Protein 8RIO (pdb70)

Secondary structure (DSSP, 8-state):
-TTEEPEEEE-S-SSS-GGG-TTS--SHHHHHHHHHHHHHHT-SEEEE-EE-TTT--EE--GGGGHHHHHHHHHH--PEEEE-----TTS-HHHHTHHHHHH--SEEEEE-S-EE---GGGHHHHGGG--SHHHHHHHT-S--EE---HHHHHHHHHHHHTTT-EEEEEE-SHHHHHHHHHHHHTTSS-SSEEEEEEES-BTB----HHHHHHHHHHHHHHHTTSEEEEEEE-GGGHHHHHHHHHHTT-EEEE-TTT--B-SSSPBP--HHHHHHHHHHHHHHTT-EEPPHHHHHHHHT---TTSS--/-TTEEPEEEE-S-SSS-GGG-TTS--SHHHHHHHHHHHHHHT-SEEEE--B-TTT--B---GGGGHHHHHHHHHH--PEEEE-----TTS-HHHHTHHHHHH--SEEEEE-S-EE---GGGHHHHGGG--SHHHHHHHT-S--EE---HHHHHHHHHHHHTTT-EEEEEE-SHHHHHHHHHHHHTTSS-SSEEEEEEES-BTB----HHHHHHHHHHHHHHHTTSEEEEEEE-GGGHHHHHHHHHHTT-EEEE-TTT--B-STTPBPS-HHHHHHHHHHHHHHTT-EEPPHHHHHHHHT---TTSS--

Structure (mmCIF, N/CA/C/O backbone):
data_8RIO
#
_entry.id   8RIO
#
_cell.length_a   81.065
_cell.length_b   137.871
_cell.length_c   132.517
_cell.angle_alpha   90.00
_cell.angle_beta   90.00
_cell.angle_gamma   90.00
#
_symmetry.space_group_name_H-M   'C 2 2 21'
#
loop_
_entity.id
_entity.type
_entity.pdbx_description
1 polymer '3-keto-5-aminohexanoate cleavage protein'
2 non-polymer 'ZINC ION'
3 non-polymer PROLINE
4 water water
#
loop_
_atom_site.group_PDB
_atom_site.id
_atom_site.type_symbol
_atom_site.label_atom_id
_atom_site.label_alt_id
_atom_site.label_comp_id
_atom_site.label_asym_id
_atom_site.label_entity_id
_atom_site.label_seq_id
_atom_site.pdbx_PDB_ins_code
_atom_site.Cartn_x
_atom_site.Cartn_y
_atom_site.Cartn_z
_atom_site.occupancy
_atom_site.B_iso_or_equiv
_atom_site.auth_seq_id
_atom_site.auth_comp_id
_atom_site.auth_asym_id
_atom_site.auth_atom_id
_atom_site.pdbx_PDB_model_num
ATOM 1 N N . LEU A 1 3 ? -6.274 -29.539 3.860 1.00 34.27 3 LEU A N 1
ATOM 2 C CA . LEU A 1 3 ? -7.157 -28.769 2.996 1.00 30.19 3 LEU A CA 1
ATOM 3 C C . LEU A 1 3 ? -6.498 -27.516 2.445 1.00 33.26 3 LEU A C 1
ATOM 4 O O . LEU A 1 3 ? -7.133 -26.786 1.685 1.00 29.37 3 LEU A O 1
ATOM 9 N N . ASN A 1 4 ? -5.260 -27.223 2.826 1.00 36.33 4 ASN A N 1
ATOM 10 C CA . ASN A 1 4 ? -4.610 -26.052 2.266 1.00 37.24 4 ASN A CA 1
ATOM 11 C C . ASN A 1 4 ? -4.350 -26.270 0.779 1.00 31.35 4 ASN A C 1
ATOM 12 O O . ASN A 1 4 ? -4.078 -27.384 0.322 1.00 31.51 4 ASN A O 1
ATOM 17 N N . GLY A 1 5 ? -4.503 -25.210 0.016 1.00 29.08 5 GLY A N 1
ATOM 18 C CA . GLY A 1 5 ? -4.296 -25.318 -1.409 1.00 25.57 5 GLY A CA 1
ATOM 19 C C . GLY A 1 5 ? -5.448 -25.908 -2.184 1.00 21.31 5 GLY A C 1
ATOM 20 O O . GLY A 1 5 ? -5.236 -26.313 -3.334 1.00 21.57 5 GLY A O 1
ATOM 21 N N . LYS A 1 6 ? -6.624 -26.032 -1.572 1.00 20.66 6 LYS A N 1
ATOM 22 C CA . LYS A 1 6 ? -7.808 -26.519 -2.265 1.00 17.75 6 LYS A CA 1
ATOM 23 C C . LYS A 1 6 ? -8.729 -25.329 -2.465 1.00 17.77 6 LYS A C 1
ATOM 24 O O . LYS A 1 6 ? -8.993 -24.587 -1.521 1.00 20.93 6 LYS A O 1
ATOM 30 N N . VAL A 1 7 ? -9.177 -25.123 -3.689 1.00 13.66 7 VAL A N 1
ATOM 31 C CA . VAL A 1 7 ? -9.990 -23.968 -4.062 1.00 13.68 7 VAL A CA 1
ATOM 32 C C . VAL A 1 7 ? -11.403 -24.435 -4.364 1.00 11.44 7 VAL A C 1
ATOM 33 O O . VAL A 1 7 ? -11.595 -25.336 -5.187 1.00 12.96 7 VAL A O 1
ATOM 37 N N . ILE A 1 8 ? -12.370 -23.929 -3.602 1.00 11.03 8 ILE A N 1
ATOM 38 C CA . ILE A 1 8 ? -13.778 -24.274 -3.868 1.00 11.17 8 ILE A CA 1
ATOM 39 C C . ILE A 1 8 ? -14.259 -23.450 -5.042 1.00 10.80 8 ILE A C 1
ATOM 40 O O . ILE A 1 8 ? -14.164 -22.206 -5.008 1.00 12.03 8 ILE A O 1
ATOM 45 N N . ILE A 1 9 ? -14.797 -24.127 -6.068 1.00 10.34 9 ILE A N 1
ATOM 46 C CA . ILE A 1 9 ? -15.494 -23.433 -7.159 1.00 10.29 9 ILE A CA 1
ATOM 47 C C . ILE A 1 9 ? -16.997 -23.564 -6.939 1.00 11.24 9 ILE A C 1
ATOM 48 O O . ILE A 1 9 ? -17.539 -24.677 -6.840 1.00 11.48 9 ILE A O 1
ATOM 53 N N . THR A 1 10 ? -17.635 -22.413 -6.768 1.00 10.24 10 THR A N 1
ATOM 54 C CA . THR A 1 10 ? -19.089 -22.336 -6.765 1.00 10.31 10 THR A CA 1
ATOM 55 C C . THR A 1 10 ? -19.518 -22.016 -8.168 1.00 11.81 10 THR A C 1
ATOM 56 O O . THR A 1 10 ? -18.929 -21.141 -8.829 1.00 10.84 10 THR A O 1
ATOM 60 N N . CYS A 1 11 ? -20.580 -22.697 -8.620 1.00 10.51 11 CYS A N 1
ATOM 61 C CA . CYS A 1 11 ? -21.146 -22.363 -9.928 1.00 10.73 11 CYS A CA 1
ATOM 62 C C . CYS A 1 11 ? -22.593 -21.917 -9.735 1.00 10.62 11 CYS A C 1
ATOM 63 O O . CYS A 1 11 ? -23.417 -22.684 -9.238 1.00 10.76 11 CYS A O 1
ATOM 66 N N . ALA A 1 12 ? -22.889 -20.693 -10.148 1.00 10.52 12 ALA A N 1
ATOM 67 C CA . ALA A 1 12 ? -24.247 -20.121 -10.076 1.00 10.58 12 ALA A CA 1
ATOM 68 C C . ALA A 1 12 ? -24.856 -20.231 -11.478 1.00 10.74 12 ALA A C 1
ATOM 69 O O . ALA A 1 12 ? -24.470 -19.493 -12.388 1.00 10.70 12 ALA A O 1
ATOM 71 N N . VAL A 1 13 ? -25.817 -21.141 -11.659 1.00 10.95 13 VAL A N 1
ATOM 72 C CA . VAL A 1 13 ? -26.154 -21.626 -13.015 1.00 11.14 13 VAL A CA 1
ATOM 73 C C . VAL A 1 13 ? -27.115 -20.745 -13.799 1.00 11.22 13 VAL A C 1
ATOM 74 O O . VAL A 1 13 ? -27.100 -20.811 -15.023 1.00 11.75 13 VAL A O 1
ATOM 78 N N . THR A 1 14 ? -28.001 -19.971 -13.163 1.00 11.19 14 THR A N 1
ATOM 79 C CA . THR A 1 14 ? -28.941 -19.164 -13.952 1.00 11.30 14 THR A CA 1
ATOM 80 C C . THR A 1 14 ? -29.360 -17.862 -13.264 1.00 11.18 14 THR A C 1
ATOM 81 O O . THR A 1 14 ? -29.452 -16.812 -13.927 1.00 11.18 14 THR A O 1
ATOM 85 N N . GLY A 1 15 ? -29.631 -17.915 -11.953 1.00 11.10 15 GLY A N 1
ATOM 86 C CA . GLY A 1 15 ? -29.896 -16.609 -11.298 1.00 11.00 15 GLY A CA 1
ATOM 87 C C . GLY A 1 15 ? -31.249 -16.009 -11.666 1.00 11.17 15 GLY A C 1
ATOM 88 O O . GLY A 1 15 ? -32.176 -16.695 -12.131 1.00 11.37 15 GLY A O 1
ATOM 89 N N . ALA A 1 16 ? -31.320 -14.693 -11.451 1.00 11.10 16 ALA A N 1
ATOM 90 C CA . ALA A 1 16 ? -32.497 -13.887 -11.711 1.00 11.26 16 ALA A CA 1
ATOM 91 C C . ALA A 1 16 ? -32.133 -12.542 -12.313 1.00 12.52 16 ALA A C 1
ATOM 92 O O . ALA A 1 16 ? -33.040 -11.768 -12.623 1.00 16.62 16 ALA A O 1
ATOM 94 N N . ILE A 1 17 ? -30.851 -12.239 -12.491 1.00 11.55 17 ILE A N 1
ATOM 95 C CA . ILE A 1 17 ? -30.431 -10.937 -13.044 1.00 13.39 17 ILE A CA 1
ATOM 96 C C . ILE A 1 17 ? -30.404 -10.955 -14.567 1.00 12.04 17 ILE A C 1
ATOM 97 O O . ILE A 1 17 ? -30.903 -10.036 -15.214 1.00 13.58 17 ILE A O 1
ATOM 102 N N . HIS A 1 18 ? -29.822 -12.000 -15.170 1.00 11.19 18 HIS A N 1
ATOM 103 C CA . HIS A 1 18 ? -29.828 -12.094 -16.617 1.00 11.71 18 HIS A CA 1
ATOM 104 C C . HIS A 1 18 ? -31.190 -12.586 -17.074 1.00 12.50 18 HIS A C 1
ATOM 105 O O . HIS A 1 18 ? -31.935 -13.223 -16.322 1.00 12.93 18 HIS A O 1
ATOM 112 N N . THR A 1 19 ? -31.500 -12.307 -18.322 1.00 12.53 19 THR A N 1
ATOM 113 C CA . THR A 1 19 ? -32.798 -12.711 -18.860 1.00 12.11 19 THR A CA 1
ATOM 114 C C . THR A 1 19 ? -32.596 -13.528 -20.127 1.00 12.33 19 THR A C 1
ATOM 115 O O . THR A 1 19 ? -31.536 -13.427 -20.756 1.00 13.12 19 THR A O 1
ATOM 119 N N . PRO A 1 20 ? -33.560 -14.379 -20.524 1.00 12.53 20 PRO A N 1
ATOM 120 C CA . PRO A 1 20 ? -33.316 -15.300 -21.658 1.00 12.72 20 PRO A CA 1
ATOM 121 C C . PRO A 1 20 ? -33.002 -14.617 -22.977 1.00 13.92 20 PRO A C 1
ATOM 122 O O . PRO A 1 20 ? -32.187 -15.163 -23.749 1.00 14.04 20 PRO A O 1
ATOM 126 N N . SER A 1 21 ? -33.539 -13.428 -23.257 1.00 13.44 21 SER A N 1
ATOM 127 C CA . SER A 1 21 ? -33.215 -12.775 -24.523 1.00 14.80 21 SER A CA 1
ATOM 128 C C . SER A 1 21 ? -31.760 -12.365 -24.585 1.00 16.35 21 SER A C 1
ATOM 129 O O . SER A 1 21 ? -31.277 -12.014 -25.666 1.00 16.20 21 SER A O 1
ATOM 132 N N . MET A 1 22 ? -31.073 -12.366 -23.456 1.00 13.67 22 MET A N 1
ATOM 133 C CA . MET A 1 22 ? -29.671 -11.895 -23.438 1.00 13.71 22 MET A CA 1
ATOM 134 C C . MET A 1 22 ? -28.747 -13.011 -23.939 1.00 15.10 22 MET A C 1
ATOM 135 O O . MET A 1 22 ? -27.669 -12.694 -24.407 1.00 16.31 22 MET A O 1
ATOM 140 N N . SER A 1 23 ? -29.170 -14.267 -23.801 1.00 13.89 23 SER A N 1
ATOM 141 C CA . SER A 1 23 ? -28.319 -15.370 -24.245 1.00 13.30 23 SER A CA 1
ATOM 142 C C . SER A 1 23 ? -29.154 -16.638 -24.385 1.00 14.26 23 SER A C 1
ATOM 143 O O . SER A 1 23 ? -29.846 -17.033 -23.429 1.00 13.98 23 SER A O 1
ATOM 146 N N . PRO A 1 24 ? -29.086 -17.324 -25.528 1.00 14.91 24 PRO A N 1
ATOM 147 C CA . PRO A 1 24 ? -29.816 -18.584 -25.685 1.00 15.95 24 PRO A CA 1
ATOM 148 C C . PRO A 1 24 ? -29.251 -19.690 -24.852 1.00 14.83 24 PRO A C 1
ATOM 149 O O . PRO A 1 24 ? -29.907 -20.733 -24.740 1.00 17.95 24 PRO A O 1
ATOM 153 N N . TYR A 1 25 ? -28.116 -19.457 -24.176 1.00 13.85 25 TYR A N 1
ATOM 154 C CA . TYR A 1 25 ? -27.500 -20.453 -23.323 1.00 14.85 25 TYR A CA 1
ATOM 155 C C . TYR A 1 25 ? -27.887 -20.305 -21.866 1.00 13.58 25 TYR A C 1
ATOM 156 O O . TYR A 1 25 ? -27.493 -21.150 -21.061 1.00 14.17 25 TYR A O 1
ATOM 165 N N . LEU A 1 26 ? -28.641 -19.259 -21.504 1.00 13.58 26 LEU A N 1
ATOM 166 C CA . LEU A 1 26 ? -29.050 -19.101 -20.084 1.00 13.13 26 LEU A CA 1
ATOM 167 C C . LEU A 1 26 ? -30.047 -20.229 -19.766 1.00 13.01 26 LEU A C 1
ATOM 168 O O . LEU A 1 26 ? -31.050 -20.371 -20.467 1.00 14.14 26 LEU A O 1
ATOM 173 N N . PRO A 1 27 ? -29.814 -21.067 -18.749 1.00 12.17 27 PRO A N 1
ATOM 174 C CA . PRO A 1 27 ? -30.759 -22.173 -18.493 1.00 13.14 27 PRO A CA 1
ATOM 175 C C . PRO A 1 27 ? -32.107 -21.657 -18.002 1.00 12.44 27 PRO A C 1
ATOM 176 O O . PRO A 1 27 ? -32.180 -20.765 -17.152 1.00 12.24 27 PRO A O 1
ATOM 180 N N . VAL A 1 28 ? -33.191 -22.220 -18.546 1.00 13.01 28 VAL A N 1
ATOM 181 C CA . VAL A 1 28 ? -34.530 -21.764 -18.164 1.00 12.85 28 VAL A CA 1
ATOM 182 C C . VAL A 1 28 ? -35.383 -22.904 -17.595 1.00 14.28 28 VAL A C 1
ATOM 183 O O . VAL A 1 28 ? -35.925 -22.797 -16.483 1.00 15.52 28 VAL A O 1
ATOM 187 N N . SER A 1 29 ? -35.538 -23.987 -18.345 1.00 14.29 29 SER A N 1
ATOM 188 C CA . SER A 1 29 ? -36.400 -25.067 -17.837 1.00 15.02 29 SER A CA 1
ATOM 189 C C . SER A 1 29 ? -35.738 -25.795 -16.673 1.00 13.88 29 SER A C 1
ATOM 190 O O . SER A 1 29 ? -34.518 -25.701 -16.471 1.00 14.53 29 SER A O 1
ATOM 193 N N . ALA A 1 30 ? -36.542 -26.524 -15.885 1.00 15.25 30 ALA A N 1
ATOM 194 C CA . ALA A 1 30 ? -35.932 -27.286 -14.804 1.00 15.43 30 ALA A CA 1
ATOM 195 C C . ALA A 1 30 ? -34.882 -28.249 -15.331 1.00 17.11 30 ALA A C 1
ATOM 196 O O . ALA A 1 30 ? -33.821 -28.382 -14.720 1.00 15.40 30 ALA A O 1
ATOM 198 N N . SER A 1 31 ? -35.125 -28.895 -16.479 1.00 16.11 31 SER A N 1
ATOM 199 C CA . SER A 1 31 ? -34.127 -29.822 -17.018 1.00 15.39 31 SER A CA 1
ATOM 200 C C . SER A 1 31 ? -32.867 -29.091 -17.479 1.00 16.18 31 SER A C 1
ATOM 201 O O . SER A 1 31 ? -31.765 -29.620 -17.343 1.00 15.34 31 SER A O 1
ATOM 204 N N . GLU A 1 32 ? -33.008 -27.882 -18.043 1.00 14.77 32 GLU A N 1
ATOM 205 C CA . GLU A 1 32 ? -31.814 -27.140 -18.431 1.00 14.39 32 GLU A CA 1
ATOM 206 C C . GLU A 1 32 ? -31.004 -26.778 -17.197 1.00 13.77 32 GLU A C 1
ATOM 207 O O . GLU A 1 32 ? -29.765 -26.770 -17.225 1.00 14.30 32 GLU A O 1
ATOM 213 N N . ILE A 1 33 ? -31.689 -26.417 -16.121 1.00 12.78 33 ILE A N 1
ATOM 214 C CA . ILE A 1 33 ? -30.997 -26.034 -14.894 1.00 12.49 33 ILE A CA 1
ATOM 215 C C . ILE A 1 33 ? -30.330 -27.229 -14.253 1.00 12.80 33 ILE A C 1
ATOM 216 O O . ILE A 1 33 ? -29.183 -27.140 -13.812 1.00 12.34 33 ILE A O 1
ATOM 221 N N . THR A 1 34 ? -31.007 -28.383 -14.216 1.00 12.85 34 THR A N 1
ATOM 222 C CA . THR A 1 34 ? -30.339 -29.527 -13.622 1.00 12.89 34 THR A CA 1
ATOM 223 C C . THR A 1 34 ? -29.202 -30.004 -14.503 1.00 14.28 34 THR A C 1
ATOM 224 O O . THR A 1 34 ? -28.142 -30.373 -13.990 1.00 15.12 34 THR A O 1
ATOM 228 N N . ASP A 1 35 ? -29.376 -29.979 -15.829 1.00 13.58 35 ASP A N 1
ATOM 229 C CA . ASP A 1 35 ? -28.266 -30.360 -16.691 1.00 14.05 35 ASP A CA 1
ATOM 230 C C . ASP A 1 35 ? -27.093 -29.425 -16.503 1.00 14.03 35 ASP A C 1
ATOM 231 O O . ASP A 1 35 ? -25.936 -29.854 -16.474 1.00 14.41 35 ASP A O 1
ATOM 236 N N . ALA A 1 36 ? -27.378 -28.139 -16.347 1.00 12.58 36 ALA A N 1
ATOM 237 C CA . ALA A 1 36 ? -26.293 -27.194 -16.133 1.00 12.27 36 ALA A CA 1
ATOM 238 C C . ALA A 1 36 ? -25.562 -27.453 -14.822 1.00 12.31 36 ALA A C 1
ATOM 239 O O . ALA A 1 36 ? -24.325 -27.436 -14.766 1.00 13.02 36 ALA A O 1
ATOM 241 N N . ALA A 1 37 ? -26.320 -27.694 -13.748 1.00 12.62 37 ALA A N 1
ATOM 242 C CA . ALA A 1 37 ? -25.703 -27.971 -12.450 1.00 12.16 37 ALA A CA 1
ATOM 243 C C . ALA A 1 37 ? -24.868 -29.247 -12.491 1.00 12.27 37 ALA A C 1
ATOM 244 O O . ALA A 1 37 ? -23.772 -29.305 -11.904 1.00 12.22 37 ALA A O 1
ATOM 246 N N . ILE A 1 38 ? -25.412 -30.316 -13.088 1.00 12.62 38 ILE A N 1
ATOM 247 C CA . ILE A 1 38 ? -24.686 -31.590 -13.118 1.00 14.21 38 ILE A CA 1
ATOM 248 C C . ILE A 1 38 ? -23.418 -31.461 -13.936 1.00 15.18 38 ILE A C 1
ATOM 249 O O . ILE A 1 38 ? -22.357 -31.957 -13.544 1.00 15.67 38 ILE A O 1
ATOM 254 N N . GLY A 1 39 ? -23.496 -30.767 -15.069 1.00 12.76 39 GLY A N 1
ATOM 255 C CA . GLY A 1 39 ? -22.287 -30.560 -15.874 1.00 13.86 39 GLY A CA 1
ATOM 256 C C . GLY A 1 39 ? -21.266 -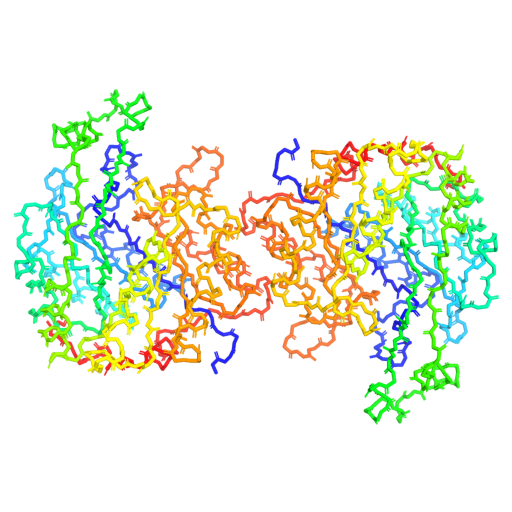29.706 -15.163 1.00 13.62 39 GLY A C 1
ATOM 257 O O . GLY A 1 39 ? -20.051 -29.952 -15.241 1.00 14.41 39 GLY A O 1
ATOM 258 N N . ALA A 1 40 ? -21.729 -28.693 -14.453 1.00 12.63 40 ALA A N 1
ATOM 259 C CA . ALA A 1 40 ? -20.798 -27.871 -13.691 1.00 11.66 40 ALA A CA 1
ATOM 260 C C . ALA A 1 40 ? -20.120 -28.666 -12.591 1.00 11.67 40 ALA A C 1
ATOM 261 O O . ALA A 1 40 ? -18.917 -28.500 -12.345 1.00 12.43 40 ALA A O 1
ATOM 263 N N . ALA A 1 41 ? -20.891 -29.472 -11.856 1.00 12.52 41 ALA A N 1
ATOM 264 C CA . ALA A 1 41 ? -20.299 -30.299 -10.819 1.00 12.96 41 ALA A CA 1
ATOM 265 C C . ALA A 1 41 ? -19.288 -31.295 -11.394 1.00 13.86 41 ALA A C 1
ATOM 266 O O . ALA A 1 41 ? -18.193 -31.496 -10.825 1.00 14.93 41 ALA A O 1
ATOM 268 N N . GLU A 1 42 ? -19.614 -31.907 -12.534 1.00 15.06 42 GLU A N 1
ATOM 269 C CA . GLU A 1 42 ? -18.679 -32.853 -13.144 1.00 15.93 42 GLU A CA 1
ATOM 270 C C . GLU A 1 42 ? -17.394 -32.159 -13.583 1.00 16.80 42 GLU A C 1
ATOM 271 O O . GLU A 1 42 ? -16.317 -32.774 -13.586 1.00 18.82 42 GLU A O 1
ATOM 277 N N . ALA A 1 43 ? -17.481 -30.867 -13.885 1.00 13.61 43 ALA A N 1
ATOM 278 C CA . ALA A 1 43 ? -16.299 -30.112 -14.297 1.00 14.25 43 ALA A CA 1
ATOM 279 C C . ALA A 1 43 ? -15.459 -29.670 -13.120 1.00 15.89 43 ALA A C 1
ATOM 280 O O . ALA A 1 43 ? -14.335 -29.210 -13.321 1.00 15.44 43 ALA A O 1
ATOM 282 N N . GLY A 1 44 ? -15.996 -29.756 -11.905 1.00 13.91 44 GLY A N 1
ATOM 283 C CA . GLY A 1 44 ? -15.249 -29.412 -10.717 1.00 13.71 44 GLY A CA 1
ATOM 284 C C . GLY A 1 44 ? -15.928 -28.468 -9.746 1.00 14.49 44 GLY A C 1
ATOM 285 O O . GLY A 1 44 ? -15.291 -28.118 -8.749 1.00 17.06 44 GLY A O 1
ATOM 286 N N . ALA A 1 45 ? -17.146 -27.981 -9.999 1.00 12.04 45 ALA A N 1
ATOM 287 C CA . ALA A 1 45 ? -17.783 -27.092 -9.036 1.00 11.55 45 ALA A CA 1
ATOM 288 C C . ALA A 1 45 ? -18.308 -27.917 -7.854 1.00 12.99 45 ALA A C 1
ATOM 289 O O . ALA A 1 45 ? -19.173 -28.777 -8.020 1.00 14.28 45 ALA A O 1
ATOM 291 N N . ALA A 1 46 ? -17.839 -27.604 -6.651 1.00 11.30 46 ALA A N 1
ATOM 292 C CA . ALA A 1 46 ? -18.302 -28.321 -5.452 1.00 11.76 46 ALA A CA 1
ATOM 293 C C . ALA A 1 46 ? -19.587 -27.757 -4.879 1.00 11.18 46 ALA A C 1
ATOM 294 O O . ALA A 1 46 ? -20.287 -28.487 -4.171 1.00 13.19 46 ALA A O 1
ATOM 296 N N . VAL A 1 47 ? -19.925 -26.514 -5.206 1.00 10.97 47 VAL A N 1
ATOM 297 C CA . VAL A 1 47 ? -21.134 -25.855 -4.703 1.00 10.94 47 VAL A CA 1
ATOM 298 C C . VAL A 1 47 ? -21.893 -25.356 -5.916 1.00 10.92 47 VAL A C 1
ATOM 299 O O . VAL A 1 47 ? -21.301 -24.717 -6.794 1.00 11.39 47 VAL A O 1
ATOM 303 N N . ILE A 1 48 ? -23.186 -25.660 -5.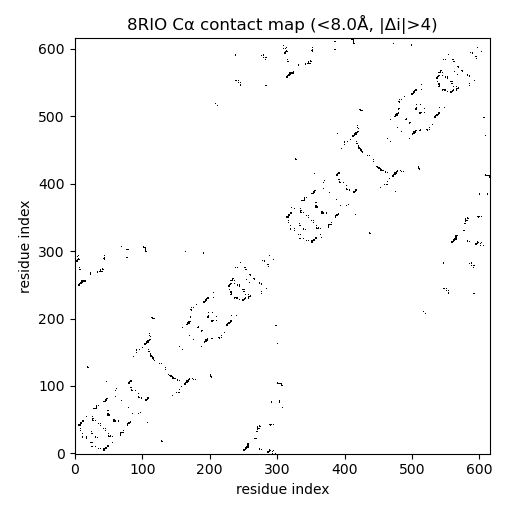980 1.00 11.10 48 ILE A N 1
ATOM 304 C CA . ILE A 1 48 ? -24.076 -25.156 -7.034 1.00 11.08 48 ILE A CA 1
ATOM 305 C C . ILE A 1 48 ? -25.070 -24.187 -6.403 1.00 11.01 48 ILE A C 1
ATOM 306 O O . ILE A 1 48 ? -25.842 -24.584 -5.526 1.00 11.33 48 ILE A O 1
ATOM 311 N N . HIS A 1 49 ? -25.032 -22.906 -6.838 1.00 11.07 49 HIS A N 1
ATOM 312 C CA . HIS A 1 49 ? -25.988 -21.871 -6.387 1.00 10.79 49 HIS A CA 1
ATOM 313 C C . HIS A 1 49 ? -27.167 -21.828 -7.354 1.00 10.93 49 HIS A C 1
ATOM 314 O O . HIS A 1 49 ? -26.986 -21.611 -8.557 1.00 10.93 49 HIS A O 1
ATOM 321 N N . LEU A 1 50 ? -28.388 -22.075 -6.829 1.00 11.07 50 LEU A N 1
ATOM 322 C CA . LEU A 1 50 ? -29.556 -22.391 -7.621 1.00 11.26 50 LEU A CA 1
ATOM 323 C C . LEU A 1 50 ? -30.660 -21.362 -7.459 1.00 11.27 50 LEU A C 1
ATOM 324 O O . LEU A 1 50 ? -30.982 -20.936 -6.345 1.00 11.22 50 LEU A O 1
ATOM 329 N N . HIS A 1 51 ? -31.272 -21.014 -8.596 1.00 11.36 51 HIS A N 1
ATOM 330 C CA . HIS A 1 51 ? -32.573 -20.352 -8.705 1.00 11.92 51 HIS A CA 1
ATOM 331 C C . HIS A 1 51 ? -33.416 -21.178 -9.645 1.00 11.72 51 HIS A C 1
ATOM 332 O O . HIS A 1 51 ? -32.906 -22.040 -10.374 1.00 12.74 51 HIS A O 1
ATOM 339 N N . ALA A 1 52 ? -34.725 -20.869 -9.664 1.00 11.87 52 ALA A N 1
ATOM 340 C CA . ALA A 1 52 ? -35.610 -21.455 -10.647 1.00 12.13 52 ALA A CA 1
ATOM 341 C C . ALA A 1 52 ? -36.291 -20.352 -11.463 1.00 12.19 52 ALA A C 1
ATOM 342 O O . ALA A 1 52 ? -36.247 -19.158 -11.114 1.00 12.15 52 ALA A O 1
ATOM 344 N N . ARG A 1 53 ? -36.880 -20.757 -12.587 1.00 12.42 53 ARG A N 1
ATOM 345 C CA . ARG A 1 53 ? -37.539 -19.823 -13.495 1.00 12.54 53 ARG A CA 1
ATOM 346 C C . ARG A 1 53 ? -38.866 -20.421 -13.966 1.00 12.86 53 ARG A C 1
ATOM 347 O O . ARG A 1 53 ? -39.041 -21.643 -14.015 1.00 14.27 53 ARG A O 1
ATOM 355 N N . HIS A 1 54 ? -39.796 -19.562 -14.367 1.00 13.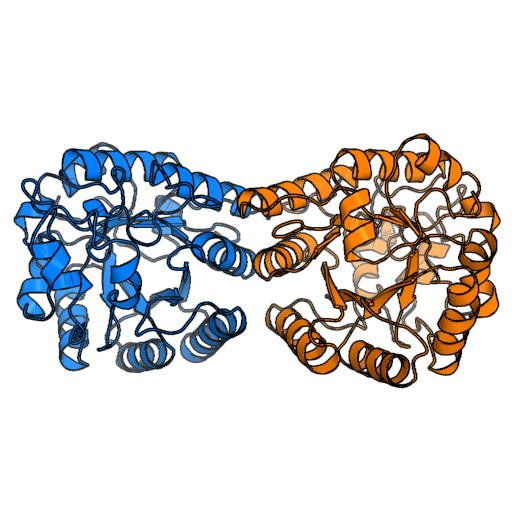82 54 HIS A N 1
ATOM 356 C CA . HIS A 1 54 ? -40.987 -20.092 -15.036 1.00 16.59 54 HIS A CA 1
ATOM 357 C C . HIS A 1 54 ? -40.611 -20.626 -16.421 1.00 16.57 54 HIS A C 1
ATOM 358 O O . HIS A 1 54 ? -39.929 -19.946 -17.198 1.00 16.15 54 HIS A O 1
ATOM 365 N N . GLU A 1 55 ? -41.100 -21.837 -16.774 1.00 19.52 55 GLU A N 1
ATOM 366 C CA . GLU A 1 55 ? -40.680 -22.437 -18.038 1.00 21.09 55 GLU A CA 1
ATOM 367 C C . GLU A 1 55 ? -41.266 -21.720 -19.242 1.00 19.38 55 GLU A C 1
ATOM 368 O O . GLU A 1 55 ? -40.597 -21.655 -20.276 1.00 25.22 55 GLU A O 1
ATOM 374 N N . GLY A 1 56 ? -42.404 -21.071 -19.067 1.00 20.93 56 GLY A N 1
ATOM 375 C CA . GLY A 1 56 ? -43.089 -20.458 -20.202 1.00 22.62 56 GLY A CA 1
ATOM 376 C C . GLY A 1 56 ? -42.369 -19.227 -20.724 1.00 27.97 56 GLY A C 1
ATOM 377 O O . GLY A 1 56 ? -42.153 -19.075 -21.936 1.00 29.33 56 GLY A O 1
ATOM 378 N N . ASP A 1 57 ? -42.031 -18.302 -19.829 1.00 21.52 57 ASP A N 1
ATOM 379 C CA . ASP A 1 57 ? -41.397 -17.065 -20.267 1.00 20.44 57 ASP A CA 1
ATOM 380 C C . ASP A 1 57 ? -40.031 -16.808 -19.671 1.00 18.03 57 ASP A C 1
ATOM 381 O O . ASP A 1 57 ? -39.444 -15.762 -19.965 1.00 16.12 57 ASP A O 1
ATOM 386 N N . GLY A 1 58 ? -39.482 -17.742 -18.878 1.00 15.67 58 GLY A N 1
ATOM 387 C CA . GLY A 1 58 ? -38.171 -17.588 -18.313 1.00 16.08 58 GLY A CA 1
ATOM 388 C C . GLY A 1 58 ? -38.054 -16.599 -17.165 1.00 13.84 58 GLY A C 1
ATOM 389 O O . GLY A 1 58 ? -36.950 -16.410 -16.650 1.00 14.47 58 GLY A O 1
ATOM 390 N N . SER A 1 59 ? -39.154 -16.017 -16.697 1.00 14.63 59 SER A N 1
ATOM 391 C CA . SER A 1 59 ? -39.082 -15.058 -15.616 1.00 13.40 59 SER A CA 1
ATOM 392 C C . SER A 1 59 ? -38.771 -15.769 -14.299 1.00 12.89 59 SER A C 1
ATOM 393 O O . SER A 1 59 ? -39.049 -16.954 -14.139 1.00 13.19 59 SER A O 1
ATOM 396 N N . PRO A 1 60 ? -38.208 -15.062 -13.339 1.00 12.35 60 PRO A N 1
ATOM 397 C CA . PRO A 1 60 ? -37.829 -15.732 -12.078 1.00 12.89 60 PRO A CA 1
ATOM 398 C C . PRO A 1 60 ? -39.029 -16.349 -11.375 1.00 14.16 60 PRO A C 1
ATOM 399 O O . PRO A 1 60 ? -40.147 -15.810 -11.393 1.00 14.34 60 PRO A O 1
ATOM 403 N N . ASP A 1 61 ? -38.792 -17.495 -10.760 1.00 12.32 61 ASP A N 1
ATOM 404 C CA . ASP A 1 61 ? -39.836 -18.186 -9.980 1.00 12.48 61 ASP A CA 1
ATOM 405 C C . ASP A 1 61 ? -39.206 -18.591 -8.643 1.00 13.79 61 ASP A C 1
ATOM 406 O O . ASP A 1 61 ? -38.399 -19.528 -8.591 1.00 13.65 61 ASP A O 1
ATOM 411 N N . GLN A 1 62 ? -39.569 -17.882 -7.582 1.00 14.26 62 GLN A N 1
ATOM 412 C CA . GLN A 1 62 ? -39.032 -18.160 -6.247 1.00 13.66 62 GLN A CA 1
ATOM 413 C C . GLN A 1 62 ? -39.957 -19.026 -5.348 1.00 16.28 62 GLN A C 1
ATOM 414 O O . GLN A 1 62 ? -39.738 -19.122 -4.111 1.00 20.24 62 GLN A O 1
ATOM 420 N N . SER A 1 63 ? -40.845 -19.772 -5.919 1.00 16.20 63 SER A N 1
ATOM 421 C CA . SER A 1 63 ? -41.728 -20.555 -5.078 1.00 13.93 63 SER A CA 1
ATOM 422 C C . SER A 1 63 ? -41.067 -21.866 -4.628 1.00 15.13 63 SER A C 1
ATOM 423 O O . SER A 1 63 ? -40.161 -22.402 -5.266 1.00 13.64 63 SER A O 1
ATOM 426 N N . VAL A 1 64 ? -41.627 -22.463 -3.565 1.00 13.16 64 VAL A N 1
ATOM 427 C CA . VAL A 1 64 ? -41.130 -23.753 -3.086 1.00 14.58 64 VAL A CA 1
ATOM 428 C C . VAL A 1 64 ? -41.152 -24.785 -4.197 1.00 15.47 64 VAL A C 1
ATOM 429 O O . VAL A 1 64 ? -40.142 -25.437 -4.487 1.00 15.40 64 VAL A O 1
ATOM 433 N N . GLU A 1 65 ? -42.285 -24.925 -4.852 1.00 14.87 65 GLU A N 1
ATOM 434 C CA . GLU A 1 65 ? -42.429 -26.057 -5.759 1.00 14.77 65 GLU A CA 1
ATOM 435 C C . GLU A 1 65 ? -41.602 -25.896 -7.011 1.00 14.99 65 GLU A C 1
ATOM 436 O O . GLU A 1 65 ? -41.332 -26.913 -7.660 1.00 16.36 65 GLU A O 1
ATOM 442 N N . ALA A 1 66 ? -41.174 -24.677 -7.339 1.00 13.36 66 ALA A N 1
ATOM 443 C CA . ALA A 1 66 ? -40.327 -24.512 -8.517 1.00 15.94 66 ALA A CA 1
ATOM 444 C C . ALA A 1 66 ? -39.028 -25.258 -8.377 1.00 14.70 66 ALA A C 1
ATOM 445 O O . ALA A 1 66 ? -38.418 -25.652 -9.382 1.00 14.93 66 ALA A O 1
ATOM 447 N N . PHE A 1 67 ? -38.594 -25.514 -7.141 1.00 14.62 67 PHE A N 1
ATOM 448 C CA . PHE A 1 67 ? -37.363 -26.258 -6.940 1.00 13.46 67 PHE A CA 1
ATOM 449 C C . PHE A 1 67 ? -37.576 -27.761 -6.873 1.00 15.25 67 PHE A C 1
ATOM 450 O O . PHE A 1 67 ? -36.589 -28.517 -6.872 1.00 15.45 67 PHE A O 1
ATOM 458 N N . ASN A 1 68 ? -38.835 -28.219 -6.841 1.00 15.54 68 ASN A N 1
ATOM 459 C CA . ASN A 1 68 ? -39.056 -29.650 -6.724 1.00 15.34 68 ASN A CA 1
ATOM 460 C C . ASN A 1 68 ? -38.456 -30.442 -7.858 1.00 16.87 68 ASN A C 1
ATOM 461 O O . ASN A 1 68 ? -37.802 -31.458 -7.578 1.00 20.50 68 ASN A O 1
ATOM 466 N N . PRO A 1 69 ? -38.585 -30.045 -9.125 1.00 16.56 69 PRO A N 1
ATOM 467 C CA . PRO A 1 69 ? -37.952 -30.820 -10.200 1.00 17.94 69 PRO A CA 1
ATOM 468 C C . PRO A 1 69 ? -36.480 -30.500 -10.405 1.00 16.43 69 PRO A C 1
ATOM 469 O O . PRO A 1 69 ? -35.894 -30.972 -11.380 1.00 18.05 69 PRO A O 1
ATOM 473 N N . ILE A 1 70 ? -35.868 -29.776 -9.473 1.00 14.52 70 ILE A N 1
ATOM 474 C CA . ILE A 1 70 ? -34.471 -29.365 -9.571 1.00 13.83 70 ILE A CA 1
ATOM 475 C C . ILE A 1 70 ? -33.590 -30.079 -8.533 1.00 13.68 70 ILE A C 1
ATOM 476 O O . ILE A 1 70 ? -32.621 -30.764 -8.895 1.00 15.70 70 ILE A O 1
ATOM 481 N N . LEU A 1 71 ? -33.938 -29.976 -7.251 1.00 15.02 71 LEU A N 1
ATOM 482 C CA . LEU A 1 71 ? -32.990 -30.340 -6.198 1.00 13.58 71 LEU A CA 1
ATOM 483 C C . LEU A 1 71 ? -32.750 -31.847 -6.146 1.00 16.32 71 LEU A C 1
ATOM 484 O O . LEU A 1 71 ? -31.610 -32.310 -6.174 1.00 14.96 71 LEU A O 1
ATOM 489 N N . GLY A 1 72 ? -33.816 -32.634 -6.051 1.00 15.10 72 GLY A N 1
ATOM 490 C CA . GLY A 1 72 ? -33.600 -34.083 -5.983 1.00 16.68 72 GLY A CA 1
ATOM 491 C C . GLY A 1 72 ? -32.952 -34.652 -7.223 1.00 16.34 72 GLY A C 1
ATOM 492 O O . GLY A 1 72 ? -32.187 -35.619 -7.132 1.00 16.93 72 GLY A O 1
ATOM 493 N N . VAL A 1 73 ? -33.256 -34.085 -8.405 1.00 15.25 73 VAL A N 1
ATOM 494 C CA . VAL A 1 73 ? -32.627 -34.558 -9.644 1.00 16.85 73 VAL A CA 1
ATOM 495 C C . VAL A 1 73 ? -31.118 -34.332 -9.586 1.00 15.53 73 VAL A C 1
ATOM 496 O O . VAL A 1 73 ? -30.310 -35.221 -9.894 1.00 16.35 73 VAL A O 1
ATOM 500 N N . ILE A 1 74 ? -30.697 -33.128 -9.158 1.00 14.48 74 ILE A N 1
ATOM 501 C CA . ILE A 1 74 ? -29.255 -32.921 -9.096 1.00 13.89 74 ILE A CA 1
ATOM 502 C C . ILE A 1 74 ? -28.630 -33.843 -8.053 1.00 15.34 74 ILE A C 1
ATOM 503 O O . ILE A 1 74 ? -27.571 -34.425 -8.291 1.00 15.90 74 ILE A O 1
ATOM 508 N N . LYS A 1 75 ? -29.273 -33.968 -6.881 1.00 14.63 75 LYS A N 1
ATOM 509 C CA . LYS A 1 75 ? -28.693 -34.760 -5.802 1.00 15.13 75 LYS A CA 1
ATOM 510 C C . LYS A 1 75 ? -28.588 -36.224 -6.209 1.00 18.13 75 LYS A C 1
ATOM 511 O O . LYS A 1 75 ? -27.616 -36.889 -5.856 1.00 18.42 75 LYS A O 1
ATOM 517 N N . GLN A 1 76 ? -29.540 -36.717 -7.010 1.00 16.78 76 GLN A N 1
ATOM 518 C CA . GLN A 1 76 ? -29.438 -38.098 -7.482 1.00 19.49 76 GLN A CA 1
ATOM 519 C C . GLN A 1 76 ? -28.193 -38.306 -8.331 1.00 19.58 76 GLN A C 1
ATOM 520 O O . GLN A 1 76 ? -27.597 -39.407 -8.330 1.00 20.82 76 GLN A O 1
ATOM 526 N N . ALA A 1 77 ? -27.802 -37.275 -9.080 1.00 18.60 77 ALA A N 1
ATOM 527 C CA . ALA A 1 77 ? -26.695 -37.379 -10.003 1.00 17.84 77 ALA A CA 1
ATOM 528 C C . ALA A 1 77 ? -25.352 -36.963 -9.422 1.00 18.11 77 ALA A C 1
ATOM 529 O O . ALA A 1 77 ? -24.312 -37.310 -10.004 1.00 19.95 77 ALA A O 1
ATOM 531 N N . SER A 1 78 ? -25.327 -36.183 -8.333 1.00 16.27 78 SER A N 1
ATOM 532 C CA . SER A 1 78 ? -24.098 -35.547 -7.898 1.00 15.54 78 SER A CA 1
ATOM 533 C C . SER A 1 78 ? -24.145 -35.312 -6.405 1.00 18.18 78 SER A C 1
ATOM 534 O O . SER A 1 78 ? -25.198 -34.951 -5.866 1.00 16.87 78 SER A O 1
ATOM 537 N N . ASP A 1 79 ? -22.984 -35.483 -5.768 1.00 16.65 79 ASP A N 1
ATOM 538 C CA A ASP A 1 79 ? -22.800 -35.183 -4.356 0.54 17.79 79 ASP A CA 1
ATOM 539 C CA B ASP A 1 79 ? -22.762 -35.195 -4.366 0.46 17.82 79 ASP A CA 1
ATOM 540 C C . ASP A 1 79 ? -22.456 -33.717 -4.090 1.00 15.26 79 ASP A C 1
ATOM 541 O O . ASP A 1 79 ? -22.102 -33.374 -2.974 1.00 15.72 79 ASP A O 1
ATOM 550 N N . ALA A 1 80 ? -22.539 -32.839 -5.085 1.00 13.68 80 ALA A N 1
ATOM 551 C CA . ALA A 1 80 ? -22.266 -31.425 -4.873 1.00 12.76 80 ALA A CA 1
ATOM 552 C C . ALA A 1 80 ? -23.173 -30.834 -3.810 1.00 12.63 80 ALA A C 1
ATOM 553 O O . ALA A 1 80 ? -24.290 -31.310 -3.542 1.00 13.70 80 ALA A O 1
ATOM 555 N N . VAL A 1 81 ? -22.675 -29.759 -3.206 1.00 11.76 81 VAL A N 1
ATOM 556 C CA . VAL A 1 81 ? -23.426 -28.999 -2.206 1.00 11.67 81 VAL A CA 1
ATOM 557 C C . VAL A 1 81 ? -24.401 -28.106 -2.929 1.00 11.57 81 VAL A C 1
ATOM 558 O O . VAL A 1 81 ? -23.994 -27.293 -3.766 1.00 11.72 81 VAL A O 1
ATOM 562 N N . LEU A 1 82 ? -25.681 -28.236 -2.603 1.00 12.65 82 LEU A N 1
ATOM 563 C CA . LEU A 1 82 ? -26.699 -27.415 -3.254 1.00 11.63 82 LEU A CA 1
ATOM 564 C C . LEU A 1 82 ? -27.051 -26.213 -2.383 1.00 11.49 82 LEU A C 1
ATOM 565 O O . LEU A 1 82 ? -27.241 -26.332 -1.171 1.00 13.23 82 LEU A O 1
ATOM 570 N N . ASN A 1 83 ? -27.091 -25.030 -2.986 1.00 11.28 83 ASN A N 1
ATOM 571 C CA . ASN A 1 83 ? -27.165 -23.755 -2.280 1.00 11.11 83 ASN A CA 1
ATOM 572 C C . ASN A 1 83 ? -28.353 -23.026 -2.890 1.00 11.26 83 ASN A C 1
ATOM 573 O O . ASN A 1 83 ? -28.359 -22.716 -4.089 1.00 12.38 83 ASN A O 1
ATOM 578 N N . ILE A 1 84 ? -29.371 -22.793 -2.089 1.00 11.20 84 ILE A N 1
ATOM 579 C CA . ILE A 1 84 ? -30.639 -22.243 -2.584 1.00 11.27 84 ILE A CA 1
ATOM 580 C C . ILE A 1 84 ? -30.653 -20.739 -2.330 1.00 11.11 84 ILE A C 1
ATOM 581 O O . ILE A 1 84 ? -30.373 -20.276 -1.229 1.00 11.04 84 ILE A O 1
ATOM 586 N N . THR A 1 85 ? -31.003 -19.946 -3.354 1.00 11.07 85 THR A N 1
ATOM 587 C CA . THR A 1 85 ? -31.151 -18.509 -3.184 1.00 10.96 85 THR A CA 1
ATOM 588 C C . THR A 1 85 ? -32.241 -18.151 -2.174 1.00 11.07 85 THR A C 1
ATOM 589 O O . THR A 1 85 ? -33.261 -18.850 -2.061 1.00 11.25 85 THR A O 1
ATOM 593 N N . THR A 1 86 ? -32.047 -16.999 -1.508 1.00 10.97 86 THR A N 1
ATOM 594 C CA . THR A 1 86 ? -33.093 -16.301 -0.755 1.00 11.59 86 THR A CA 1
ATOM 595 C C . THR A 1 86 ? -33.417 -14.951 -1.344 1.00 12.36 86 THR A C 1
ATOM 596 O O . THR A 1 86 ? -34.044 -14.128 -0.659 1.00 13.39 86 THR A O 1
ATOM 600 N N . GLY A 1 87 ? -33.046 -14.731 -2.609 1.00 14.74 87 GLY A N 1
ATOM 601 C CA . GLY A 1 87 ? -33.423 -13.478 -3.262 1.00 15.11 87 GLY A CA 1
ATOM 602 C C . GLY A 1 87 ? -34.846 -13.532 -3.720 1.00 18.93 87 GLY A C 1
ATOM 603 O O . GLY A 1 87 ? -35.482 -14.567 -3.720 1.00 21.95 87 GLY A O 1
ATOM 604 N N . GLY A 1 88 ? -35.321 -12.417 -4.220 1.00 18.80 88 GLY A N 1
ATOM 605 C CA . GLY A 1 88 ? -36.638 -12.456 -4.827 1.00 21.17 88 GLY A CA 1
ATOM 606 C C . GLY A 1 88 ? -36.981 -11.091 -5.335 1.00 29.39 88 GLY A C 1
ATOM 607 O O . GLY A 1 88 ? -36.214 -10.145 -5.187 1.00 26.96 88 GLY A O 1
ATOM 608 N N . ALA A 1 89 ? -38.185 -11.001 -5.898 1.00 28.47 89 ALA A N 1
ATOM 609 C CA . ALA A 1 89 ? -38.621 -9.739 -6.460 1.00 33.47 89 ALA A CA 1
ATOM 610 C C . ALA A 1 89 ? -38.590 -8.663 -5.368 1.00 34.67 89 ALA A C 1
ATOM 611 O O . ALA A 1 89 ? -38.792 -8.945 -4.188 1.00 30.93 89 ALA A O 1
ATOM 613 N N . PRO A 1 90 ? -38.311 -7.414 -5.725 1.00 43.67 90 PRO A N 1
ATOM 614 C CA . PRO A 1 90 ? -38.238 -6.367 -4.686 1.00 42.56 90 PRO A CA 1
ATOM 615 C C . PRO A 1 90 ? -39.481 -6.232 -3.835 1.00 43.05 90 PRO A C 1
ATOM 616 O O . PRO A 1 90 ? -39.363 -5.749 -2.700 1.00 44.30 90 PRO A O 1
ATOM 620 N N . THR A 1 91 ? -40.656 -6.657 -4.333 1.00 33.37 91 THR A N 1
ATOM 621 C CA . THR A 1 91 ? -41.939 -6.569 -3.636 1.00 36.36 91 THR A CA 1
ATOM 622 C C . THR A 1 91 ? -42.273 -7.792 -2.782 1.00 31.87 91 THR A C 1
ATOM 623 O O . THR A 1 91 ? -43.312 -7.798 -2.110 1.00 31.14 91 THR A O 1
ATOM 627 N N . MET A 1 92 ? -41.443 -8.835 -2.815 1.00 26.13 92 MET A N 1
ATOM 628 C CA . MET A 1 92 ? -41.697 -10.057 -2.074 1.00 23.11 92 MET A CA 1
ATOM 629 C C . MET A 1 92 ? -41.148 -9.929 -0.659 1.00 20.64 92 MET A C 1
ATOM 630 O O . MET A 1 92 ? -40.044 -9.425 -0.456 1.00 22.00 92 MET A O 1
ATOM 635 N N . SER A 1 93 ? -41.909 -10.390 0.312 1.00 19.92 93 SER A N 1
ATOM 636 C CA . SER A 1 93 ? -41.470 -10.265 1.697 1.00 17.35 93 SER A CA 1
ATOM 637 C C . SER A 1 93 ? -40.330 -11.238 1.990 1.00 17.76 93 SER A C 1
ATOM 638 O O . SER A 1 93 ? -40.140 -12.219 1.280 1.00 16.48 93 SER A O 1
ATOM 641 N N . ILE A 1 94 ? -39.545 -10.930 3.018 1.00 15.40 94 ILE A N 1
ATOM 642 C CA . ILE A 1 94 ? -38.472 -11.847 3.391 1.00 14.95 94 ILE A CA 1
ATOM 643 C C . ILE A 1 94 ? -39.034 -13.217 3.775 1.00 16.06 94 ILE A C 1
ATOM 644 O O . ILE A 1 94 ? -38.445 -14.254 3.459 1.00 13.52 94 ILE A O 1
ATOM 649 N N . ALA A 1 95 ? -40.170 -13.256 4.468 1.00 15.01 95 ALA A N 1
ATOM 650 C CA . ALA A 1 95 ? -40.752 -14.556 4.804 1.00 14.94 95 ALA A CA 1
ATOM 651 C C . ALA A 1 95 ? -41.065 -15.382 3.554 1.00 15.09 95 ALA A C 1
ATOM 652 O O . ALA A 1 95 ? -40.792 -16.584 3.517 1.00 15.79 95 ALA A O 1
ATOM 654 N N . GLU A 1 96 ? -41.612 -14.763 2.504 1.00 14.43 96 GLU A N 1
ATOM 655 C CA . GLU A 1 96 ? -41.885 -15.530 1.295 1.00 15.40 96 GLU A CA 1
ATOM 656 C C . GLU A 1 96 ? -40.587 -15.906 0.584 1.00 14.13 96 GLU A C 1
ATOM 657 O O . GLU A 1 96 ? -40.457 -17.035 0.078 1.00 13.84 96 GLU A O 1
ATOM 663 N N . ARG A 1 97 ? -39.609 -14.981 0.552 1.00 11.97 97 ARG A N 1
ATOM 664 C CA . ARG A 1 97 ? -38.351 -15.270 -0.131 1.00 12.71 97 ARG A CA 1
ATOM 665 C C . ARG A 1 97 ? -37.628 -16.476 0.462 1.00 11.96 97 ARG A C 1
ATOM 666 O O . ARG A 1 97 ? -36.934 -17.199 -0.277 1.00 11.81 97 ARG A O 1
ATOM 674 N N . ILE A 1 98 ? -37.733 -16.713 1.780 1.00 11.80 98 ILE A N 1
ATOM 675 C CA . ILE A 1 98 ? -36.992 -17.807 2.379 1.00 11.80 98 ILE A CA 1
ATOM 676 C C . ILE A 1 98 ? -37.780 -19.102 2.378 1.00 11.98 98 ILE A C 1
ATOM 677 O O . ILE A 1 98 ? -37.249 -20.126 2.820 1.00 12.09 98 ILE A O 1
ATOM 682 N N . GLN A 1 99 ? -39.022 -19.102 1.882 1.00 12.15 99 GLN A N 1
ATOM 683 C CA . GLN A 1 99 ? -39.802 -20.345 1.972 1.00 12.37 99 GLN A CA 1
ATOM 684 C C . GLN A 1 99 ? -39.117 -21.530 1.282 1.00 12.36 99 GLN A C 1
ATOM 685 O O . GLN A 1 99 ? -39.139 -22.640 1.839 1.00 13.12 99 GLN A O 1
ATOM 691 N N . PRO A 1 100 ? -38.492 -21.397 0.114 1.00 12.23 100 PRO A N 1
ATOM 692 C CA . PRO A 1 100 ? -37.834 -22.586 -0.462 1.00 12.25 100 PRO A CA 1
ATOM 693 C C . PRO A 1 100 ? -36.735 -23.130 0.445 1.00 12.18 100 PRO A C 1
ATOM 694 O O . PRO A 1 100 ? -36.723 -24.330 0.753 1.00 12.53 100 PRO A O 1
ATOM 698 N N . ALA A 1 101 ? -35.832 -22.267 0.917 1.00 11.97 101 ALA A N 1
ATOM 699 C CA . ALA A 1 101 ? -34.794 -22.797 1.811 1.00 12.29 101 ALA A CA 1
ATOM 700 C C . ALA A 1 101 ? -35.374 -23.282 3.128 1.00 12.29 101 ALA A C 1
ATOM 701 O O . ALA A 1 101 ? -34.838 -24.235 3.716 1.00 12.62 101 ALA A O 1
ATOM 703 N N . GLN A 1 102 ? -36.449 -22.653 3.625 1.00 12.20 102 GLN A N 1
ATOM 704 C CA . GLN A 1 102 ? -37.023 -23.099 4.875 1.00 12.48 102 GLN A CA 1
ATOM 705 C C . GLN A 1 102 ? -37.608 -24.500 4.731 1.00 13.23 102 GLN A C 1
ATOM 706 O O . GLN A 1 102 ? -37.473 -25.334 5.647 1.00 15.43 102 GLN A O 1
ATOM 712 N N . HIS A 1 103 ? -38.237 -24.788 3.583 1.00 13.04 103 HIS A N 1
ATOM 713 C CA . HIS A 1 103 ? -38.835 -26.109 3.380 1.00 13.04 103 HIS A CA 1
ATOM 714 C C . HIS A 1 103 ? -37.786 -27.182 3.051 1.00 13.64 103 HIS A C 1
ATOM 715 O O . HIS A 1 103 ? -37.802 -28.279 3.618 1.00 14.34 103 HIS A O 1
ATOM 722 N N . TYR A 1 104 ? -36.815 -26.856 2.186 1.00 12.77 104 TYR A N 1
ATOM 723 C CA . TYR A 1 104 ? -35.859 -27.849 1.707 1.00 12.79 104 TYR A CA 1
ATOM 724 C C . TYR A 1 104 ? -34.702 -28.065 2.643 1.00 12.73 104 TYR A C 1
ATOM 725 O O . TYR A 1 104 ? -34.004 -29.088 2.509 1.00 12.84 104 TYR A O 1
ATOM 734 N N . ARG A 1 105 ? -34.477 -27.147 3.578 1.00 12.59 105 ARG A N 1
ATOM 735 C CA . ARG A 1 105 ? -33.402 -27.272 4.566 1.00 13.34 105 ARG A CA 1
ATOM 736 C C . ARG A 1 105 ? -32.047 -27.616 3.928 1.00 12.42 105 ARG A C 1
ATOM 737 O O . ARG A 1 105 ? -31.395 -28.585 4.316 1.00 12.55 105 ARG A O 1
ATOM 745 N N . PRO A 1 106 ? -31.583 -26.820 2.951 1.00 12.18 106 PRO A N 1
ATOM 746 C CA . PRO A 1 106 ? -30.348 -27.140 2.240 1.00 12.07 106 PRO A CA 1
ATOM 747 C C . PRO A 1 106 ? -29.149 -26.927 3.156 1.00 11.97 106 PRO A C 1
ATOM 748 O O . PRO A 1 106 ? -29.219 -26.253 4.190 1.00 11.93 106 PRO A O 1
ATOM 752 N N . GLU A 1 107 ? -28.006 -27.446 2.719 1.00 11.93 107 GLU A N 1
ATOM 753 C CA . GLU A 1 107 ? -26.758 -27.178 3.435 1.00 11.82 107 GLU A CA 1
ATOM 754 C C . GLU A 1 107 ? -26.371 -25.707 3.391 1.00 11.61 107 GLU A C 1
ATOM 755 O O . GLU A 1 107 ? -25.773 -25.193 4.361 1.00 12.55 107 GLU A O 1
ATOM 761 N N . LEU A 1 108 ? -26.631 -25.029 2.255 1.00 11.39 108 LEU A N 1
ATOM 762 C CA . LEU A 1 108 ? -26.302 -23.601 2.069 1.00 11.15 108 LEU A CA 1
ATOM 763 C C . LEU A 1 108 ? -27.521 -22.889 1.523 1.00 11.45 108 LEU A C 1
ATOM 764 O O . LEU A 1 108 ? -28.301 -23.462 0.767 1.00 11.25 108 LEU A O 1
ATOM 769 N N . ALA A 1 109 ? -27.672 -21.639 1.948 1.00 11.02 109 ALA A N 1
ATOM 770 C CA . ALA A 1 109 ? -28.560 -20.721 1.265 1.00 10.97 109 ALA A CA 1
ATOM 771 C C . ALA A 1 109 ? -27.818 -19.409 1.127 1.00 11.46 109 ALA A C 1
ATOM 772 O O . ALA A 1 109 ? -26.969 -19.060 1.941 1.00 11.09 109 ALA A O 1
ATOM 774 N N . SER A 1 110 ? -28.156 -18.658 0.094 1.00 10.69 110 SER A N 1
ATOM 775 C CA . SER A 1 110 ? -27.498 -17.366 -0.096 1.00 11.56 110 SER A CA 1
ATOM 776 C C . SER A 1 110 ? -28.135 -16.328 0.804 1.00 14.49 110 SER A C 1
ATOM 777 O O . SER A 1 110 ? -29.284 -16.492 1.227 1.00 15.73 110 SER A O 1
ATOM 780 N N . LEU A 1 111 ? -27.380 -15.300 1.173 1.00 10.98 111 LEU A N 1
ATOM 781 C CA . LEU A 1 111 ? -27.903 -14.286 2.087 1.00 12.27 111 LEU A CA 1
ATOM 782 C C . LEU A 1 111 ? -27.298 -12.950 1.662 1.00 12.09 111 LEU A C 1
ATOM 783 O O . LEU A 1 111 ? -26.108 -12.740 1.915 1.00 10.71 111 LEU A O 1
ATOM 788 N N . ASN A 1 112 ? -28.078 -12.053 1.033 1.00 13.82 112 ASN A N 1
ATOM 789 C CA . ASN A 1 112 ? -27.576 -10.727 0.713 1.00 11.69 112 ASN A CA 1
ATOM 790 C C . ASN A 1 112 ? -27.558 -9.894 1.991 1.00 11.23 112 ASN A C 1
ATOM 791 O O . ASN A 1 112 ? -28.563 -9.791 2.705 1.00 12.23 112 ASN A O 1
ATOM 796 N N . MET A 1 113 ? -26.398 -9.296 2.289 1.00 10.63 113 MET A N 1
ATOM 797 C CA . MET A 1 113 ? -26.125 -8.608 3.546 1.00 10.81 113 MET A CA 1
ATOM 798 C C . MET A 1 113 ? -26.544 -7.152 3.635 1.00 11.55 113 MET A C 1
ATOM 799 O O . MET A 1 113 ? -26.298 -6.541 4.681 1.00 12.74 113 MET A O 1
ATOM 804 N N . GLY A 1 114 ? -27.180 -6.585 2.628 1.00 11.52 114 GLY A N 1
ATOM 805 C CA . GLY A 1 114 ? -27.664 -5.226 2.789 1.00 12.81 114 GLY A CA 1
ATOM 806 C C . GLY A 1 114 ? -28.663 -4.851 1.728 1.00 12.63 114 GLY A C 1
ATOM 807 O O . GLY A 1 114 ? -28.815 -5.538 0.710 1.00 14.05 114 GLY A O 1
ATOM 808 N N . THR A 1 115 ? -29.376 -3.772 2.004 1.00 11.73 115 THR A N 1
ATOM 809 C CA . THR A 1 115 ? -30.302 -3.185 1.025 1.00 12.54 115 THR A CA 1
ATOM 810 C C . THR A 1 115 ? -29.521 -2.322 0.035 1.00 13.61 115 THR A C 1
ATOM 811 O O . THR A 1 115 ? -28.590 -1.595 0.408 1.00 14.48 115 THR A O 1
ATOM 815 N N . MET A 1 116 ? -29.831 -2.445 -1.264 1.00 12.57 116 MET A N 1
ATOM 816 C CA . MET A 1 116 ? -29.000 -1.775 -2.258 1.00 12.53 116 MET A CA 1
ATOM 817 C C . MET A 1 116 ? -29.820 -1.511 -3.498 1.00 13.04 116 MET A C 1
ATOM 818 O O . MET A 1 116 ? -30.752 -2.272 -3.800 1.00 13.32 116 MET A O 1
ATOM 823 N N . ASN A 1 117 ? -29.446 -0.441 -4.208 1.00 12.22 117 ASN A N 1
ATOM 824 C CA . ASN A 1 117 ? -29.928 -0.267 -5.583 1.00 11.14 117 ASN A CA 1
ATOM 825 C C . ASN A 1 117 ? -29.346 -1.362 -6.490 1.00 11.93 117 ASN A C 1
ATOM 826 O O . ASN A 1 117 ? -28.246 -1.876 -6.267 1.00 12.05 117 ASN A O 1
ATOM 831 N N . PHE A 1 118 ? -30.068 -1.640 -7.588 1.00 12.34 118 PHE A N 1
ATOM 832 C CA . PHE A 1 118 ? -29.495 -2.421 -8.679 1.00 11.78 118 PHE A CA 1
ATOM 833 C C . PHE A 1 118 ? -30.049 -1.890 -9.985 1.00 11.18 118 PHE A C 1
ATOM 834 O O . PHE A 1 118 ? -31.176 -1.438 -10.021 1.00 12.97 118 PHE A O 1
ATOM 842 N N . GLY A 1 119 ? -29.251 -1.956 -11.040 1.00 13.75 119 GLY A N 1
ATOM 843 C CA . GLY A 1 119 ? -29.771 -1.572 -12.348 1.00 16.08 119 GLY A CA 1
ATOM 844 C C . GLY A 1 119 ? -29.122 -2.326 -13.482 1.00 17.19 119 GLY A C 1
ATOM 845 O O . GLY A 1 119 ? -27.963 -2.663 -13.416 1.00 17.34 119 GLY A O 1
ATOM 846 N N . LEU A 1 120 ? -29.882 -2.535 -14.563 1.00 18.47 120 LEU A N 1
ATOM 847 C CA . LEU A 1 120 ? -29.307 -2.960 -15.824 1.00 18.65 120 LEU A CA 1
ATOM 848 C C . LEU A 1 120 ? -29.691 -2.012 -16.940 1.00 19.61 120 LEU A C 1
ATOM 849 O O . LEU A 1 120 ? -29.297 -2.248 -18.071 1.00 19.26 120 LEU A O 1
ATOM 854 N N . PHE A 1 121 ? -30.443 -0.979 -16.657 1.00 18.98 121 PHE A N 1
ATOM 855 C CA . PHE A 1 121 ? -30.927 -0.056 -17.685 1.00 19.66 121 PHE A CA 1
ATOM 856 C C . PHE A 1 121 ? -29.863 0.548 -18.596 1.00 22.69 121 PHE A C 1
ATOM 857 O O . PHE A 1 121 ? -30.187 0.840 -19.765 1.00 22.57 121 PHE A O 1
ATOM 865 N N . PRO A 1 122 ? -28.608 0.745 -18.166 1.00 21.25 122 PRO A N 1
ATOM 866 C CA . PRO A 1 122 ? -27.608 1.220 -19.147 1.00 24.60 122 PRO A CA 1
ATOM 867 C C . PRO A 1 122 ? -27.431 0.250 -20.297 1.00 28.77 122 PRO A C 1
ATOM 868 O O . PRO A 1 122 ? -26.994 0.658 -21.381 1.00 33.36 122 PRO A O 1
ATOM 872 N N . MET A 1 123 ? -27.762 -1.024 -20.109 1.00 24.58 123 MET A N 1
ATOM 873 C CA . MET A 1 123 ? -27.620 -2.004 -21.186 1.00 30.15 123 MET A CA 1
ATOM 874 C C . MET A 1 123 ? -28.786 -1.984 -22.162 1.00 33.11 123 MET A C 1
ATOM 875 O O . MET A 1 123 ? -28.794 -2.778 -23.108 1.00 35.20 123 MET A O 1
ATOM 880 N N . LEU A 1 124 ? -29.762 -1.103 -21.970 1.00 27.77 124 LEU A N 1
ATOM 881 C CA . LEU A 1 124 ? -30.965 -1.165 -22.786 1.00 34.37 124 LEU A CA 1
ATOM 882 C C . LEU A 1 124 ? -30.662 -0.890 -24.250 1.00 41.80 124 LEU A C 1
ATOM 883 O O . LEU A 1 124 ? -31.304 -1.474 -25.130 1.00 41.70 124 LEU A O 1
ATOM 888 N N . ASN A 1 125 ? -29.683 -0.029 -24.536 1.00 43.80 125 ASN A N 1
ATOM 889 C CA . ASN A 1 125 ? -29.368 0.293 -25.926 1.00 49.49 125 ASN A CA 1
ATOM 890 C C . ASN A 1 125 ? -28.843 -0.924 -26.682 1.00 49.49 125 ASN A C 1
ATOM 891 O O . ASN A 1 125 ? -29.142 -1.102 -27.872 1.00 51.41 125 ASN A O 1
ATOM 896 N N . ARG A 1 126 ? -28.077 -1.787 -26.010 1.00 45.43 126 ARG A N 1
ATOM 897 C CA . ARG A 1 126 ? -27.547 -2.965 -26.686 1.00 46.47 126 ARG A CA 1
ATOM 898 C C . ARG A 1 126 ? -28.552 -4.118 -26.762 1.00 42.19 126 ARG A C 1
ATOM 899 O O . ARG A 1 126 ? -28.440 -4.962 -27.657 1.00 38.91 126 ARG A O 1
ATOM 907 N N . TYR A 1 127 ? -29.527 -4.194 -25.842 1.00 37.10 127 TYR A N 1
ATOM 908 C CA . TYR A 1 127 ? -30.394 -5.360 -25.781 1.00 31.60 127 TYR A CA 1
ATOM 909 C C . TYR A 1 127 ? -31.848 -5.097 -26.143 1.00 28.96 127 TYR A C 1
ATOM 910 O O . TYR A 1 127 ? -32.557 -6.068 -26.410 1.00 23.30 127 TYR A O 1
ATOM 919 N N . GLU A 1 128 ? -32.311 -3.831 -26.188 1.00 29.61 128 GLU A N 1
ATOM 920 C CA A GLU A 1 128 ? -33.748 -3.581 -26.309 0.43 30.01 128 GLU A CA 1
ATOM 921 C CA B GLU A 1 128 ? -33.750 -3.579 -26.313 0.57 30.01 128 GLU A CA 1
ATOM 922 C C . GLU A 1 128 ? -34.335 -4.236 -27.550 1.00 27.37 128 GLU A C 1
ATOM 923 O O . GLU A 1 128 ? -35.433 -4.801 -27.497 1.00 26.63 128 GLU A O 1
ATOM 934 N N . SER A 1 129 ? -33.615 -4.177 -28.684 1.00 26.32 129 SER A N 1
ATOM 935 C CA . SER A 1 129 ? -34.181 -4.686 -29.921 1.00 27.15 129 SER A CA 1
ATOM 936 C C . SER A 1 129 ? -34.327 -6.201 -29.922 1.00 24.98 129 SER A C 1
ATOM 937 O O . SER A 1 129 ? -35.086 -6.728 -30.738 1.00 27.44 129 SER A O 1
ATOM 940 N N . GLN A 1 130 ? -33.653 -6.907 -29.010 1.00 21.79 130 GLN A N 1
ATOM 941 C CA . GLN A 1 130 ? -33.734 -8.349 -28.992 1.00 23.38 130 GLN A CA 1
ATOM 942 C C . GLN A 1 130 ? -34.564 -8.884 -27.844 1.00 22.40 130 GLN A C 1
ATOM 943 O O . GLN A 1 130 ? -34.662 -10.091 -27.698 1.00 20.16 130 GLN A O 1
ATOM 949 N N . LEU A 1 131 ? -35.178 -8.023 -27.045 1.00 20.97 131 LEU A N 1
ATOM 950 C CA . LEU A 1 131 ? -35.965 -8.516 -25.908 1.00 19.83 131 LEU A CA 1
ATOM 951 C C . LEU A 1 131 ? -37.279 -9.068 -26.422 1.00 20.09 131 LEU A C 1
ATOM 952 O O . LEU A 1 131 ? -38.059 -8.352 -27.067 1.00 23.61 131 LEU A O 1
ATOM 957 N N . LYS A 1 132 ? -37.541 -10.339 -26.129 1.00 15.90 132 LYS A N 1
ATOM 958 C CA . LYS A 1 132 ? -38.730 -11.006 -26.625 1.00 18.50 132 LYS A CA 1
ATOM 959 C C . LYS A 1 132 ? -39.923 -10.907 -25.695 1.00 18.60 132 LYS A C 1
ATOM 960 O O . LYS A 1 132 ? -41.053 -11.103 -26.165 1.00 20.58 132 LYS A O 1
ATOM 966 N N . HIS A 1 133 ? -39.739 -10.656 -24.393 1.00 16.84 133 HIS A N 1
ATOM 967 C CA . HIS A 1 133 ? -40.860 -10.701 -23.464 1.00 15.79 133 HIS A CA 1
ATOM 968 C C . HIS A 1 133 ? -41.030 -9.356 -22.791 1.00 14.82 133 HIS A C 1
ATOM 969 O O . HIS A 1 133 ? -40.035 -8.700 -22.445 1.00 14.08 133 HIS A O 1
ATOM 976 N N . GLN A 1 134 ? -42.277 -8.958 -22.580 1.00 14.70 134 GLN A N 1
ATOM 977 C CA . GLN A 1 134 ? -42.549 -7.686 -21.930 1.00 14.59 134 GLN A CA 1
ATOM 978 C C . GLN A 1 134 ? -41.931 -7.618 -20.532 1.00 14.55 134 GLN A C 1
ATOM 979 O O . GLN A 1 134 ? -41.498 -6.540 -20.105 1.00 14.00 134 GLN A O 1
ATOM 985 N N . TRP A 1 135 ? -41.887 -8.741 -19.805 1.00 13.92 135 TRP A N 1
ATOM 986 C CA . TRP A 1 135 ? -41.303 -8.691 -18.470 1.00 13.80 135 TRP A CA 1
ATOM 987 C C . TRP A 1 135 ? -39.854 -8.282 -18.532 1.00 13.55 135 TRP A C 1
ATOM 988 O O . TRP A 1 135 ? -39.377 -7.603 -17.619 1.00 13.83 135 TRP A O 1
ATOM 999 N N . GLU A 1 136 ? -39.155 -8.633 -19.606 1.00 13.36 136 GLU A N 1
ATOM 1000 C CA . GLU A 1 136 ? -37.754 -8.239 -19.732 1.00 13.13 136 GLU A CA 1
ATOM 1001 C C . GLU A 1 136 ? -37.648 -6.762 -20.024 1.00 14.69 136 GLU A C 1
ATOM 1002 O O . GLU A 1 136 ? -36.732 -6.104 -19.500 1.00 13.66 136 GLU A O 1
ATOM 1008 N N . ARG A 1 137 ? -38.548 -6.223 -20.859 1.00 13.89 137 ARG A N 1
ATOM 1009 C CA . ARG A 1 137 ? -38.570 -4.786 -21.101 1.00 14.19 137 ARG A CA 1
ATOM 1010 C C . ARG A 1 137 ? -38.868 -4.018 -19.816 1.00 16.59 137 ARG A C 1
ATOM 1011 O O . ARG A 1 137 ? -38.237 -2.991 -19.531 1.00 18.33 137 ARG A O 1
ATOM 1019 N N . ASN A 1 138 ? -39.835 -4.482 -19.047 1.00 14.17 138 ASN A N 1
ATOM 1020 C CA . ASN A 1 138 ? -40.191 -3.791 -17.804 1.00 14.25 138 ASN A CA 1
ATOM 1021 C C . ASN A 1 138 ? -39.023 -3.775 -16.841 1.00 17.63 138 ASN A C 1
ATOM 1022 O O . ASN A 1 138 ? -38.781 -2.757 -16.175 1.00 17.01 138 ASN A O 1
ATOM 1027 N N . TYR A 1 139 ? -38.308 -4.897 -16.749 1.00 15.14 139 TYR A N 1
ATOM 1028 C CA . TYR A 1 139 ? -37.213 -5.052 -15.805 1.00 16.06 139 TYR A CA 1
ATOM 1029 C C . TYR A 1 139 ? -35.994 -4.263 -16.247 1.00 17.87 139 TYR A C 1
ATOM 1030 O O . TYR A 1 139 ? -35.445 -3.473 -15.460 1.00 17.11 139 TYR A O 1
ATOM 1039 N N . LEU A 1 140 ? -35.554 -4.460 -17.495 1.00 16.45 140 LEU A N 1
ATOM 1040 C CA . LEU A 1 140 ? -34.312 -3.801 -17.916 1.00 16.46 140 LEU A CA 1
ATOM 1041 C C . LEU A 1 140 ? -34.441 -2.298 -17.843 1.00 19.03 140 LEU A C 1
ATOM 1042 O O . LEU A 1 140 ? -33.452 -1.632 -17.523 1.00 24.09 140 LEU A O 1
ATOM 1047 N N . GLY A 1 141 ? -35.629 -1.752 -18.101 1.00 19.16 141 GLY A N 1
ATOM 1048 C CA . GLY A 1 141 ? -35.869 -0.316 -18.059 1.00 20.27 141 GLY A CA 1
ATOM 1049 C C . GLY A 1 141 ? -36.131 0.279 -16.676 1.00 21.32 141 GLY A C 1
ATOM 1050 O O . GLY A 1 141 ? -36.294 1.495 -16.554 1.00 26.19 141 GLY A O 1
ATOM 1051 N N . ASN A 1 142 ? -36.209 -0.541 -15.628 1.00 18.24 142 ASN A N 1
ATOM 1052 C CA . ASN A 1 142 ? -36.612 -0.061 -14.312 1.00 17.42 142 ASN A CA 1
ATOM 1053 C C . ASN A 1 142 ? -35.415 0.602 -13.608 1.00 15.86 142 ASN A C 1
ATOM 1054 O O . ASN A 1 142 ? -34.397 -0.043 -13.342 1.00 16.52 142 ASN A O 1
ATOM 1059 N N . LYS A 1 143 ? -35.541 1.895 -13.323 1.00 15.35 143 LYS A N 1
ATOM 1060 C CA . LYS A 1 143 ? -34.502 2.634 -12.616 1.00 15.00 143 LYS A CA 1
ATOM 1061 C C . LYS A 1 143 ? -34.750 2.682 -11.131 1.00 15.32 143 LYS A C 1
ATOM 1062 O O . LYS A 1 143 ? -33.986 3.336 -10.414 1.00 15.14 143 LYS A O 1
ATOM 1068 N N . ASP A 1 144 ? -35.762 1.967 -10.635 1.00 14.91 144 ASP A N 1
ATOM 1069 C CA . ASP A 1 144 ? -36.148 2.005 -9.227 1.00 14.78 144 ASP A CA 1
ATOM 1070 C C . ASP A 1 144 ? -36.009 0.661 -8.521 1.00 14.53 144 ASP A C 1
ATOM 1071 O O . ASP A 1 144 ? -36.655 0.456 -7.492 1.00 16.91 144 ASP A O 1
ATOM 1076 N N . ILE A 1 145 ? -35.156 -0.231 -9.030 1.00 13.08 145 ILE A N 1
ATOM 1077 C CA . ILE A 1 145 ? -34.965 -1.530 -8.382 1.00 12.60 145 ILE A CA 1
ATOM 1078 C C . ILE A 1 145 ? -34.144 -1.381 -7.108 1.00 14.30 145 ILE A C 1
ATOM 1079 O O . ILE A 1 145 ? -33.038 -0.807 -7.127 1.00 14.84 145 ILE A O 1
ATOM 1084 N N . ILE A 1 146 ? -34.626 -2.010 -6.042 1.00 14.90 146 ILE A N 1
ATOM 1085 C CA . ILE A 1 146 ? -33.920 -2.176 -4.766 1.00 14.36 146 ILE A CA 1
ATOM 1086 C C . ILE A 1 146 ? -33.940 -3.676 -4.438 1.00 20.67 146 ILE A C 1
ATOM 1087 O O . ILE A 1 146 ? -34.989 -4.323 -4.557 1.00 21.96 146 ILE A O 1
ATOM 1092 N N . PHE A 1 147 ? -32.809 -4.202 -3.961 1.00 15.78 147 PHE A N 1
ATOM 1093 C CA . PHE A 1 147 ? -32.773 -5.492 -3.263 1.00 17.10 147 PHE A CA 1
ATOM 1094 C C . PHE A 1 147 ? -32.898 -5.127 -1.787 1.00 15.22 147 PHE A C 1
ATOM 1095 O O . PHE A 1 147 ? -32.006 -4.468 -1.236 1.00 14.61 147 PHE A O 1
ATOM 1103 N N . ARG A 1 148 ? -33.984 -5.508 -1.150 1.00 17.05 148 ARG A N 1
ATOM 1104 C CA . ARG A 1 148 ? -34.261 -5.101 0.222 1.00 15.86 148 ARG A CA 1
ATOM 1105 C C . ARG A 1 148 ? -33.801 -6.182 1.200 1.00 16.13 148 ARG A C 1
ATOM 1106 O O . ARG A 1 148 ? -34.309 -7.318 1.172 1.00 16.97 148 ARG A O 1
ATOM 1114 N N . ASN A 1 149 ? -32.853 -5.832 2.100 1.00 13.50 149 ASN A N 1
ATOM 1115 C CA . ASN A 1 149 ? -32.358 -6.781 3.092 1.00 11.73 149 ASN A CA 1
ATOM 1116 C C . ASN A 1 149 ? -32.016 -5.967 4.330 1.00 12.40 149 ASN A C 1
ATOM 1117 O O . ASN A 1 149 ? -30.853 -5.688 4.632 1.00 11.71 149 ASN A O 1
ATOM 1122 N N . THR A 1 150 ? -33.061 -5.586 5.057 1.00 12.15 150 THR A N 1
ATOM 1123 C CA . THR A 1 150 ? -32.867 -4.740 6.244 1.00 12.07 150 THR A CA 1
ATOM 1124 C C . THR A 1 150 ? -32.164 -5.507 7.348 1.00 12.47 150 THR A C 1
ATOM 1125 O O . THR A 1 150 ? -32.024 -6.716 7.308 1.00 13.00 150 THR A O 1
ATOM 1129 N N . PHE A 1 151 ? -31.758 -4.780 8.388 1.00 11.99 151 PHE A N 1
ATOM 1130 C CA . PHE A 1 151 ? -31.181 -5.487 9.536 1.00 12.13 151 PHE A CA 1
ATOM 1131 C C . PHE A 1 151 ? -32.166 -6.484 10.112 1.00 12.69 151 PHE A C 1
ATOM 1132 O O . PHE A 1 151 ? -31.785 -7.598 10.471 1.00 12.89 151 PHE A O 1
ATOM 1140 N N . GLY A 1 152 ? -33.456 -6.112 10.163 1.00 12.79 152 GLY A N 1
ATOM 1141 C CA . GLY A 1 152 ? -34.452 -7.043 10.687 1.00 14.77 152 GLY A CA 1
ATOM 1142 C C . GLY A 1 152 ? -34.687 -8.215 9.750 1.00 12.72 152 GLY A C 1
ATOM 1143 O O . GLY A 1 152 ? -34.850 -9.348 10.211 1.00 15.96 152 GLY A O 1
ATOM 1144 N N . ASP A 1 153 ? -34.653 -7.970 8.438 1.00 13.94 153 ASP A N 1
ATOM 1145 C CA . ASP A 1 153 ? -34.825 -9.057 7.473 1.00 13.07 153 ASP A CA 1
ATOM 1146 C C . ASP A 1 153 ? -33.699 -10.082 7.641 1.00 14.66 153 ASP A C 1
ATOM 1147 O O . ASP A 1 153 ? -33.931 -11.299 7.662 1.00 13.80 153 ASP A O 1
ATOM 1152 N N . VAL A 1 154 ? -32.443 -9.599 7.719 1.00 12.59 154 VAL A N 1
ATOM 1153 C CA . VAL A 1 154 ? -31.286 -10.498 7.766 1.00 12.77 154 VAL A CA 1
ATOM 1154 C C . VAL A 1 154 ? -31.316 -11.294 9.055 1.00 14.26 154 VAL A C 1
ATOM 1155 O O . VAL A 1 154 ? -31.095 -12.511 9.051 1.00 13.47 154 VAL A O 1
ATOM 1159 N N . GLU A 1 155 ? -31.671 -10.636 10.166 1.00 13.74 155 GLU A N 1
ATOM 1160 C CA . GLU A 1 155 ? -31.799 -11.395 11.408 1.00 14.27 155 GLU A CA 1
ATOM 1161 C C . GLU A 1 155 ? -32.845 -12.511 11.292 1.00 15.22 155 GLU A C 1
ATOM 1162 O O . GLU A 1 155 ? -32.643 -13.632 11.802 1.00 15.37 155 GLU A O 1
ATOM 1168 N N . HIS A 1 156 ? -33.971 -12.199 10.681 1.00 15.13 156 HIS A N 1
ATOM 1169 C CA . HIS A 1 156 ? -35.013 -13.212 10.472 1.00 14.14 156 HIS A CA 1
ATOM 1170 C C . HIS A 1 156 ? -34.493 -14.389 9.650 1.00 15.34 156 HIS A C 1
ATOM 1171 O O . HIS A 1 156 ? -34.764 -15.568 9.987 1.00 15.29 156 HIS A O 1
ATOM 1178 N N . VAL A 1 157 ? -33.746 -14.117 8.582 1.00 13.71 157 VAL A N 1
ATOM 1179 C CA . VAL A 1 157 ? -33.212 -15.215 7.780 1.00 13.83 157 VAL A CA 1
ATOM 1180 C C . VAL A 1 157 ? -32.261 -16.065 8.620 1.00 14.11 157 VAL A C 1
ATOM 1181 O O . VAL A 1 157 ? -32.307 -17.306 8.583 1.00 13.44 157 VAL A O 1
ATOM 1185 N N . MET A 1 158 ? -31.353 -15.399 9.370 1.00 13.03 158 MET A N 1
ATOM 1186 C CA . MET A 1 158 ? -30.348 -16.113 10.150 1.00 12.69 158 MET A CA 1
ATOM 1187 C C . MET A 1 158 ? -30.999 -17.015 11.188 1.00 13.55 158 MET A C 1
ATOM 1188 O O . MET A 1 158 ? -30.610 -18.189 11.347 1.00 15.41 158 MET A O 1
ATOM 1193 N N . THR A 1 159 ? -32.008 -16.509 11.880 1.00 13.46 159 THR A N 1
ATOM 1194 C CA . THR A 1 159 ? -32.621 -17.309 12.942 1.00 14.50 159 THR A CA 1
ATOM 1195 C C . THR A 1 159 ? -33.458 -18.445 12.347 1.00 16.32 159 THR A C 1
ATOM 1196 O O . THR A 1 159 ? -33.379 -19.626 12.778 1.00 18.13 159 THR A O 1
ATOM 1200 N N . THR A 1 160 ? -34.233 -18.134 11.320 1.00 13.91 160 THR A N 1
ATOM 1201 C CA . THR A 1 160 ? -35.218 -19.087 10.796 1.00 14.47 160 THR A CA 1
ATOM 1202 C C . THR A 1 160 ? -34.539 -20.193 10.009 1.00 14.73 160 THR A C 1
ATOM 1203 O O . THR A 1 160 ? -34.812 -21.381 10.228 1.00 17.27 160 THR A O 1
ATOM 1207 N N . LEU A 1 161 ? -33.621 -19.817 9.097 1.00 13.78 161 LEU A N 1
ATOM 1208 C CA . LEU A 1 161 ? -32.953 -20.866 8.324 1.00 13.00 161 LEU A CA 1
ATOM 1209 C C . LEU A 1 161 ? -31.855 -21.556 9.125 1.00 13.74 161 LEU A C 1
ATOM 1210 O O . LEU A 1 161 ? -31.599 -22.771 8.937 1.00 14.94 161 LEU A O 1
ATOM 1215 N N . GLY A 1 162 ? -31.226 -20.826 10.047 1.00 13.82 162 GLY A N 1
ATOM 1216 C CA . GLY A 1 162 ? -30.190 -21.450 10.850 1.00 15.45 162 GLY A CA 1
ATOM 1217 C C . GLY A 1 162 ? -30.736 -22.570 11.709 1.00 17.36 162 GLY A C 1
ATOM 1218 O O . GLY A 1 162 ? -30.036 -23.563 11.961 1.00 17.40 162 GLY A O 1
ATOM 1219 N N . ALA A 1 163 ? -32.000 -22.459 12.123 1.00 15.72 163 ALA A N 1
ATOM 1220 C CA . ALA A 1 163 ? -32.599 -23.504 12.955 1.00 17.31 163 ALA A CA 1
ATOM 1221 C C . ALA A 1 163 ? -32.760 -24.827 12.216 1.00 19.60 163 ALA A C 1
ATOM 1222 O O . ALA A 1 163 ? -32.887 -25.881 12.870 1.00 23.28 163 ALA A O 1
ATOM 1224 N N . GLY A 1 164 ? -32.717 -24.823 10.885 1.00 16.64 164 GLY A N 1
ATOM 1225 C CA . GLY A 1 164 ? -32.755 -26.035 10.093 1.00 18.16 164 GLY A CA 1
ATOM 1226 C C . GLY A 1 164 ? -31.389 -26.573 9.718 1.00 16.41 164 GLY A C 1
ATOM 1227 O O . GLY A 1 164 ? -31.298 -27.458 8.852 1.00 16.66 164 GLY A O 1
ATOM 1228 N N . GLY A 1 165 ? -30.320 -26.010 10.277 1.00 15.33 165 GLY A N 1
ATOM 1229 C CA . GLY A 1 165 ? -28.968 -26.465 9.982 1.00 15.37 165 GLY A CA 1
ATOM 1230 C C . GLY A 1 165 ? -28.357 -25.864 8.728 1.00 14.90 165 GLY A C 1
ATOM 1231 O O . GLY A 1 165 ? -27.239 -26.220 8.386 1.00 15.07 165 GLY A O 1
ATOM 1232 N N . THR A 1 166 ? -29.085 -25.024 8.029 1.00 14.44 166 THR A N 1
ATOM 1233 C CA . THR A 1 166 ? -28.561 -24.350 6.845 1.00 13.85 166 THR A CA 1
ATOM 1234 C C . THR A 1 166 ? -27.535 -23.312 7.282 1.00 13.69 166 THR A C 1
ATOM 1235 O O . THR A 1 166 ? -27.761 -22.547 8.246 1.00 14.86 166 THR A O 1
ATOM 1239 N N . ARG A 1 167 ? -26.427 -23.258 6.566 1.00 12.22 167 ARG A N 1
ATOM 1240 C CA . ARG A 1 167 ? -25.427 -22.186 6.712 1.00 11.51 167 ARG A CA 1
ATOM 1241 C C . ARG A 1 167 ? -25.472 -21.288 5.489 1.00 11.14 167 ARG A C 1
ATOM 1242 O O . ARG A 1 167 ? -26.153 -21.614 4.501 1.00 11.04 167 ARG A O 1
ATOM 1250 N N . PHE A 1 168 ? -24.802 -20.118 5.538 1.00 10.85 168 PHE A N 1
ATOM 1251 C CA . PHE A 1 168 ? -25.028 -19.139 4.495 1.00 10.69 168 PHE A CA 1
ATOM 1252 C C . PHE A 1 168 ? -23.820 -18.900 3.613 1.00 10.74 168 PHE A C 1
ATOM 1253 O O . PHE A 1 168 ? -22.667 -18.917 4.071 1.00 11.50 168 PHE A O 1
ATOM 1261 N N . GLU A 1 169 ? -24.111 -18.614 2.343 1.00 10.55 169 GLU A N 1
ATOM 1262 C CA . GLU A 1 169 ? -23.227 -17.876 1.461 1.00 10.54 169 GLU A CA 1
ATOM 1263 C C . GLU A 1 169 ? -23.591 -16.407 1.675 1.00 11.39 169 GLU A C 1
ATOM 1264 O O . GLU A 1 169 ? -24.598 -15.927 1.153 1.00 10.99 169 GLU A O 1
ATOM 1270 N N . PHE A 1 170 ? -22.767 -15.689 2.433 1.00 11.09 170 PHE A N 1
ATOM 1271 C CA . PHE A 1 170 ? -23.040 -14.289 2.763 1.00 10.10 170 PHE A CA 1
ATOM 1272 C C . PHE A 1 170 ? -22.577 -13.444 1.610 1.00 10.21 170 PHE A C 1
ATOM 1273 O O . PHE A 1 170 ? -21.362 -13.285 1.406 1.00 10.61 170 PHE A O 1
ATOM 1281 N N . GLU A 1 171 ? -23.516 -12.943 0.821 1.00 9.98 171 GLU A N 1
ATOM 1282 C CA . GLU A 1 171 ? -23.157 -12.139 -0.342 1.00 9.89 171 GLU A CA 1
ATOM 1283 C C . GLU A 1 171 ? -22.990 -10.684 0.068 1.00 9.87 171 GLU A C 1
ATOM 1284 O O . GLU A 1 171 ? -23.931 -10.056 0.542 1.00 10.23 171 GLU A O 1
ATOM 1290 N N . CYS A 1 172 ? -21.779 -10.175 -0.118 1.00 9.77 172 CYS A N 1
ATOM 1291 C CA . CYS A 1 172 ? -21.420 -8.849 0.371 1.00 9.77 172 CYS A CA 1
ATOM 1292 C C . CYS A 1 172 ? -20.997 -8.051 -0.856 1.00 9.91 172 CYS A C 1
ATOM 1293 O O . CYS A 1 172 ? -19.978 -8.375 -1.513 1.00 10.21 172 CYS A O 1
ATOM 1296 N N . TYR A 1 173 ? -21.790 -7.031 -1.187 1.00 9.78 173 TYR A N 1
ATOM 1297 C CA . TYR A 1 173 ? -21.662 -6.282 -2.446 1.00 9.77 173 TYR A CA 1
ATOM 1298 C C . TYR A 1 173 ? -20.910 -4.990 -2.261 1.00 10.98 173 TYR A C 1
ATOM 1299 O O . TYR A 1 173 ? -20.697 -4.270 -3.240 1.00 10.65 173 TYR A O 1
ATOM 1308 N N . ASP A 1 174 ? -20.502 -4.678 -1.026 1.00 10.40 174 ASP A N 1
ATOM 1309 C CA . ASP A 1 174 ? -19.700 -3.482 -0.751 1.00 10.55 174 ASP A CA 1
ATOM 1310 C C . ASP A 1 174 ? -19.221 -3.614 0.687 1.00 10.01 174 ASP A C 1
ATOM 1311 O O . ASP A 1 174 ? -19.628 -4.544 1.411 1.00 9.84 174 ASP A O 1
ATOM 1316 N N . THR A 1 175 ? -18.384 -2.664 1.117 1.00 9.86 175 THR A N 1
ATOM 1317 C CA . THR A 1 175 ? -17.773 -2.743 2.455 1.00 9.90 175 THR A CA 1
ATOM 1318 C C . THR A 1 175 ? -18.823 -2.801 3.545 1.00 10.32 175 THR A C 1
ATOM 1319 O O . THR A 1 175 ? -18.672 -3.537 4.543 1.00 10.40 175 THR A O 1
ATOM 1323 N N . SER A 1 176 ? -19.892 -2.026 3.388 1.00 10.15 176 SER A N 1
ATOM 1324 C CA . SER A 1 176 ? -20.880 -1.939 4.460 1.00 10.36 176 SER A CA 1
ATOM 1325 C C . SER A 1 176 ? -21.530 -3.281 4.714 1.00 10.73 176 SER A C 1
ATOM 1326 O O . SER A 1 176 ? -21.936 -3.542 5.850 1.00 10.76 176 SER A O 1
ATOM 1329 N N . HIS A 1 177 ? -21.541 -4.173 3.728 1.00 10.14 177 HIS A N 1
ATOM 1330 C CA . HIS A 1 177 ? -22.113 -5.513 3.929 1.00 10.13 177 HIS A CA 1
ATOM 1331 C C . HIS A 1 177 ? -21.231 -6.335 4.831 1.00 10.10 177 HIS A C 1
ATOM 1332 O O . HIS A 1 177 ? -21.737 -7.129 5.618 1.00 10.18 177 HIS A O 1
ATOM 1339 N N . LEU A 1 178 ? -19.914 -6.168 4.719 1.00 10.02 178 LEU A N 1
ATOM 1340 C CA . LEU A 1 178 ? -19.018 -6.843 5.673 1.00 10.01 178 LEU A CA 1
ATOM 1341 C C . LEU A 1 178 ? -19.225 -6.300 7.079 1.00 10.18 178 LEU A C 1
ATOM 1342 O O . LEU A 1 178 ? -19.256 -7.073 8.061 1.00 10.27 178 LEU A O 1
ATOM 1347 N N . TYR A 1 179 ? -19.354 -4.990 7.214 1.00 10.26 179 TYR A N 1
ATOM 1348 C CA . TYR A 1 179 ? -19.655 -4.424 8.515 1.00 10.79 179 TYR A CA 1
ATOM 1349 C C . TYR A 1 179 ? -20.996 -4.907 9.034 1.00 10.60 179 TYR A C 1
ATOM 1350 O O . TYR A 1 179 ? -21.139 -5.174 10.234 1.00 11.85 179 TYR A O 1
ATOM 1359 N N . ASN A 1 180 ? -22.019 -5.022 8.175 1.00 10.54 180 ASN A N 1
ATOM 1360 C CA . ASN A 1 180 ? -23.302 -5.528 8.643 1.00 10.67 180 ASN A CA 1
ATOM 1361 C C . ASN A 1 180 ? -23.137 -6.947 9.148 1.00 10.92 180 ASN A C 1
ATOM 1362 O O . ASN A 1 180 ? -23.690 -7.317 10.195 1.00 11.27 180 ASN A O 1
ATOM 1367 N N . LEU A 1 181 ? -22.377 -7.761 8.407 1.00 10.52 181 LEU A N 1
ATOM 1368 C CA . LEU A 1 181 ? -22.138 -9.138 8.856 1.00 10.50 181 LEU A CA 1
ATOM 1369 C C . LEU A 1 181 ? -21.398 -9.179 10.184 1.00 11.15 181 LEU A C 1
ATOM 1370 O O . LEU A 1 181 ? -21.727 -10.005 11.045 1.00 12.10 181 LEU A O 1
ATOM 1375 N N . LYS A 1 182 ? -20.447 -8.254 10.398 1.00 10.74 182 LYS A N 1
ATOM 1376 C CA . LYS A 1 182 ? -19.744 -8.212 11.683 1.00 11.16 182 LYS A CA 1
ATOM 1377 C C . LYS A 1 182 ? -20.688 -7.928 12.833 1.00 11.83 182 LYS A C 1
ATOM 1378 O O . LYS A 1 182 ? -20.537 -8.498 13.918 1.00 13.03 182 LYS A O 1
ATOM 1384 N N . HIS A 1 183 ? -21.700 -7.092 12.609 1.00 12.31 183 HIS A N 1
ATOM 1385 C CA . HIS A 1 183 ? -22.689 -6.820 13.650 1.00 12.07 183 HIS A CA 1
ATOM 1386 C C . HIS A 1 183 ? -23.379 -8.104 14.089 1.00 12.52 183 HIS A C 1
ATOM 1387 O O . HIS A 1 183 ? -23.505 -8.379 15.291 1.00 13.67 183 HIS A O 1
ATOM 1394 N N . PHE A 1 184 ? -23.765 -8.948 13.120 1.00 11.72 184 PHE A N 1
ATOM 1395 C CA . PHE A 1 184 ? -24.473 -10.172 13.489 1.00 12.67 184 PHE A CA 1
ATOM 1396 C C . PHE A 1 184 ? -23.534 -11.243 14.017 1.00 13.09 184 PHE A C 1
ATOM 1397 O O . PHE A 1 184 ? -23.912 -12.008 14.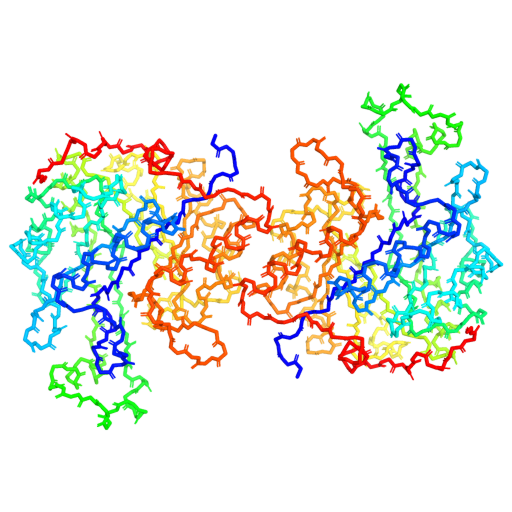924 1.00 15.36 184 PHE A O 1
ATOM 1405 N N . TYR A 1 185 ? -22.315 -11.297 13.509 1.00 14.05 185 TYR A N 1
ATOM 1406 C CA . TYR A 1 185 ? -21.320 -12.243 14.020 1.00 13.85 185 TYR A CA 1
ATOM 1407 C C . TYR A 1 185 ? -20.991 -11.938 15.471 1.00 15.29 185 TYR A C 1
ATOM 1408 O O . TYR A 1 185 ? -20.929 -12.854 16.309 1.00 17.67 185 TYR A O 1
ATOM 1417 N N . ASP A 1 186 ? -20.817 -10.663 15.806 1.00 15.50 186 ASP A N 1
ATOM 1418 C CA . ASP A 1 186 ? -20.506 -10.320 17.200 1.00 17.05 186 ASP A CA 1
ATOM 1419 C C . ASP A 1 186 ? -21.665 -10.634 18.128 1.00 18.03 186 ASP A C 1
ATOM 1420 O O . ASP A 1 186 ? -21.440 -10.848 19.332 1.00 21.90 186 ASP A O 1
ATOM 1425 N N . ARG A 1 187 ? -22.900 -10.604 17.633 1.00 16.29 187 ARG A N 1
ATOM 1426 C CA . ARG A 1 187 ? -24.073 -10.943 18.419 1.00 17.70 187 ARG A CA 1
ATOM 1427 C C . ARG A 1 187 ? -24.249 -12.440 18.523 1.00 18.42 187 ARG A C 1
ATOM 1428 O O . ARG A 1 187 ? -25.123 -12.893 19.262 1.00 19.87 187 ARG A O 1
ATOM 1436 N N . GLY A 1 188 ? -23.467 -13.220 17.789 1.00 19.25 188 GLY A N 1
ATOM 1437 C CA . GLY A 1 188 ? -23.628 -14.656 17.866 1.00 17.54 188 GLY A CA 1
ATOM 1438 C C . GLY A 1 188 ? -24.727 -15.254 17.032 1.00 21.80 188 GLY A C 1
ATOM 1439 O O . GLY A 1 188 ? -25.008 -16.459 17.164 1.00 20.69 188 GLY A O 1
ATOM 1440 N N . LEU A 1 189 ? -25.345 -14.466 16.143 1.00 19.32 189 LEU A N 1
ATOM 1441 C CA . LEU A 1 189 ? -26.446 -14.972 15.350 1.00 17.53 189 LEU A CA 1
ATOM 1442 C C . LEU A 1 189 ? -25.990 -15.885 14.227 1.00 18.11 189 LEU A C 1
ATOM 1443 O O . LEU A 1 189 ? -26.787 -16.704 13.743 1.00 19.16 189 LEU A O 1
ATOM 1448 N N . VAL A 1 190 ? -24.732 -15.762 13.816 1.00 17.36 190 VAL A N 1
ATOM 1449 C CA . VAL A 1 190 ? -24.101 -16.709 12.923 1.00 17.10 190 VAL A CA 1
ATOM 1450 C C . VAL A 1 190 ? -22.761 -17.033 13.552 1.00 18.59 190 VAL A C 1
ATOM 1451 O O . VAL A 1 190 ? -22.101 -16.152 14.110 1.00 20.80 190 VAL A O 1
ATOM 1455 N N . LYS A 1 191 ? -22.358 -18.287 13.428 1.00 20.79 191 LYS A N 1
ATOM 1456 C CA . LYS A 1 191 ? -21.060 -18.754 13.895 1.00 20.98 191 LYS A CA 1
ATOM 1457 C C . LYS A 1 191 ? -20.178 -19.125 12.714 1.00 18.62 191 LYS A C 1
ATOM 1458 O O . LYS A 1 191 ? -20.645 -19.544 11.651 1.00 20.94 191 LYS A O 1
ATOM 1464 N N . GLY A 1 192 ? -18.887 -18.968 12.902 1.00 16.64 192 GLY A N 1
ATOM 1465 C CA . GLY A 1 192 ? -17.906 -19.275 11.882 1.00 14.96 192 GLY A CA 1
ATOM 1466 C C . GLY A 1 192 ? -17.796 -20.763 11.628 1.00 17.05 192 GLY A C 1
ATOM 1467 O O . GLY A 1 192 ? -18.328 -21.574 12.387 1.00 20.60 192 GLY A O 1
ATOM 1468 N N . PRO A 1 193 ? -17.083 -21.145 10.592 1.00 16.70 193 PRO A N 1
ATOM 1469 C CA . PRO A 1 193 ? -16.435 -20.264 9.620 1.00 15.89 193 PRO A CA 1
ATOM 1470 C C . PRO A 1 193 ? -17.482 -19.671 8.686 1.00 15.19 193 PRO A C 1
ATOM 1471 O O . PRO A 1 193 ? -18.366 -20.348 8.153 1.00 16.71 193 PRO A O 1
ATOM 1475 N N . LEU A 1 194 ? -17.373 -18.371 8.459 1.00 12.57 194 LEU A N 1
ATOM 1476 C CA . LEU A 1 194 ? -18.347 -17.700 7.598 1.00 11.92 194 LEU A CA 1
ATOM 1477 C C . LEU A 1 194 ? -17.927 -17.799 6.136 1.00 11.44 194 LEU A C 1
ATOM 1478 O O . LEU A 1 194 ? -16.781 -17.526 5.793 1.00 13.18 194 LEU A O 1
ATOM 1483 N N . PHE A 1 195 ? -18.854 -18.187 5.261 1.00 10.28 195 PHE A N 1
ATOM 1484 C CA . PHE A 1 195 ? -18.574 -18.277 3.827 1.00 10.36 195 PHE A CA 1
ATOM 1485 C C . PHE A 1 195 ? -18.937 -16.935 3.215 1.00 10.91 195 PHE A C 1
ATOM 1486 O O . PHE A 1 195 ? -20.130 -16.643 2.997 1.00 10.98 195 PHE A O 1
ATOM 1494 N N . ILE A 1 196 ? -17.910 -16.088 2.957 1.00 9.89 196 ILE A N 1
ATOM 1495 C CA . ILE A 1 196 ? -18.177 -14.695 2.574 1.00 9.86 196 ILE A CA 1
ATOM 1496 C C . ILE A 1 196 ? -17.910 -14.537 1.094 1.00 10.12 196 ILE A C 1
ATOM 1497 O O . ILE A 1 196 ? -16.778 -14.727 0.647 1.00 11.33 196 ILE A O 1
ATOM 1502 N N . GLN A 1 197 ? -18.962 -14.269 0.313 1.00 9.69 197 GLN A N 1
ATOM 1503 C CA . GLN A 1 197 ? -18.877 -14.109 -1.134 1.00 9.62 197 GLN A CA 1
ATOM 1504 C C . GLN A 1 197 ? -18.869 -12.627 -1.439 1.00 9.56 197 GLN A C 1
ATOM 1505 O O . GLN A 1 197 ? -19.918 -11.964 -1.381 1.00 9.61 197 GLN A O 1
ATOM 1511 N N . THR A 1 198 ? -17.685 -12.097 -1.729 1.00 9.58 198 THR A N 1
ATOM 1512 C CA . THR A 1 198 ? -17.599 -10.668 -2.043 1.00 9.59 198 THR A CA 1
ATOM 1513 C C . THR A 1 198 ? -17.865 -10.455 -3.524 1.00 10.47 198 THR A C 1
ATOM 1514 O O . THR A 1 198 ? -17.227 -11.104 -4.373 1.00 10.09 198 THR A O 1
ATOM 1518 N N . VAL A 1 199 ? -18.870 -9.640 -3.844 1.00 9.48 199 VAL A N 1
ATOM 1519 C CA . VAL A 1 199 ? -19.421 -9.515 -5.201 1.00 9.51 199 VAL A CA 1
ATOM 1520 C C . VAL A 1 199 ? -19.016 -8.186 -5.826 1.00 9.95 199 VAL A C 1
ATOM 1521 O O . VAL A 1 199 ? -19.315 -7.135 -5.264 1.00 10.04 199 VAL A O 1
ATOM 1525 N N . PHE A 1 200 ? -18.344 -8.249 -6.975 1.00 10.59 200 PHE A N 1
ATOM 1526 C CA . PHE A 1 200 ? -17.749 -7.106 -7.639 1.00 10.56 200 PHE A CA 1
ATOM 1527 C C . PHE A 1 200 ? -18.365 -6.811 -8.992 1.00 9.99 200 PHE A C 1
ATOM 1528 O O . PHE A 1 200 ? -18.602 -7.740 -9.769 1.00 13.17 200 PHE A O 1
ATOM 1536 N N . GLY A 1 201 ? -18.531 -5.527 -9.314 1.00 11.07 201 GLY A N 1
ATOM 1537 C CA . GLY A 1 201 ? -18.875 -5.147 -10.670 1.00 10.84 201 GLY A CA 1
ATOM 1538 C C . GLY A 1 201 ? -20.339 -4.929 -10.983 1.00 12.50 201 GLY A C 1
ATOM 1539 O O . GLY A 1 201 ? -20.641 -4.586 -12.139 1.00 14.36 201 GLY A O 1
ATOM 1540 N N . LEU A 1 202 ? -21.266 -5.089 -10.030 1.00 11.04 202 LEU A N 1
ATOM 1541 C CA . LEU A 1 202 ? -22.662 -4.867 -10.357 1.00 12.41 202 LEU A CA 1
ATOM 1542 C C . LEU A 1 202 ? -23.002 -3.403 -10.180 1.00 12.58 202 LEU A C 1
ATOM 1543 O O . LEU A 1 202 ? -22.467 -2.718 -9.302 1.00 13.45 202 LEU A O 1
ATOM 1548 N N . MET A 1 203 ? -23.947 -2.919 -10.992 1.00 12.25 203 MET A N 1
ATOM 1549 C CA . MET A 1 203 ? -24.413 -1.541 -10.867 1.00 14.38 203 MET A CA 1
ATOM 1550 C C . MET A 1 203 ? -25.270 -1.417 -9.632 1.00 13.27 203 MET A C 1
ATOM 1551 O O . MET A 1 203 ? -26.299 -2.090 -9.493 1.00 14.91 203 MET A O 1
ATOM 1556 N N . GLY A 1 204 ? -24.807 -0.599 -8.674 1.00 10.85 204 GLY A N 1
ATOM 1557 C CA . GLY A 1 204 ? -25.394 -0.602 -7.350 1.00 11.80 204 GLY A CA 1
ATOM 1558 C C . GLY A 1 204 ? -24.484 -1.180 -6.279 1.00 10.76 204 GLY A C 1
ATOM 1559 O O . GLY A 1 204 ? -24.757 -0.974 -5.083 1.00 12.09 204 GLY A O 1
ATOM 1560 N N . GLY A 1 205 ? -23.459 -1.914 -6.673 1.00 10.24 205 GLY A N 1
ATOM 1561 C CA . GLY A 1 205 ? -22.487 -2.498 -5.761 1.00 10.08 205 GLY A CA 1
ATOM 1562 C C . GLY A 1 205 ? -21.108 -1.884 -5.975 1.00 10.18 205 GLY A C 1
ATOM 1563 O O . GLY A 1 205 ? -20.950 -0.903 -6.706 1.00 10.52 205 GLY A O 1
ATOM 1564 N N . ILE A 1 206 ? -20.124 -2.385 -5.213 1.00 10.25 206 ILE A N 1
ATOM 1565 C CA . ILE A 1 206 ? -18.737 -1.996 -5.470 1.00 10.01 206 ILE A CA 1
ATOM 1566 C C . ILE A 1 206 ? -18.335 -2.420 -6.876 1.00 10.72 206 ILE A C 1
ATOM 1567 O O . ILE A 1 206 ? -18.862 -3.386 -7.443 1.00 10.45 206 ILE A O 1
ATOM 1572 N N . GLY A 1 207 ? -17.378 -1.708 -7.447 1.00 9.74 207 GLY A N 1
ATOM 1573 C CA . GLY A 1 207 ? -16.861 -2.069 -8.755 1.00 11.39 207 GLY A CA 1
ATOM 1574 C C . GLY A 1 207 ? -15.896 -3.222 -8.661 1.00 10.20 207 GLY A C 1
ATOM 1575 O O . GLY A 1 207 ? -15.790 -3.924 -7.643 1.00 11.21 207 GLY A O 1
ATOM 1576 N N . ALA A 1 208 ? -15.164 -3.432 -9.771 1.00 12.01 208 ALA A N 1
ATOM 1577 C CA . ALA A 1 208 ? -14.314 -4.605 -9.931 1.00 12.45 208 ALA A CA 1
ATOM 1578 C C . ALA A 1 208 ? -12.869 -4.218 -10.166 1.00 13.07 208 ALA A C 1
ATOM 1579 O O . ALA A 1 208 ? -12.095 -5.004 -10.757 1.00 13.81 208 ALA A O 1
ATOM 1581 N N . HIS A 1 209 ? -12.491 -3.020 -9.714 1.00 10.53 209 HIS A N 1
ATOM 1582 C CA . HIS A 1 209 ? -11.107 -2.615 -9.825 1.00 11.66 209 HIS A CA 1
ATOM 1583 C C . HIS A 1 209 ? -10.260 -3.472 -8.891 1.00 11.82 209 HIS A C 1
ATOM 1584 O O . HIS A 1 209 ? -10.707 -3.859 -7.815 1.00 9.34 209 HIS A O 1
ATOM 1591 N N . PRO A 1 210 ? -8.993 -3.725 -9.207 1.00 10.90 210 PRO A N 1
ATOM 1592 C CA . PRO A 1 210 ? -8.177 -4.468 -8.235 1.00 10.19 210 PRO A CA 1
ATOM 1593 C C . PRO A 1 210 ? -8.150 -3.854 -6.831 1.00 10.87 210 PRO A C 1
ATOM 1594 O O . PRO A 1 210 ? -8.086 -4.623 -5.852 1.00 11.65 210 PRO A O 1
ATOM 1598 N N . ASP A 1 211 ? -8.174 -2.518 -6.694 1.00 11.70 211 ASP A N 1
ATOM 1599 C CA . ASP A 1 211 ? -8.193 -1.929 -5.361 1.00 12.36 211 ASP A CA 1
ATOM 1600 C C . ASP A 1 211 ? -9.506 -2.286 -4.650 1.00 11.85 211 ASP A C 1
ATOM 1601 O O . ASP A 1 211 ? -9.510 -2.386 -3.425 1.00 11.91 211 ASP A O 1
ATOM 1606 N N . ASP A 1 212 ? -10.617 -2.464 -5.379 1.00 10.24 212 ASP A N 1
ATOM 1607 C CA . ASP A 1 212 ? -11.873 -2.882 -4.734 1.00 10.67 212 ASP A CA 1
ATOM 1608 C C . ASP A 1 212 ? -11.726 -4.278 -4.174 1.00 10.17 212 ASP A C 1
ATOM 1609 O O . ASP A 1 212 ? -12.213 -4.585 -3.070 1.00 11.00 212 ASP A O 1
ATOM 1614 N N . VAL A 1 213 ? -11.124 -5.176 -4.955 1.00 9.69 213 VAL A N 1
ATOM 1615 C CA . VAL A 1 213 ? -10.904 -6.539 -4.485 1.00 10.96 213 VAL A CA 1
ATOM 1616 C C . VAL A 1 213 ? -10.071 -6.542 -3.214 1.00 11.37 213 VAL A C 1
ATOM 1617 O O . VAL A 1 213 ? -10.410 -7.233 -2.236 1.00 11.46 213 VAL A O 1
ATOM 1621 N N . LEU A 1 214 ? -8.928 -5.819 -3.223 1.00 11.21 214 LEU A N 1
ATOM 1622 C CA . LEU A 1 214 ? -8.078 -5.852 -2.036 1.00 11.46 214 LEU A CA 1
ATOM 1623 C C . LEU A 1 214 ? -8.727 -5.163 -0.862 1.00 12.38 214 LEU A C 1
ATOM 1624 O O . LEU A 1 214 ? -8.500 -5.556 0.292 1.00 12.73 214 LEU A O 1
ATOM 1629 N N . HIS A 1 215 ? -9.543 -4.160 -1.108 1.00 11.29 215 HIS A N 1
ATOM 1630 C CA . HIS A 1 215 ? -10.250 -3.521 0.026 1.00 11.38 215 HIS A CA 1
ATOM 1631 C C . HIS A 1 215 ? -11.216 -4.504 0.699 1.00 11.61 215 HIS A C 1
ATOM 1632 O O . HIS A 1 215 ? -11.283 -4.558 1.916 1.00 12.14 215 HIS A O 1
ATOM 1639 N N . MET A 1 216 ? -11.953 -5.241 -0.117 1.00 11.06 216 MET A N 1
ATOM 1640 C CA . MET A 1 216 ? -12.887 -6.187 0.475 1.00 10.48 216 MET A CA 1
ATOM 1641 C C . MET A 1 216 ? -12.147 -7.249 1.235 1.00 11.18 216 MET A C 1
ATOM 1642 O O . MET A 1 216 ? -12.555 -7.623 2.332 1.00 11.49 216 MET A O 1
ATOM 1647 N N . LYS A 1 217 ? -11.020 -7.728 0.676 1.00 10.63 217 LYS A N 1
ATOM 1648 C CA . LYS A 1 217 ? -10.254 -8.781 1.356 1.00 12.51 217 LYS A CA 1
ATOM 1649 C C . LYS A 1 217 ? -9.679 -8.255 2.664 1.00 11.14 217 LYS A C 1
ATOM 1650 O O . LYS A 1 217 ? -9.772 -8.916 3.698 1.00 12.14 217 LYS A O 1
ATOM 1656 N N . ARG A 1 218 ? -9.027 -7.095 2.632 1.00 11.43 218 ARG A N 1
ATOM 1657 C CA . ARG A 1 218 ? -8.450 -6.530 3.856 1.00 12.73 218 ARG A CA 1
ATOM 1658 C C . ARG A 1 218 ? -9.501 -6.299 4.918 1.00 12.28 218 ARG A C 1
ATOM 1659 O O . ARG A 1 218 ? -9.248 -6.502 6.110 1.00 12.24 218 ARG A O 1
ATOM 1667 N N . THR A 1 219 ? -10.661 -5.784 4.517 1.00 10.96 219 THR A N 1
ATOM 1668 C CA . THR A 1 219 ? -11.726 -5.545 5.484 1.00 11.35 219 THR A CA 1
ATOM 1669 C C . THR A 1 219 ? -12.177 -6.843 6.115 1.00 12.22 219 THR A C 1
ATOM 1670 O O . THR A 1 219 ? -12.333 -6.931 7.345 1.00 12.05 219 THR A O 1
ATOM 1674 N N . ALA A 1 220 ? -12.419 -7.865 5.285 1.00 9.84 220 ALA A N 1
ATOM 1675 C CA . ALA A 1 220 ? -12.882 -9.130 5.850 1.00 10.92 220 ALA A CA 1
ATOM 1676 C C . ALA A 1 220 ? -11.832 -9.736 6.767 1.00 10.70 220 ALA A C 1
ATOM 1677 O O . ALA A 1 220 ? -12.166 -10.298 7.830 1.00 10.72 220 ALA A O 1
ATOM 1679 N N . ASP A 1 221 ? -10.569 -9.692 6.351 1.00 11.57 221 ASP A N 1
ATOM 1680 C CA . ASP A 1 221 ? -9.489 -10.183 7.231 1.00 11.90 221 ASP A CA 1
ATOM 1681 C C . ASP A 1 221 ? -9.496 -9.464 8.567 1.00 12.41 221 ASP A C 1
ATOM 1682 O O . ASP A 1 221 ? -9.306 -10.079 9.621 1.00 12.39 221 ASP A O 1
ATOM 1687 N N . ARG A 1 222 ? -9.671 -8.143 8.564 1.00 11.84 222 ARG A N 1
ATOM 1688 C CA . ARG A 1 222 ? -9.629 -7.405 9.822 1.00 12.14 222 ARG A CA 1
ATOM 1689 C C . ARG A 1 222 ? -10.841 -7.702 10.703 1.00 13.52 222 ARG A C 1
ATOM 1690 O O . ARG A 1 222 ? -10.708 -7.872 11.927 1.00 14.65 222 ARG A O 1
ATOM 1698 N N . LEU A 1 223 ? -12.036 -7.835 10.077 1.00 11.85 223 LEU A N 1
ATOM 1699 C CA . LEU A 1 223 ? -13.227 -8.002 10.890 1.00 11.35 223 LEU A CA 1
ATOM 1700 C C . LEU A 1 223 ? -13.419 -9.449 11.339 1.00 12.97 223 LEU A C 1
ATOM 1701 O O . LEU A 1 223 ? -13.997 -9.693 12.413 1.00 13.31 223 LEU A O 1
ATOM 1706 N N . PHE A 1 224 ? -12.942 -10.428 10.557 1.00 11.88 224 PHE A N 1
ATOM 1707 C CA . PHE A 1 224 ? -13.226 -11.839 10.848 1.00 13.40 224 PHE A CA 1
ATOM 1708 C C . PHE A 1 224 ? -11.988 -12.694 11.087 1.00 13.64 224 PHE A C 1
ATOM 1709 O O . PHE A 1 224 ? -12.130 -13.821 11.583 1.00 14.10 224 PHE A O 1
ATOM 1717 N N . GLY A 1 225 ? -10.794 -12.176 10.837 1.00 14.56 225 GLY A N 1
ATOM 1718 C CA . GLY A 1 225 ? -9.610 -12.990 11.124 1.00 14.43 225 GLY A CA 1
ATOM 1719 C C . GLY A 1 225 ? -9.579 -14.256 10.325 1.00 14.81 225 GLY A C 1
ATOM 1720 O O . GLY A 1 225 ? -9.803 -14.269 9.103 1.00 17.99 225 GLY A O 1
ATOM 1721 N N . GLN A 1 226 ? -9.304 -15.360 11.020 1.00 15.84 226 GLN A N 1
ATOM 1722 C CA . GLN A 1 226 ? -9.243 -16.660 10.374 1.00 18.00 226 GLN A CA 1
ATOM 1723 C C . GLN A 1 226 ? -10.588 -17.360 10.341 1.00 18.71 226 GLN A C 1
ATOM 1724 O O . GLN A 1 226 ? -10.677 -18.453 9.782 1.00 19.66 226 GLN A O 1
ATOM 1730 N N . ASP A 1 227 ? -11.649 -16.752 10.873 1.00 14.60 227 ASP A N 1
ATOM 1731 C CA . ASP A 1 227 ? -12.940 -17.434 11.007 1.00 15.73 227 ASP A CA 1
ATOM 1732 C C . ASP A 1 227 ? -13.841 -17.214 9.808 1.00 12.68 227 ASP A C 1
ATOM 1733 O O . ASP A 1 227 ? -15.048 -17.115 9.959 1.00 13.80 227 ASP A O 1
ATOM 1738 N N . TYR A 1 228 ? -13.281 -17.154 8.621 1.00 13.48 228 TYR A N 1
ATOM 1739 C CA . TYR A 1 228 ? -14.103 -17.047 7.418 1.00 12.61 228 TYR A CA 1
ATOM 1740 C C . TYR A 1 228 ? -13.367 -17.703 6.273 1.00 12.57 228 TYR A C 1
ATOM 1741 O O . TYR A 1 228 ? -12.156 -17.933 6.330 1.00 14.76 228 TYR A O 1
ATOM 1750 N N . ARG A 1 229 ? -14.114 -17.982 5.218 1.00 11.00 229 ARG A N 1
ATOM 1751 C CA . ARG A 1 229 ? -13.563 -18.524 3.984 1.00 12.38 229 ARG A CA 1
ATOM 1752 C C . ARG A 1 229 ? -13.997 -17.547 2.899 1.00 12.39 229 ARG A C 1
ATOM 1753 O O . ARG A 1 229 ? -15.182 -17.290 2.722 1.00 11.18 229 ARG A O 1
ATOM 1761 N N . TRP A 1 230 ? -13.033 -16.983 2.181 1.00 11.61 230 TRP A N 1
ATOM 1762 C CA . TRP A 1 230 ? -13.277 -15.932 1.217 1.00 9.59 230 TRP A CA 1
ATOM 1763 C C . TRP A 1 230 ? -13.600 -16.532 -0.125 1.00 11.46 230 TRP A C 1
ATOM 1764 O O . TRP A 1 230 ? -12.814 -17.318 -0.636 1.00 11.94 230 TRP A O 1
ATOM 1775 N N . SER A 1 231 ? -14.684 -16.068 -0.756 1.00 9.54 231 SER A N 1
ATOM 1776 C CA . SER A 1 231 ? -14.924 -16.364 -2.158 1.00 9.52 231 SER A CA 1
ATOM 1777 C C . SER A 1 231 ? -15.216 -15.069 -2.885 1.00 9.86 231 SER A C 1
ATOM 1778 O O . SER A 1 231 ? -15.700 -14.098 -2.290 1.00 10.47 231 SER A O 1
ATOM 1781 N N . VAL A 1 232 ? -14.903 -15.069 -4.181 1.00 9.53 232 VAL A N 1
ATOM 1782 C CA . VAL A 1 232 ? -15.150 -13.890 -5.017 1.00 10.03 232 VAL A CA 1
ATOM 1783 C C . VAL A 1 232 ? -16.121 -14.217 -6.128 1.00 9.56 232 VAL A C 1
ATOM 1784 O O . VAL A 1 232 ? -16.134 -15.310 -6.701 1.00 10.33 232 VAL A O 1
ATOM 1788 N N . LEU A 1 233 ? -16.901 -13.202 -6.471 1.00 9.42 233 LEU A N 1
ATOM 1789 C CA . LEU A 1 233 ? -17.787 -13.241 -7.633 1.00 9.50 233 LEU A CA 1
ATOM 1790 C C . LEU A 1 233 ? -17.468 -11.980 -8.432 1.00 10.75 233 LEU A C 1
ATOM 1791 O O . LEU A 1 233 ? -17.845 -10.857 -8.043 1.00 10.29 233 LEU A O 1
ATOM 1796 N N . GLY A 1 234 ? -16.794 -12.161 -9.576 1.00 9.47 234 GLY A N 1
ATOM 1797 C CA . GLY A 1 234 ? -16.609 -11.016 -10.464 1.00 10.34 234 GLY A CA 1
ATOM 1798 C C . GLY A 1 234 ? -17.663 -10.974 -11.530 1.00 10.63 234 GLY A C 1
ATOM 1799 O O . GLY A 1 234 ? -17.709 -11.876 -12.370 1.00 10.73 234 GLY A O 1
ATOM 1800 N N . ALA A 1 235 ? -18.549 -9.975 -11.515 1.00 10.96 235 ALA A N 1
ATOM 1801 C CA . ALA A 1 235 ? -19.644 -10.005 -12.456 1.00 11.31 235 ALA A CA 1
ATOM 1802 C C . ALA A 1 235 ? -19.180 -9.753 -13.882 1.00 11.24 235 ALA A C 1
ATOM 1803 O O . ALA A 1 235 ? -18.191 -9.046 -14.143 1.00 11.59 235 ALA A O 1
ATOM 1805 N N . GLY A 1 236 ? -19.904 -10.334 -14.844 1.00 11.16 236 GLY A N 1
ATOM 1806 C CA . GLY A 1 236 ? -19.593 -10.066 -16.235 1.00 11.09 236 GLY A CA 1
ATOM 1807 C C . GLY A 1 236 ? -18.173 -10.450 -16.606 1.00 11.97 236 GLY A C 1
ATOM 1808 O O . GLY A 1 236 ? -17.622 -11.456 -16.131 1.00 12.27 236 GLY A O 1
ATOM 1809 N N . ARG A 1 237 ? -17.592 -9.626 -17.475 1.00 12.92 237 ARG A N 1
ATOM 1810 C CA . ARG A 1 237 ? -16.284 -9.947 -18.015 1.00 13.97 237 ARG A CA 1
ATOM 1811 C C . ARG A 1 237 ? -15.176 -9.805 -16.988 1.00 14.39 237 ARG A C 1
ATOM 1812 O O . ARG A 1 237 ? -14.014 -10.063 -17.334 1.00 14.48 237 ARG A O 1
ATOM 1820 N N . ASN A 1 238 ? -15.497 -9.443 -15.735 1.00 11.89 238 ASN A N 1
ATOM 1821 C CA . ASN A 1 238 ? -14.523 -9.462 -14.647 1.00 11.19 238 ASN A CA 1
ATOM 1822 C C . ASN A 1 238 ? -14.329 -10.849 -14.056 1.00 9.57 238 ASN A C 1
ATOM 1823 O O . ASN A 1 238 ? -13.449 -11.036 -13.225 1.00 10.73 238 ASN A O 1
ATOM 1828 N N . GLN A 1 239 ? -15.169 -11.813 -14.442 1.00 10.21 239 GLN A N 1
ATOM 1829 C CA . GLN A 1 239 ? -15.267 -13.070 -13.738 1.00 10.37 239 GLN A CA 1
ATOM 1830 C C . GLN A 1 239 ? -13.928 -13.762 -13.541 1.00 10.31 239 GLN A C 1
ATOM 1831 O O . GLN A 1 239 ? -13.594 -14.175 -12.436 1.00 11.25 239 GLN A O 1
ATOM 1837 N N . LEU A 1 240 ? -13.151 -13.943 -14.607 1.00 10.37 240 LEU A N 1
ATOM 1838 C CA . LEU A 1 240 ? -11.931 -14.725 -14.466 1.00 9.61 240 LEU A CA 1
ATOM 1839 C C . LEU A 1 240 ? -10.759 -13.918 -13.908 1.00 9.61 240 LEU A C 1
ATOM 1840 O O . LEU A 1 240 ? -9.965 -14.474 -13.149 1.00 9.75 240 LEU A O 1
ATOM 1845 N N . ASN A 1 241 ? -10.713 -12.626 -14.187 1.00 9.51 241 ASN A N 1
ATOM 1846 C CA . ASN A 1 241 ? -9.658 -11.801 -13.574 1.00 9.86 241 ASN A CA 1
ATOM 1847 C C . ASN A 1 241 ? -9.801 -11.811 -12.053 1.00 10.28 241 ASN A C 1
ATOM 1848 O O . ASN A 1 241 ? -8.820 -12.031 -11.314 1.00 10.30 241 ASN A O 1
ATOM 1853 N N . ILE A 1 242 ? -11.033 -11.627 -11.561 1.00 9.88 242 ILE A N 1
ATOM 1854 C CA . ILE A 1 242 ? -11.226 -11.609 -10.122 1.00 11.07 242 ILE A CA 1
ATOM 1855 C C . ILE A 1 242 ? -11.044 -13.017 -9.522 1.00 10.29 242 ILE A C 1
ATOM 1856 O O . ILE A 1 242 ? -10.425 -13.179 -8.453 1.00 10.33 242 ILE A O 1
ATOM 1861 N N . ALA A 1 243 ? -11.504 -14.077 -10.220 1.00 9.68 243 ALA A N 1
ATOM 1862 C CA . ALA A 1 243 ? -11.252 -15.437 -9.732 1.00 10.03 243 ALA A CA 1
ATOM 1863 C C . ALA A 1 243 ? -9.753 -15.680 -9.590 1.00 9.90 243 ALA A C 1
ATOM 1864 O O . ALA A 1 243 ? -9.316 -16.302 -8.627 1.00 11.31 243 ALA A O 1
ATOM 1866 N N . ALA A 1 244 ? -8.970 -15.260 -10.579 1.00 9.95 244 ALA A N 1
ATOM 1867 C CA . ALA A 1 244 ? -7.518 -15.511 -10.491 1.00 10.56 244 ALA A CA 1
ATOM 1868 C C . ALA A 1 244 ? -6.882 -14.747 -9.334 1.00 9.79 244 ALA A C 1
ATOM 1869 O O . ALA A 1 244 ? -6.033 -15.296 -8.636 1.00 10.40 244 ALA A O 1
ATOM 1871 N N . MET A 1 245 ? -7.307 -13.501 -9.081 1.00 9.30 245 MET A N 1
ATOM 1872 C CA . MET A 1 245 ? -6.800 -12.812 -7.884 1.00 10.07 245 MET A CA 1
ATOM 1873 C C . MET A 1 245 ? -7.098 -13.581 -6.621 1.00 11.01 245 MET A C 1
ATOM 1874 O O . MET A 1 245 ? -6.211 -13.805 -5.799 1.00 11.39 245 MET A O 1
ATOM 1879 N N . SER A 1 246 ? -8.347 -14.050 -6.452 1.00 9.14 246 SER A N 1
ATOM 1880 C CA . SER A 1 246 ? -8.676 -14.745 -5.255 1.00 9.22 246 SER A CA 1
ATOM 1881 C C . SER A 1 246 ? -7.864 -16.023 -5.138 1.00 10.10 246 SER A C 1
ATOM 1882 O O . SER A 1 246 ? -7.292 -16.316 -4.081 1.00 10.24 246 SER A O 1
ATOM 1885 N N . ALA A 1 247 ? -7.828 -16.838 -6.196 1.00 9.95 247 ALA A N 1
ATOM 1886 C CA . ALA A 1 247 ? -7.076 -18.096 -6.092 1.00 9.91 247 ALA A CA 1
ATOM 1887 C C . ALA A 1 247 ? -5.616 -17.851 -5.735 1.00 11.98 247 ALA A C 1
ATOM 1888 O O . ALA A 1 247 ? -5.030 -18.610 -4.964 1.00 12.31 247 ALA A O 1
ATOM 1890 N N . ALA A 1 248 ? -5.040 -16.773 -6.277 1.00 10.57 248 ALA A N 1
ATOM 1891 C CA . ALA A 1 248 ? -3.627 -16.463 -6.000 1.00 9.79 248 ALA A CA 1
ATOM 1892 C C . ALA A 1 248 ? -3.431 -15.905 -4.616 1.00 12.67 248 ALA A C 1
ATOM 1893 O O . ALA A 1 248 ? -2.276 -15.784 -4.190 1.00 12.88 248 ALA A O 1
ATOM 1895 N N . MET A 1 249 ? -4.510 -15.530 -3.902 1.00 11.78 249 MET A N 1
ATOM 1896 C CA . MET A 1 249 ? -4.447 -14.920 -2.574 1.00 12.49 249 MET A CA 1
ATOM 1897 C C . MET A 1 249 ? -4.985 -15.836 -1.501 1.00 12.36 249 MET A C 1
ATOM 1898 O O . MET A 1 249 ? -5.170 -15.383 -0.368 1.00 17.52 249 MET A O 1
ATOM 1903 N N . GLY A 1 250 ? -5.243 -17.095 -1.819 1.00 11.75 250 GLY A N 1
ATOM 1904 C CA . GLY A 1 250 ? -5.754 -17.998 -0.806 1.00 13.18 250 GLY A CA 1
ATOM 1905 C C . GLY A 1 250 ? -7.270 -18.076 -0.688 1.00 13.25 250 GLY A C 1
ATOM 1906 O O . GLY A 1 250 ? -7.755 -18.672 0.271 1.00 16.54 250 GLY A O 1
ATOM 1907 N N . GLY A 1 251 ? -8.014 -17.481 -1.626 1.00 12.20 251 GLY A N 1
ATOM 1908 C CA . GLY A 1 251 ? -9.469 -17.521 -1.616 1.00 11.56 251 GLY A CA 1
ATOM 1909 C C . GLY A 1 251 ? -10.031 -18.537 -2.591 1.00 10.90 251 GLY A C 1
ATOM 1910 O O . GLY A 1 251 ? -9.318 -19.305 -3.246 1.00 12.24 251 GLY A O 1
ATOM 1911 N N . HIS A 1 252 ? -11.352 -18.513 -2.677 1.00 9.96 252 HIS A N 1
ATOM 1912 C CA . HIS A 1 252 ? -12.182 -19.414 -3.471 1.00 9.67 252 HIS A CA 1
ATOM 1913 C C . HIS A 1 252 ? -12.887 -18.608 -4.557 1.00 9.59 252 HIS A C 1
ATOM 1914 O O . HIS A 1 252 ? -12.804 -17.365 -4.592 1.00 9.77 252 HIS A O 1
ATOM 1921 N N . VAL A 1 253 ? -13.578 -19.312 -5.461 1.00 9.71 253 VAL A N 1
ATOM 1922 C CA . VAL A 1 253 ? -14.011 -18.686 -6.711 1.00 10.30 253 VAL A CA 1
ATOM 1923 C C . VAL A 1 253 ? -15.433 -19.067 -7.049 1.00 10.15 253 VAL A C 1
ATOM 1924 O O . VAL A 1 253 ? -15.819 -20.246 -6.928 1.00 11.32 253 VAL A O 1
ATOM 1928 N N . ARG A 1 254 ? -16.190 -18.071 -7.497 1.00 9.70 254 ARG A N 1
ATOM 1929 C CA . ARG A 1 254 ? -17.531 -18.300 -8.019 1.00 9.81 254 ARG A CA 1
ATOM 1930 C C . ARG A 1 254 ? -17.550 -17.945 -9.496 1.00 9.83 254 ARG A C 1
ATOM 1931 O O . ARG A 1 254 ? -17.120 -16.836 -9.883 1.00 10.13 254 ARG A O 1
ATOM 1939 N N . VAL A 1 255 ? -18.126 -18.850 -10.299 1.00 10.46 255 VAL A N 1
ATOM 1940 C CA . VAL A 1 255 ? -18.408 -18.624 -11.724 1.00 10.52 255 VAL A CA 1
ATOM 1941 C C . VAL A 1 255 ? -19.866 -18.989 -11.986 1.00 10.22 255 VAL A C 1
ATOM 1942 O O . VAL A 1 255 ? -20.632 -19.253 -11.044 1.00 10.51 255 VAL A O 1
ATOM 1946 N N . GLY A 1 256 ? -20.288 -18.904 -13.241 1.00 10.34 256 GLY A N 1
ATOM 1947 C CA . GLY A 1 256 ? -21.638 -19.285 -13.625 1.00 10.52 256 GLY A CA 1
ATOM 1948 C C . GLY A 1 256 ? -22.308 -18.271 -14.518 1.00 10.57 256 GLY A C 1
ATOM 1949 O O . GLY A 1 256 ? -22.083 -17.062 -14.420 1.00 10.50 256 GLY A O 1
ATOM 1950 N N . LEU A 1 257 ? -23.277 -18.761 -15.293 1.00 10.78 257 LEU A N 1
ATOM 1951 C CA . LEU A 1 257 ? -24.041 -17.895 -16.224 1.00 10.88 257 LEU A CA 1
ATOM 1952 C C . LEU A 1 257 ? -24.985 -16.962 -15.456 1.00 10.83 257 LEU A C 1
ATOM 1953 O O . LEU A 1 257 ? -25.448 -16.016 -16.053 1.00 10.89 257 LEU A O 1
ATOM 1958 N N . GLU A 1 258 ? -25.292 -17.280 -14.196 1.00 10.76 258 GLU A N 1
ATOM 1959 C CA . GLU A 1 258 ? -26.035 -16.300 -13.387 1.00 10.70 258 GLU A CA 1
ATOM 1960 C C . GLU A 1 258 ? -25.277 -14.985 -13.336 1.00 10.59 258 GLU A C 1
ATOM 1961 O O . GLU A 1 258 ? -25.879 -13.908 -13.304 1.00 10.58 258 GLU A O 1
ATOM 1967 N N . ASP A 1 259 ? -23.937 -15.077 -13.340 1.00 10.43 259 ASP A N 1
ATOM 1968 C CA . ASP A 1 259 ? -23.059 -13.955 -13.018 1.00 10.24 259 ASP A CA 1
ATOM 1969 C C . ASP A 1 259 ? -22.392 -13.335 -14.249 1.00 10.26 259 ASP A C 1
ATOM 1970 O O . ASP A 1 259 ? -22.086 -12.142 -14.243 1.00 12.43 259 ASP A O 1
ATOM 1975 N N . ASN A 1 260 ? -22.168 -14.139 -15.307 1.00 10.40 260 ASN A N 1
ATOM 1976 C CA . ASN A 1 260 ? -21.457 -13.683 -16.504 1.00 11.14 260 ASN A CA 1
ATOM 1977 C C . ASN A 1 260 ? -21.941 -14.505 -17.673 1.00 11.17 260 ASN A C 1
ATOM 1978 O O . ASN A 1 260 ? -21.847 -15.743 -17.662 1.00 11.74 260 ASN A O 1
ATOM 1983 N N . LEU A 1 261 ? -22.425 -13.817 -18.702 1.00 11.49 261 LEU A N 1
ATOM 1984 C CA . LEU A 1 261 ? -22.877 -14.516 -19.897 1.00 11.87 261 LEU A CA 1
ATOM 1985 C C . LEU A 1 261 ? -21.769 -14.759 -20.901 1.00 15.55 261 LEU A C 1
ATOM 1986 O O . LEU A 1 261 ? -22.013 -15.470 -21.872 1.00 15.25 261 LEU A O 1
ATOM 1991 N N . TRP A 1 262 ? -20.629 -14.150 -20.676 1.00 15.79 262 TRP A N 1
ATOM 1992 C CA . TRP A 1 262 ? -19.594 -14.129 -21.721 1.00 19.11 262 TRP A CA 1
ATOM 1993 C C . TRP A 1 262 ? -18.463 -15.124 -21.532 1.00 22.93 262 TRP A C 1
ATOM 1994 O O . TRP A 1 262 ? -18.263 -15.667 -20.446 1.00 23.81 262 TRP A O 1
ATOM 2005 N N . ALA A 1 263 ? -17.823 -15.412 -22.660 1.00 26.05 263 ALA A N 1
ATOM 2006 C CA . ALA A 1 263 ? -16.616 -16.240 -22.572 1.00 31.47 263 ALA A CA 1
ATOM 2007 C C . ALA A 1 263 ? -15.461 -15.297 -22.897 1.00 38.99 263 ALA A C 1
ATOM 2008 O O . ALA A 1 263 ? -14.877 -14.805 -21.943 1.00 39.64 263 ALA A O 1
ATOM 2010 N N . GLY A 1 264 ? -15.278 -14.939 -24.172 1.00 39.83 264 GLY A N 1
ATOM 2011 C CA . GLY A 1 264 ? -14.184 -14.054 -24.609 1.00 45.08 264 GLY A CA 1
ATOM 2012 C C . GLY A 1 264 ? -14.637 -12.771 -25.279 1.00 52.37 264 GLY A C 1
ATOM 2013 O O . GLY A 1 264 ? -15.618 -12.173 -24.806 1.00 50.40 264 GLY A O 1
ATOM 2014 N N . LYS A 1 265 ? -13.968 -12.380 -26.370 1.00 57.69 265 LYS A N 1
ATOM 2015 C CA . LYS A 1 265 ? -14.269 -11.065 -27.001 1.00 63.75 265 LYS A CA 1
ATOM 2016 C C . LYS A 1 265 ? -15.558 -11.154 -27.808 1.00 61.41 265 LYS A C 1
ATOM 2017 O O . LYS A 1 265 ? -15.510 -11.393 -29.027 1.00 55.35 265 LYS A O 1
ATOM 2023 N N . GLY A 1 266 ? -16.664 -10.951 -27.129 1.00 57.17 266 GLY A N 1
ATOM 2024 C CA . GLY A 1 266 ? -17.945 -10.960 -27.801 1.00 56.28 266 GLY A CA 1
ATOM 2025 C C . GLY A 1 266 ? -18.590 -12.320 -27.982 1.00 54.53 266 GLY A C 1
ATOM 2026 O O . GLY A 1 266 ? -19.686 -12.384 -28.554 1.00 55.21 266 GLY A O 1
ATOM 2027 N N . ARG A 1 267 ? -17.957 -13.404 -27.522 1.00 44.09 267 ARG A N 1
ATOM 2028 C CA . ARG A 1 267 ? -18.551 -14.736 -27.585 1.00 34.90 267 ARG A CA 1
ATOM 2029 C C . ARG A 1 267 ? -19.280 -15.056 -26.282 1.00 24.85 267 ARG A C 1
ATOM 2030 O O . ARG A 1 267 ? -18.700 -14.987 -25.205 1.00 27.66 267 ARG A O 1
ATOM 2038 N N . LEU A 1 268 ? -20.517 -15.502 -26.414 1.00 22.69 268 LEU A N 1
ATOM 2039 C CA . LEU A 1 268 ? -21.267 -15.976 -25.254 1.00 20.13 268 LEU A CA 1
ATOM 2040 C C . LEU A 1 268 ? -20.703 -17.310 -24.764 1.00 18.71 268 LEU A C 1
ATOM 2041 O O . LEU A 1 268 ? -20.306 -18.179 -25.568 1.00 17.43 268 LEU A O 1
ATOM 2046 N N . ALA A 1 269 ? -20.762 -17.532 -23.432 1.00 16.11 269 ALA A N 1
ATOM 2047 C CA . ALA A 1 269 ? -20.449 -18.844 -22.883 1.00 13.87 269 ALA A CA 1
ATOM 2048 C C . ALA A 1 269 ? -21.614 -19.778 -23.175 1.00 13.49 269 ALA A C 1
ATOM 2049 O O . ALA A 1 269 ? -22.784 -19.425 -22.961 1.00 14.11 269 ALA A O 1
ATOM 2051 N N . GLU A 1 270 ? -21.293 -20.975 -23.640 1.00 14.34 270 GLU A N 1
ATOM 2052 C CA . GLU A 1 270 ? -22.335 -21.929 -23.995 1.00 14.59 270 GLU A CA 1
ATOM 2053 C C . GLU A 1 270 ? -22.798 -22.770 -22.823 1.00 12.26 270 GLU A C 1
ATOM 2054 O O . GLU A 1 270 ? -23.967 -23.203 -22.833 1.00 15.31 270 GLU A O 1
ATOM 2060 N N . THR A 1 271 ? -21.930 -23.010 -21.833 1.00 12.97 271 THR A N 1
ATOM 2061 C CA . THR A 1 271 ? -22.312 -23.782 -20.642 1.00 12.83 271 THR A CA 1
ATOM 2062 C C . THR A 1 271 ? -21.671 -23.186 -19.403 1.00 12.11 271 THR A C 1
ATOM 2063 O O . THR A 1 271 ? -20.647 -22.516 -19.440 1.00 13.13 271 THR A O 1
ATOM 2067 N N . ASN A 1 272 ? -22.329 -23.460 -18.277 1.00 11.71 272 ASN A N 1
ATOM 2068 C CA . ASN A 1 272 ? -21.705 -23.238 -16.991 1.00 11.84 272 ASN A CA 1
ATOM 2069 C C . ASN A 1 272 ? -20.424 -24.047 -16.857 1.00 12.31 272 ASN A C 1
ATOM 2070 O O . ASN A 1 272 ? -19.436 -23.531 -16.315 1.00 11.89 272 ASN A O 1
ATOM 2075 N N . ALA A 1 273 ? -20.436 -25.323 -17.311 1.00 12.79 273 ALA A N 1
ATOM 2076 C CA . ALA A 1 273 ? -19.212 -26.130 -17.190 1.00 13.47 273 ALA A CA 1
ATOM 2077 C C . ALA A 1 273 ? -18.013 -25.479 -17.862 1.00 12.74 273 ALA A C 1
ATOM 2078 O O . ALA A 1 273 ? -16.879 -25.626 -17.381 1.00 11.84 273 ALA A O 1
ATOM 2080 N N . GLN A 1 274 ? -18.216 -24.770 -18.967 1.00 12.70 274 GLN A N 1
ATOM 2081 C CA . GLN A 1 274 ? -17.090 -24.125 -19.630 1.00 12.78 274 GLN A CA 1
ATOM 2082 C C . GLN A 1 274 ? -16.441 -23.055 -18.753 1.00 13.17 274 GLN A C 1
ATOM 2083 O O . GLN A 1 274 ? -15.217 -22.941 -18.734 1.00 13.03 274 GLN A O 1
ATOM 2089 N N . GLN A 1 275 ? -17.202 -22.333 -17.916 1.00 11.58 275 GLN A N 1
ATOM 2090 C CA . GLN A 1 275 ? -16.562 -21.385 -17.014 1.00 10.92 275 GLN A CA 1
ATOM 2091 C C . GLN A 1 275 ? -15.902 -22.101 -15.863 1.00 11.14 275 GLN A C 1
ATOM 2092 O O . GLN A 1 275 ? -14.863 -21.631 -15.385 1.00 11.07 275 GLN A O 1
ATOM 2098 N N . VAL A 1 276 ? -16.467 -23.235 -15.413 1.00 11.11 276 VAL A N 1
ATOM 2099 C CA . VAL A 1 276 ? -15.797 -24.006 -14.376 1.00 12.03 276 VAL A CA 1
ATOM 2100 C C . VAL A 1 276 ? -14.468 -24.497 -14.885 1.00 12.73 276 VAL A C 1
ATOM 2101 O O . VAL A 1 276 ? -13.472 -24.466 -14.139 1.00 12.22 276 VAL A O 1
ATOM 2105 N N . ARG A 1 277 ? -14.428 -24.957 -16.145 1.00 12.14 277 ARG A N 1
ATOM 2106 C CA . ARG A 1 277 ? -13.179 -25.453 -16.721 1.00 12.44 277 ARG A CA 1
ATOM 2107 C C . ARG A 1 277 ? -12.142 -24.344 -16.790 1.00 12.80 277 ARG A C 1
ATOM 2108 O O . ARG A 1 277 ? -10.946 -24.587 -16.535 1.00 12.39 277 ARG A O 1
ATOM 2116 N N . ALA A 1 278 ? -12.563 -23.112 -17.101 1.00 11.94 278 ALA A N 1
ATOM 2117 C CA . ALA A 1 278 ? -11.595 -22.008 -17.168 1.00 12.47 278 ALA A CA 1
ATOM 2118 C C . ALA A 1 278 ? -11.037 -21.692 -15.791 1.00 12.77 278 ALA A C 1
ATOM 2119 O O . ALA A 1 278 ? -9.829 -21.490 -15.612 1.00 12.65 278 ALA A O 1
ATOM 2121 N N . ALA A 1 279 ? -11.911 -21.607 -14.795 1.00 12.37 279 ALA A N 1
ATOM 2122 C CA . ALA A 1 279 ? -11.434 -21.359 -13.448 1.00 12.09 279 ALA A CA 1
ATOM 2123 C C . ALA A 1 279 ? -10.523 -22.494 -12.991 1.00 12.20 279 ALA A C 1
ATOM 2124 O O . ALA A 1 279 ? -9.482 -22.247 -12.376 1.00 13.25 279 ALA A O 1
ATOM 2126 N N . ARG A 1 280 ? -10.835 -23.727 -13.374 1.00 12.60 280 ARG A N 1
ATOM 2127 C CA . ARG A 1 280 ? -9.993 -24.869 -13.006 1.00 13.00 280 ARG A CA 1
ATOM 2128 C C . ARG A 1 280 ? -8.610 -24.780 -13.684 1.00 12.04 280 ARG A C 1
ATOM 2129 O O . ARG A 1 280 ? -7.605 -25.124 -13.062 1.00 12.30 280 ARG A O 1
ATOM 2137 N N . GLN A 1 281 ? -8.560 -24.236 -14.901 1.00 12.42 281 GLN A N 1
ATOM 2138 C CA . GLN A 1 281 ? -7.273 -24.093 -15.577 1.00 12.96 281 GLN A CA 1
ATOM 2139 C C . GLN A 1 281 ? -6.400 -23.106 -14.821 1.00 13.46 281 GLN A C 1
ATOM 2140 O O . GLN A 1 281 ? -5.181 -23.299 -14.692 1.00 12.18 281 GLN A O 1
ATOM 2146 N N . ILE A 1 282 ? -6.992 -22.033 -14.338 1.00 11.50 282 ILE A N 1
ATOM 2147 C CA . ILE A 1 282 ? -6.245 -21.056 -13.537 1.00 11.24 282 ILE A CA 1
ATOM 2148 C C . ILE A 1 282 ? -5.786 -21.665 -12.214 1.00 11.73 282 ILE A C 1
ATOM 2149 O O . ILE A 1 282 ? -4.624 -21.522 -11.799 1.00 12.20 282 ILE A O 1
ATOM 2154 N N . VAL A 1 283 ? -6.696 -22.333 -11.495 1.00 11.54 283 VAL A N 1
ATOM 2155 C CA . VAL A 1 283 ? -6.352 -22.972 -10.224 1.00 11.28 283 VAL A CA 1
ATOM 2156 C C . VAL A 1 283 ? -5.197 -23.952 -10.412 1.00 11.64 283 VAL A C 1
ATOM 2157 O O . VAL A 1 283 ? -4.241 -23.969 -9.620 1.00 11.37 283 VAL A O 1
ATOM 2161 N N . GLU A 1 284 ? -5.307 -24.815 -11.433 1.00 12.36 284 GLU A N 1
ATOM 2162 C CA . GLU A 1 284 ? -4.259 -25.820 -11.608 1.00 12.61 284 GLU A CA 1
ATOM 2163 C C . GLU A 1 284 ? -2.983 -25.171 -12.134 1.00 12.08 284 GLU A C 1
ATOM 2164 O O . GLU A 1 284 ? -1.881 -25.619 -11.804 1.00 14.19 284 GLU A O 1
ATOM 2170 N N . GLY A 1 285 ? -3.114 -24.135 -12.910 1.00 12.40 285 GLY A N 1
ATOM 2171 C CA . GLY A 1 285 ? -1.914 -23.434 -13.366 1.00 14.15 285 GLY A CA 1
ATOM 2172 C C . GLY A 1 285 ? -1.122 -22.832 -12.220 1.00 12.27 285 GLY A C 1
ATOM 2173 O O . GLY A 1 285 ? 0.120 -22.735 -12.274 1.00 13.69 285 GLY A O 1
ATOM 2174 N N . LEU A 1 286 ? -1.803 -22.416 -11.155 1.00 11.70 286 LEU A N 1
ATOM 2175 C CA . LEU A 1 286 ? -1.177 -21.954 -9.929 1.00 11.11 286 LEU A CA 1
ATOM 2176 C C . LEU A 1 286 ? -0.543 -23.067 -9.138 1.00 12.70 286 LEU A C 1
ATOM 2177 O O . LEU A 1 286 ? 0.146 -22.781 -8.161 1.00 14.95 286 LEU A O 1
ATOM 2182 N N . GLY A 1 287 ? -0.716 -24.323 -9.559 1.00 13.01 287 GLY A N 1
ATOM 2183 C CA . GLY A 1 287 ? -0.247 -25.383 -8.715 1.00 14.11 287 GLY A CA 1
ATOM 2184 C C . GLY A 1 287 ? -1.183 -25.793 -7.604 1.00 16.05 287 GLY A C 1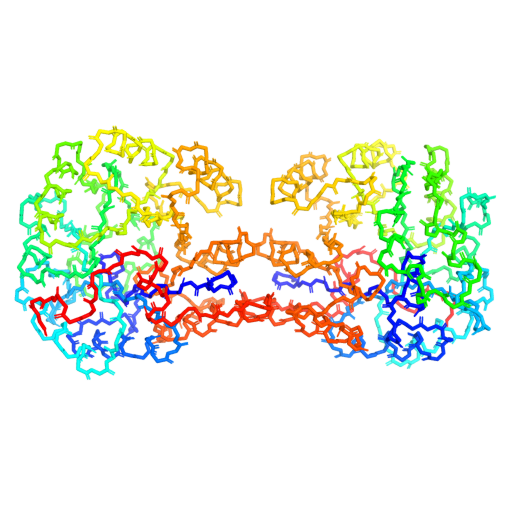
ATOM 2185 O O . GLY A 1 287 ? -0.762 -26.510 -6.686 1.00 15.91 287 GLY A O 1
ATOM 2186 N N . LEU A 1 288 ? -2.447 -25.343 -7.637 1.00 14.85 288 LEU A N 1
ATOM 2187 C CA . LEU A 1 288 ? -3.424 -25.672 -6.604 1.00 13.97 288 LEU A CA 1
ATOM 2188 C C . LEU A 1 288 ? -4.388 -26.720 -7.149 1.00 14.59 288 LEU A C 1
ATOM 2189 O O . LEU A 1 288 ? -4.277 -27.178 -8.293 1.00 15.05 288 LEU A O 1
ATOM 2194 N N . GLU A 1 289 ? -5.336 -27.126 -6.304 1.00 14.32 289 GLU A N 1
ATOM 2195 C CA . GLU A 1 289 ? -6.292 -28.143 -6.724 1.00 15.69 289 GLU A CA 1
ATOM 2196 C C . GLU A 1 289 ? -7.706 -27.687 -6.417 1.00 14.18 289 GLU A C 1
ATOM 2197 O O . GLU A 1 289 ? -7.922 -26.948 -5.468 1.00 15.31 289 GLU A O 1
ATOM 2203 N N . VAL A 1 290 ? -8.642 -28.117 -7.237 1.00 14.26 290 VAL A N 1
ATOM 2204 C CA . VAL A 1 290 ? -10.051 -27.804 -7.023 1.00 14.21 290 VAL A CA 1
ATOM 2205 C C . VAL A 1 290 ? -10.587 -28.684 -5.888 1.00 14.36 290 VAL A C 1
ATOM 2206 O O . VAL A 1 290 ? -10.295 -29.877 -5.811 1.00 15.14 290 VAL A O 1
ATOM 2210 N N . ALA A 1 291 ? -11.333 -28.065 -4.957 1.00 12.42 291 ALA A N 1
ATOM 2211 C CA . ALA A 1 291 ? -11.902 -28.816 -3.840 1.00 13.33 291 ALA A CA 1
ATOM 2212 C C . ALA A 1 291 ? -13.030 -29.745 -4.319 1.00 13.06 291 ALA A C 1
ATOM 2213 O O . ALA A 1 291 ? -13.870 -29.354 -5.133 1.00 13.10 291 ALA A O 1
ATOM 2215 N N . THR A 1 292 ? -13.078 -30.964 -3.766 1.00 13.27 292 THR A N 1
ATOM 2216 C CA . THR A 1 292 ? -14.238 -31.842 -3.972 1.00 13.63 292 THR A CA 1
ATOM 2217 C C . THR A 1 292 ? -15.386 -31.388 -3.075 1.00 13.04 292 THR A C 1
ATOM 2218 O O . THR A 1 292 ? -15.210 -30.589 -2.141 1.00 13.26 292 THR A O 1
ATOM 2222 N N . PRO A 1 293 ? -16.607 -31.887 -3.312 1.00 12.54 293 PRO A N 1
ATOM 2223 C CA . PRO A 1 293 ? -17.694 -31.565 -2.374 1.00 14.33 293 PRO A CA 1
ATOM 2224 C C . PRO A 1 293 ? -17.389 -31.957 -0.937 1.00 13.36 293 PRO A C 1
ATOM 2225 O O . PRO A 1 293 ? -17.703 -31.187 -0.018 1.00 12.76 293 PRO A O 1
ATOM 2229 N N . ALA A 1 294 ? -16.721 -33.088 -0.695 1.00 15.44 294 ALA A N 1
ATOM 2230 C CA . ALA A 1 294 ? -16.434 -33.444 0.685 1.00 14.42 294 ALA A CA 1
ATOM 2231 C C . ALA A 1 294 ? -15.449 -32.457 1.321 1.00 14.64 294 ALA A C 1
ATOM 2232 O O . ALA A 1 294 ? -15.586 -32.099 2.506 1.00 15.63 294 ALA A O 1
ATOM 2234 N N . GLU A 1 295 ? -14.461 -31.995 0.555 1.00 14.81 295 GLU A N 1
ATOM 2235 C CA . GLU A 1 295 ? -13.538 -30.981 1.051 1.00 13.58 295 GLU A CA 1
ATOM 2236 C C . GLU A 1 295 ? -14.238 -29.653 1.307 1.00 13.79 295 GLU A C 1
ATOM 2237 O O . GLU A 1 295 ? -13.944 -28.947 2.292 1.00 14.15 295 GLU A O 1
ATOM 2243 N N . ALA A 1 296 ? -15.129 -29.248 0.402 1.00 12.62 296 ALA A N 1
ATOM 2244 C CA . ALA A 1 296 ? -15.876 -28.008 0.637 1.00 12.74 296 ALA A CA 1
ATOM 2245 C C . ALA A 1 296 ? -16.728 -28.103 1.889 1.00 13.38 296 ALA A C 1
ATOM 2246 O O . ALA A 1 296 ? -16.842 -27.128 2.645 1.00 12.70 296 ALA A O 1
ATOM 2248 N N . ARG A 1 297 ? -17.348 -29.271 2.126 1.00 12.47 297 ARG A N 1
ATOM 2249 C CA . ARG A 1 297 ? -18.148 -29.427 3.337 1.00 13.94 297 ARG A CA 1
ATOM 2250 C C . ARG A 1 297 ? -17.291 -29.287 4.591 1.00 13.28 297 ARG A C 1
ATOM 2251 O O . ARG A 1 297 ? -17.762 -28.722 5.588 1.00 13.20 297 ARG A O 1
ATOM 2259 N N . GLU A 1 298 ? -16.027 -29.758 4.550 1.00 13.23 298 GLU A N 1
ATOM 2260 C CA A GLU A 1 298 ? -15.161 -29.571 5.707 0.55 15.25 298 GLU A CA 1
ATOM 2261 C CA B GLU A 1 298 ? -15.136 -29.577 5.695 0.45 15.25 298 GLU A CA 1
ATOM 2262 C C . GLU A 1 298 ? -14.745 -28.114 5.845 1.00 14.16 298 GLU A C 1
ATOM 2263 O O . GLU A 1 298 ? -14.784 -27.554 6.956 1.00 15.23 298 GLU A O 1
ATOM 2274 N N . LEU A 1 299 ? -14.346 -27.488 4.731 1.00 12.60 299 LEU A N 1
ATOM 2275 C CA . LEU A 1 299 ? -13.906 -26.082 4.783 1.00 12.12 299 LEU A CA 1
ATOM 2276 C C . LEU A 1 299 ? -15.030 -25.153 5.243 1.00 12.95 299 LEU A C 1
ATOM 2277 O O . LEU A 1 299 ? -14.777 -24.169 5.937 1.00 14.38 299 LEU A O 1
ATOM 2282 N N . LEU A 1 300 ? -16.278 -25.452 4.882 1.00 12.37 300 LEU A N 1
ATOM 2283 C CA . LEU A 1 300 ? -17.415 -24.593 5.197 1.00 13.13 300 LEU A CA 1
ATOM 2284 C C . LEU A 1 300 ? -18.236 -25.097 6.379 1.00 13.70 300 LEU A C 1
ATOM 2285 O O . LEU A 1 300 ? -19.212 -24.439 6.751 1.00 14.13 300 LEU A O 1
ATOM 2290 N N . ALA A 1 301 ? -17.823 -26.196 7.012 1.00 12.07 301 ALA A N 1
ATOM 2291 C CA . ALA A 1 301 ? -18.509 -26.765 8.177 1.00 11.97 301 ALA A CA 1
ATOM 2292 C C . ALA A 1 301 ? -19.994 -27.055 7.938 1.00 12.03 301 ALA A C 1
ATOM 2293 O O . ALA A 1 301 ? -20.862 -26.744 8.754 1.00 14.18 301 ALA A O 1
ATOM 2295 N N . LEU A 1 302 ? -20.266 -27.739 6.839 1.00 12.56 302 LEU A N 1
ATOM 2296 C CA . LEU A 1 302 ? -21.635 -27.958 6.396 1.00 13.16 302 LEU A CA 1
ATOM 2297 C C . LEU A 1 302 ? -22.186 -29.250 6.955 1.00 14.70 302 LEU A C 1
ATOM 2298 O O . LEU A 1 302 ? -21.440 -30.152 7.342 1.00 15.59 302 LEU A O 1
ATOM 2303 N N . LYS A 1 303 ? -23.527 -29.361 6.941 1.00 12.29 303 LYS A N 1
ATOM 2304 C CA . LYS A 1 303 ? -24.157 -30.469 7.659 1.00 14.46 303 LYS A CA 1
ATOM 2305 C C . LYS A 1 303 ? -24.153 -31.809 6.911 1.00 15.35 303 LYS A C 1
ATOM 2306 O O . LYS A 1 303 ? -24.396 -32.843 7.544 1.00 16.91 303 LYS A O 1
ATOM 2312 N N . GLY A 1 304 ? -23.872 -31.837 5.624 1.00 14.07 304 GLY A N 1
ATOM 2313 C CA . GLY A 1 304 ? -23.901 -33.062 4.846 1.00 14.29 304 GLY A CA 1
ATOM 2314 C C . GLY A 1 304 ? -25.012 -33.083 3.819 1.00 12.93 304 GLY A C 1
ATOM 2315 O O . GLY A 1 304 ? -26.139 -32.670 4.087 1.00 13.87 304 GLY A O 1
ATOM 2316 N N . GLY A 1 305 ? -24.700 -33.650 2.642 1.00 14.85 305 GLY A N 1
ATOM 2317 C CA . GLY A 1 305 ? -25.654 -33.690 1.549 1.00 14.16 305 GLY A CA 1
ATOM 2318 C C . GLY A 1 305 ? -26.836 -34.609 1.783 1.00 15.32 305 GLY A C 1
ATOM 2319 O O . GLY A 1 305 ? -27.821 -34.516 1.042 1.00 16.68 305 GLY A O 1
ATOM 2320 N N . ASP A 1 306 ? -26.765 -35.476 2.799 1.00 15.78 306 ASP A N 1
ATOM 2321 C CA . ASP A 1 306 ? -27.912 -36.301 3.127 1.00 16.14 306 ASP A CA 1
ATOM 2322 C C . ASP A 1 306 ? -28.863 -35.609 4.101 1.00 15.28 306 ASP A C 1
ATOM 2323 O O . ASP A 1 306 ? -30.043 -36.033 4.228 1.00 17.46 306 ASP A O 1
ATOM 2328 N N . GLN A 1 307 ? -28.394 -34.581 4.818 1.00 16.01 307 GLN A N 1
ATOM 2329 C CA . GLN A 1 307 ? -29.169 -34.007 5.920 1.00 14.71 307 GLN A CA 1
ATOM 2330 C C . GLN A 1 307 ? -30.043 -32.859 5.442 1.00 15.89 307 GLN A C 1
ATOM 2331 O O . GLN A 1 307 ? -30.072 -31.747 5.972 1.00 17.91 307 GLN A O 1
ATOM 2337 N N . VAL A 1 308 ? -30.790 -33.147 4.395 1.00 16.49 308 VAL A N 1
ATOM 2338 C CA . VAL A 1 308 ? -31.572 -32.132 3.695 1.00 14.76 308 VAL A CA 1
ATOM 2339 C C . VAL A 1 308 ? -32.918 -32.744 3.365 1.00 16.16 308 VAL A C 1
ATOM 2340 O O . VAL A 1 308 ? -33.086 -33.963 3.371 1.00 16.06 308 VAL A O 1
ATOM 2344 N N . ASN A 1 309 ? -33.906 -31.892 3.080 1.00 15.20 309 ASN A N 1
ATOM 2345 C CA . ASN A 1 309 ? -35.263 -32.360 2.784 1.00 15.25 309 ASN A CA 1
ATOM 2346 C C . ASN A 1 309 ? -35.526 -32.453 1.280 1.00 15.77 309 ASN A C 1
ATOM 2347 O O . ASN A 1 309 ? -36.428 -31.830 0.746 1.00 16.44 309 ASN A O 1
ATOM 2352 N N . PHE A 1 310 ? -34.706 -33.251 0.614 1.00 14.84 310 PHE A N 1
ATOM 2353 C CA . PHE A 1 310 ? -34.849 -33.598 -0.810 1.00 18.39 310 PHE A CA 1
ATOM 2354 C C . PHE A 1 310 ? -33.892 -34.724 -1.169 1.00 21.92 310 PHE A C 1
ATOM 2355 O O . PHE A 1 310 ? -33.881 -35.193 -2.326 1.00 19.38 310 PHE A O 1
ATOM 2364 N N . LEU B 1 3 ? -2.863 -5.153 -29.454 1.00 19.93 3 LEU B N 1
ATOM 2365 C CA . LEU B 1 3 ? -2.042 -5.689 -28.403 1.00 18.32 3 LEU B CA 1
ATOM 2366 C C . LEU B 1 3 ? -2.862 -5.889 -27.157 1.00 20.69 3 LEU B C 1
ATOM 2367 O O . LEU B 1 3 ? -2.349 -6.388 -26.167 1.00 18.38 3 LEU B O 1
ATOM 2372 N N . ASN B 1 4 ? -4.160 -5.593 -27.206 1.00 24.05 4 ASN B N 1
ATOM 2373 C CA . ASN B 1 4 ? -5.000 -5.841 -26.046 1.00 24.20 4 ASN B CA 1
ATOM 2374 C C . ASN B 1 4 ? -4.933 -7.309 -25.657 1.00 20.25 4 ASN B C 1
ATOM 2375 O O . ASN B 1 4 ? -5.037 -8.209 -26.497 1.00 20.57 4 ASN B O 1
ATOM 2380 N N . GLY B 1 5 ? -4.766 -7.540 -24.368 1.00 18.66 5 GLY B N 1
ATOM 2381 C CA . GLY B 1 5 ? -4.827 -8.904 -23.907 1.00 16.84 5 GLY B CA 1
ATOM 2382 C C . GLY B 1 5 ? -3.578 -9.718 -24.128 1.00 16.35 5 GLY B C 1
ATOM 2383 O O . GLY B 1 5 ? -3.626 -10.929 -23.944 1.00 16.56 5 GLY B O 1
ATOM 2384 N N . LYS B 1 6 ? -2.504 -9.106 -24.563 1.00 13.24 6 LYS B N 1
ATOM 2385 C CA . LYS B 1 6 ? -1.241 -9.812 -24.806 1.00 13.33 6 LYS B CA 1
ATOM 2386 C C . LYS B 1 6 ? -0.315 -9.667 -23.604 1.00 15.52 6 LYS B C 1
ATOM 2387 O O . LYS B 1 6 ? -0.089 -8.550 -23.118 1.00 18.57 6 LYS B O 1
ATOM 2393 N N . VAL B 1 7 ? 0.136 -10.791 -23.068 1.00 11.37 7 VAL B N 1
ATOM 2394 C CA . VAL B 1 7 ? 0.944 -10.818 -21.852 1.00 10.37 7 VAL B CA 1
ATOM 2395 C C . VAL B 1 7 ? 2.372 -11.230 -22.204 1.00 10.30 7 VAL B C 1
ATOM 2396 O O . VAL B 1 7 ? 2.594 -12.329 -22.730 1.00 11.49 7 VAL B O 1
ATOM 2400 N N . ILE B 1 8 ? 3.327 -10.371 -21.889 1.00 10.32 8 ILE B N 1
ATOM 2401 C CA . ILE B 1 8 ? 4.746 -10.678 -22.102 1.00 10.06 8 ILE B CA 1
ATOM 2402 C C . ILE B 1 8 ? 5.215 -11.580 -20.966 1.00 9.97 8 ILE B C 1
ATOM 2403 O O . ILE B 1 8 ? 5.159 -11.196 -19.793 1.00 10.91 8 ILE B O 1
ATOM 2408 N N . ILE B 1 9 ? 5.735 -12.735 -21.325 1.00 10.08 9 ILE B N 1
ATOM 2409 C CA . ILE B 1 9 ? 6.425 -13.592 -20.358 1.00 10.04 9 ILE B CA 1
ATOM 2410 C C . ILE B 1 9 ? 7.929 -13.413 -20.548 1.00 10.11 9 ILE B C 1
ATOM 2411 O O . ILE B 1 9 ? 8.485 -13.650 -21.626 1.00 10.32 9 ILE B O 1
ATOM 2416 N N . THR B 1 10 ? 8.591 -12.899 -19.496 1.00 10.00 10 THR B N 1
ATOM 2417 C CA . THR B 1 10 ? 10.051 -12.918 -19.400 1.00 10.07 10 THR B CA 1
ATOM 2418 C C . THR B 1 10 ? 10.463 -14.200 -18.714 1.00 10.50 10 THR B C 1
ATOM 2419 O O . THR B 1 10 ? 9.867 -14.609 -17.718 1.00 10.03 10 THR B O 1
ATOM 2423 N N . CYS B 1 11 ? 11.519 -14.805 -19.218 1.00 10.27 11 CYS B N 1
ATOM 2424 C CA . CYS B 1 11 ? 12.118 -15.953 -18.522 1.00 10.35 11 CYS B CA 1
ATOM 2425 C C . CYS B 1 11 ? 13.571 -15.671 -18.201 1.00 10.42 11 CYS B C 1
ATOM 2426 O O . CYS B 1 11 ? 14.371 -15.364 -19.097 1.00 10.52 11 CYS B O 1
ATOM 2429 N N . ALA B 1 12 ? 13.893 -15.675 -16.889 1.00 10.34 12 ALA B N 1
ATOM 2430 C CA . ALA B 1 12 ? 15.247 -15.430 -16.390 1.00 10.40 12 ALA B CA 1
ATOM 2431 C C . ALA B 1 12 ? 15.840 -16.794 -16.090 1.00 10.56 12 ALA B C 1
ATOM 2432 O O . ALA B 1 12 ? 15.434 -17.456 -15.148 1.00 10.55 12 ALA B O 1
ATOM 2434 N N . VAL B 1 13 ? 16.792 -17.232 -16.903 1.00 10.75 13 VAL B N 1
ATOM 2435 C CA . VAL B 1 13 ? 17.124 -18.659 -16.963 1.00 11.09 13 VAL B CA 1
ATOM 2436 C C . VAL B 1 13 ? 18.079 -19.176 -15.890 1.00 11.05 13 VAL B C 1
ATOM 2437 O O . VAL B 1 13 ? 18.066 -20.372 -15.591 1.00 11.20 13 VAL B O 1
ATOM 2441 N N . THR B 1 14 ? 18.975 -18.325 -15.341 1.00 11.02 14 THR B N 1
ATOM 2442 C CA . THR B 1 14 ? 19.935 -18.854 -14.362 1.00 11.15 14 THR B CA 1
ATOM 2443 C C . THR B 1 14 ? 20.325 -17.848 -13.292 1.00 11.04 14 THR B C 1
ATOM 2444 O O . THR B 1 14 ? 20.430 -18.211 -12.110 1.00 11.07 14 THR B O 1
ATOM 2448 N N . GLY B 1 15 ? 20.607 -16.637 -13.710 1.00 10.95 15 GLY B N 1
ATOM 2449 C CA . GLY B 1 15 ? 20.927 -15.584 -12.746 1.00 10.86 15 GLY B CA 1
ATOM 2450 C C . GLY B 1 15 ? 22.233 -15.799 -12.013 1.00 11.03 15 GLY B C 1
ATOM 2451 O O . GLY B 1 15 ? 23.177 -16.400 -12.518 1.00 11.22 15 GLY B O 1
ATOM 2452 N N . ALA B 1 16 ? 22.274 -15.207 -10.822 1.00 10.97 16 ALA B N 1
ATOM 2453 C CA . ALA B 1 16 ? 23.447 -15.216 -9.944 1.00 11.13 16 ALA B CA 1
ATOM 2454 C C . ALA B 1 16 ? 23.080 -15.391 -8.496 1.00 11.90 16 ALA B C 1
ATOM 2455 O O . ALA B 1 16 ? 23.991 -15.422 -7.669 1.00 14.22 16 ALA B O 1
ATOM 2457 N N . ILE B 1 17 ? 21.805 -15.534 -8.163 1.00 10.97 17 ILE B N 1
ATOM 2458 C CA . ILE B 1 17 ? 21.387 -15.637 -6.765 1.00 11.29 17 ILE B CA 1
ATOM 2459 C C . ILE B 1 17 ? 21.326 -17.085 -6.310 1.00 12.80 17 ILE B C 1
ATOM 2460 O O . ILE B 1 17 ? 21.857 -17.425 -5.253 1.00 13.76 17 ILE B O 1
ATOM 2465 N N . HIS B 1 18 ? 20.731 -17.982 -7.095 1.00 11.13 18 HIS B N 1
ATOM 2466 C CA . HIS B 1 18 ? 20.788 -19.415 -6.784 1.00 11.33 18 HIS B CA 1
ATOM 2467 C C . HIS B 1 18 ? 22.146 -19.994 -7.160 1.00 11.71 18 HIS B C 1
ATOM 2468 O O . HIS B 1 18 ? 22.919 -19.406 -7.905 1.00 12.47 18 HIS B O 1
ATOM 2475 N N . THR B 1 19 ? 22.473 -21.120 -6.566 1.00 11.82 19 THR B N 1
ATOM 2476 C CA . THR B 1 19 ? 23.771 -21.742 -6.772 1.00 12.10 19 THR B CA 1
ATOM 2477 C C . THR B 1 19 ? 23.564 -23.208 -7.112 1.00 13.39 19 THR B C 1
ATOM 2478 O O . THR B 1 19 ? 22.493 -23.767 -6.839 1.00 13.03 19 THR B O 1
ATOM 2482 N N . PRO B 1 20 ? 24.527 -23.827 -7.789 1.00 12.54 20 PRO B N 1
ATOM 2483 C CA . PRO B 1 20 ? 24.310 -25.174 -8.341 1.00 13.02 20 PRO B CA 1
ATOM 2484 C C . PRO B 1 20 ? 23.959 -26.209 -7.322 1.00 13.97 20 PRO B C 1
ATOM 2485 O O . PRO B 1 20 ? 23.223 -27.147 -7.626 1.00 14.62 20 PRO B O 1
ATOM 2489 N N . SER B 1 21 ? 24.502 -26.110 -6.099 1.00 13.68 21 SER B N 1
ATOM 2490 C CA . SER B 1 21 ? 24.206 -27.148 -5.122 1.00 14.60 21 SER B CA 1
ATOM 2491 C C . SER B 1 21 ? 22.781 -27.078 -4.636 1.00 15.14 21 SER B C 1
ATOM 2492 O O . SER B 1 21 ? 22.324 -28.035 -4.035 1.00 15.35 21 SER B O 1
ATOM 2495 N N . MET B 1 22 ? 22.049 -25.983 -4.913 1.00 12.72 22 MET B N 1
ATOM 2496 C CA . MET B 1 22 ? 20.627 -25.917 -4.549 1.00 13.56 22 MET B CA 1
ATOM 2497 C C . MET B 1 22 ? 19.735 -26.713 -5.486 1.00 14.66 22 MET B C 1
ATOM 2498 O O . MET B 1 22 ? 18.637 -27.082 -5.085 1.00 15.82 22 MET B O 1
ATOM 2503 N N . SER B 1 23 ? 20.145 -26.931 -6.754 1.00 13.10 23 SER B N 1
ATOM 2504 C CA . SER B 1 23 ? 19.275 -27.667 -7.641 1.00 13.66 23 SER B CA 1
ATOM 2505 C C . SER B 1 23 ? 20.126 -28.135 -8.816 1.00 13.88 23 SER B C 1
ATOM 2506 O O . SER B 1 23 ? 20.804 -27.304 -9.462 1.00 13.65 23 SER B O 1
ATOM 2509 N N . PRO B 1 24 ? 20.013 -29.395 -9.213 1.00 13.18 24 PRO B N 1
ATOM 2510 C CA . PRO B 1 24 ? 20.794 -29.874 -10.365 1.00 15.22 24 PRO B CA 1
ATOM 2511 C C . PRO B 1 24 ? 20.232 -29.380 -11.666 1.00 14.53 24 PRO B C 1
ATOM 2512 O O . PRO B 1 24 ? 20.855 -29.615 -12.709 1.00 16.20 24 PRO B O 1
ATOM 2516 N N . TYR B 1 25 ? 19.106 -28.710 -11.634 1.00 13.54 25 TYR B N 1
ATOM 2517 C CA . TYR B 1 25 ? 18.475 -28.212 -12.833 1.00 12.96 25 TYR B CA 1
ATOM 2518 C C . TYR B 1 25 ? 18.858 -26.762 -13.100 1.00 13.03 25 TYR B C 1
ATOM 2519 O O . TYR B 1 25 ? 18.482 -26.196 -14.129 1.00 13.32 25 TYR B O 1
ATOM 2528 N N . LEU B 1 26 ? 19.627 -26.100 -12.223 1.00 12.58 26 LEU B N 1
ATOM 2529 C CA . LEU B 1 26 ? 20.027 -24.734 -12.518 1.00 12.78 26 LEU B CA 1
ATOM 2530 C C . LEU B 1 26 ? 21.057 -24.733 -13.654 1.00 13.60 26 LEU B C 1
ATOM 2531 O O . LEU B 1 26 ? 22.083 -25.455 -13.581 1.00 13.49 26 LEU B O 1
ATOM 2536 N N . PRO B 1 27 ? 20.820 -23.997 -14.750 1.00 12.08 27 PRO B N 1
ATOM 2537 C CA . PRO B 1 27 ? 21.750 -24.100 -15.890 1.00 12.46 27 PRO B CA 1
ATOM 2538 C C . PRO B 1 27 ? 23.087 -23.476 -15.565 1.00 12.97 27 PRO B C 1
ATOM 2539 O O . PRO B 1 27 ? 23.122 -22.394 -14.998 1.00 12.10 27 PRO B O 1
ATOM 2543 N N . VAL B 1 28 ? 24.175 -24.148 -15.935 1.00 12.83 28 VAL B N 1
ATOM 2544 C CA . VAL B 1 28 ? 25.516 -23.647 -15.642 1.00 13.74 28 VAL B CA 1
ATOM 2545 C C . VAL B 1 28 ? 26.346 -23.400 -16.898 1.00 13.99 28 VAL B C 1
ATOM 2546 O O . VAL B 1 28 ? 26.856 -22.292 -17.116 1.00 15.28 28 VAL B O 1
ATOM 2550 N N . SER B 1 29 ? 26.495 -24.418 -17.736 1.00 14.04 29 SER B N 1
ATOM 2551 C CA . SER B 1 29 ? 27.365 -24.246 -18.894 1.00 14.69 29 SER B CA 1
ATOM 2552 C C . SER B 1 29 ? 26.678 -23.354 -19.917 1.00 14.79 29 SER B C 1
ATOM 2553 O O . SER B 1 29 ? 25.451 -23.183 -19.903 1.00 14.88 29 SER B O 1
ATOM 2556 N N . ALA B 1 30 ? 27.479 -22.816 -20.852 1.00 14.48 30 ALA B N 1
ATOM 2557 C CA . ALA B 1 30 ? 26.875 -21.994 -21.898 1.00 14.90 30 ALA B CA 1
ATOM 2558 C C . ALA B 1 30 ? 25.804 -22.764 -22.650 1.00 15.21 30 ALA B C 1
ATOM 2559 O O . ALA B 1 30 ? 24.747 -22.198 -22.971 1.00 14.27 30 ALA B O 1
ATOM 2561 N N . SER B 1 31 ? 26.049 -24.044 -22.974 1.00 14.84 31 SER B N 1
ATOM 2562 C CA . SER B 1 31 ? 25.025 -24.803 -23.702 1.00 15.66 31 SER B CA 1
ATOM 2563 C C . SER B 1 31 ? 23.813 -25.123 -22.840 1.00 14.30 31 SER B C 1
ATOM 2564 O O . SER B 1 31 ? 22.693 -25.176 -23.358 1.00 15.47 31 SER B O 1
ATOM 2567 N N . GLU B 1 32 ? 23.979 -25.296 -21.521 1.00 14.05 32 GLU B N 1
ATOM 2568 C CA . GLU B 1 32 ? 22.775 -25.457 -20.712 1.00 13.40 32 GLU B CA 1
ATOM 2569 C C . GLU B 1 32 ? 21.967 -24.161 -20.684 1.00 12.63 32 GLU B C 1
ATOM 2570 O O . GLU B 1 32 ? 20.727 -24.189 -20.694 1.00 12.49 32 GLU B O 1
ATOM 2576 N N . ILE B 1 33 ? 22.641 -23.011 -20.669 1.00 12.50 33 ILE B N 1
ATOM 2577 C CA . ILE B 1 33 ? 21.948 -21.711 -20.667 1.00 12.20 33 ILE B CA 1
ATOM 2578 C C . ILE B 1 33 ? 21.267 -21.437 -22.003 1.00 13.25 33 ILE B C 1
ATOM 2579 O O . ILE B 1 33 ? 20.115 -20.992 -22.036 1.00 12.72 33 ILE B O 1
ATOM 2584 N N . THR B 1 34 ? 21.918 -21.772 -23.118 1.00 13.06 34 THR B N 1
ATOM 2585 C CA . THR B 1 34 ? 21.249 -21.546 -24.398 1.00 13.13 34 THR B CA 1
ATOM 2586 C C . THR B 1 34 ? 20.087 -22.520 -24.586 1.00 13.72 34 THR B C 1
ATOM 2587 O O . THR B 1 34 ? 19.035 -22.129 -25.127 1.00 13.01 34 THR B O 1
ATOM 2591 N N . A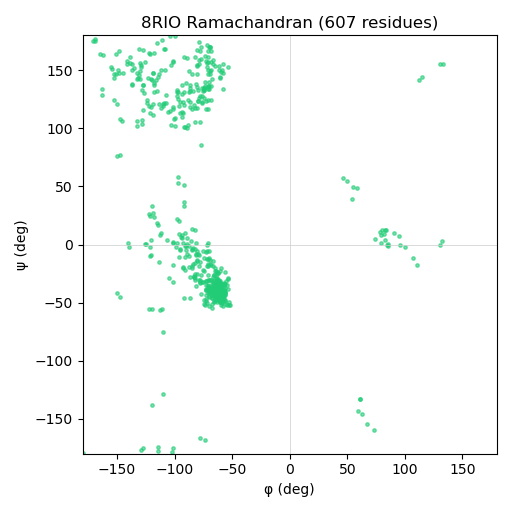SP B 1 35 ? 20.265 -23.794 -24.194 1.00 13.16 35 ASP B N 1
ATOM 2592 C CA . ASP B 1 35 ? 19.161 -24.738 -24.316 1.00 14.17 35 ASP B CA 1
ATOM 2593 C C . ASP B 1 35 ? 18.001 -24.287 -23.446 1.00 14.17 35 ASP B C 1
ATOM 2594 O O . ASP B 1 35 ? 16.828 -24.349 -23.833 1.00 13.47 35 ASP B O 1
ATOM 2599 N N . ALA B 1 36 ? 18.307 -23.795 -22.257 1.00 12.31 36 ALA B N 1
ATOM 2600 C CA . ALA B 1 36 ? 17.237 -23.324 -21.393 1.00 12.50 36 ALA B CA 1
ATOM 2601 C C . ALA B 1 36 ? 16.493 -22.149 -22.031 1.00 11.83 36 ALA B C 1
ATOM 2602 O O . ALA B 1 36 ? 15.256 -22.064 -21.967 1.00 11.69 36 ALA B O 1
ATOM 2604 N N . ALA B 1 37 ? 17.243 -21.177 -22.569 1.00 11.81 37 ALA B N 1
ATOM 2605 C CA . ALA B 1 37 ? 16.622 -20.013 -23.205 1.00 11.66 37 ALA B CA 1
ATOM 2606 C C . ALA B 1 37 ? 15.784 -20.394 -24.399 1.00 12.12 37 ALA B C 1
ATOM 2607 O O . ALA B 1 37 ? 14.682 -19.870 -24.566 1.00 11.92 37 ALA B O 1
ATOM 2609 N N . ILE B 1 38 ? 16.318 -21.259 -25.268 1.00 12.08 38 ILE B N 1
ATOM 2610 C CA . ILE B 1 38 ? 15.577 -21.639 -26.467 1.00 13.71 38 ILE B CA 1
ATOM 2611 C C . ILE B 1 38 ? 14.332 -22.406 -26.067 1.00 13.19 38 ILE B C 1
ATOM 2612 O O . ILE B 1 38 ? 13.256 -22.194 -26.623 1.00 13.78 38 ILE B O 1
ATOM 2617 N N . GLY B 1 39 ? 14.441 -23.308 -25.081 1.00 12.22 39 GLY B N 1
ATOM 2618 C CA . GLY B 1 39 ? 13.245 -24.018 -24.628 1.00 12.19 39 GLY B CA 1
ATOM 2619 C C . GLY B 1 39 ? 12.198 -23.105 -24.026 1.00 12.77 39 GLY B C 1
ATOM 2620 O O . GLY B 1 39 ? 10.995 -23.273 -24.251 1.00 13.68 39 GLY B O 1
ATOM 2621 N N . ALA B 1 40 ? 12.643 -22.110 -23.264 1.00 11.65 40 ALA B N 1
ATOM 2622 C CA . ALA B 1 40 ? 11.706 -21.153 -22.678 1.00 11.37 40 ALA B CA 1
ATOM 2623 C C . ALA B 1 40 ? 11.031 -20.313 -23.743 1.00 11.50 40 ALA B C 1
ATOM 2624 O O . ALA B 1 40 ? 9.824 -20.063 -23.670 1.00 12.40 40 ALA B O 1
ATOM 2626 N N . ALA B 1 41 ? 11.789 -19.863 -24.740 1.00 11.47 41 ALA B N 1
ATOM 2627 C CA . ALA B 1 41 ? 11.180 -19.076 -25.811 1.00 11.98 41 ALA B CA 1
ATOM 2628 C C . ALA B 1 41 ? 10.189 -19.901 -26.614 1.00 14.20 41 ALA B C 1
ATOM 2629 O O . ALA B 1 41 ? 9.081 -19.421 -26.917 1.00 14.35 41 ALA B O 1
ATOM 2631 N N . GLU B 1 42 ? 10.533 -21.165 -26.882 1.00 12.48 42 GLU B N 1
ATOM 2632 C CA . GLU B 1 42 ? 9.602 -22.053 -27.594 1.00 13.92 42 GLU B CA 1
ATOM 2633 C C . GLU B 1 42 ? 8.322 -22.295 -26.795 1.00 14.33 42 GLU B C 1
ATOM 2634 O O . GLU B 1 42 ? 7.225 -22.429 -27.377 1.00 16.72 42 GLU B O 1
ATOM 2640 N N . ALA B 1 43 ? 8.406 -22.255 -25.461 1.00 13.15 43 ALA B N 1
ATOM 2641 C CA . ALA B 1 43 ? 7.249 -22.410 -24.610 1.00 12.86 43 ALA B CA 1
ATOM 2642 C C . ALA B 1 43 ? 6.418 -21.165 -24.534 1.00 12.77 43 ALA B C 1
ATOM 2643 O O . ALA B 1 43 ? 5.278 -21.254 -24.056 1.00 13.80 43 ALA B O 1
ATOM 2645 N N . GLY B 1 44 ? 6.951 -20.026 -24.961 1.00 12.12 44 GLY B N 1
ATOM 2646 C CA . GLY B 1 44 ? 6.161 -18.826 -24.944 1.00 13.81 44 GLY B CA 1
ATOM 2647 C C . GLY B 1 44 ? 6.822 -17.592 -24.347 1.00 13.37 44 GLY B C 1
ATOM 2648 O O . GLY B 1 44 ? 6.176 -16.546 -24.238 1.00 17.05 44 GLY B O 1
ATOM 2649 N N . ALA B 1 45 ? 8.088 -17.671 -23.946 1.00 10.90 45 ALA B N 1
ATOM 2650 C CA . ALA B 1 45 ? 8.720 -16.486 -23.351 1.00 10.80 45 ALA B CA 1
ATOM 2651 C C . ALA B 1 45 ? 9.237 -15.549 -24.428 1.00 11.30 45 ALA B C 1
ATOM 2652 O O . ALA B 1 45 ? 10.090 -15.949 -25.219 1.00 12.72 45 ALA B O 1
ATOM 2654 N N . ALA B 1 46 ? 8.762 -14.321 -24.471 1.00 10.70 46 ALA B N 1
ATOM 2655 C CA . ALA B 1 46 ? 9.196 -13.393 -25.513 1.00 10.82 46 ALA B CA 1
ATOM 2656 C C . ALA B 1 46 ? 10.479 -12.668 -25.162 1.00 11.47 46 ALA B C 1
ATOM 2657 O O . ALA B 1 46 ? 11.142 -12.145 -26.067 1.00 10.92 46 ALA B O 1
ATOM 2659 N N . VAL B 1 47 ? 10.869 -12.623 -23.879 1.00 10.62 47 VAL B N 1
ATOM 2660 C CA . VAL B 1 47 ? 12.094 -11.971 -23.426 1.00 10.59 47 VAL B CA 1
ATOM 2661 C C . VAL B 1 47 ? 12.844 -12.975 -22.582 1.00 10.59 47 VAL B C 1
ATOM 2662 O O . VAL B 1 47 ? 12.247 -13.633 -21.713 1.00 10.62 47 VAL B O 1
ATOM 2666 N N . ILE B 1 48 ? 14.142 -13.110 -22.839 1.00 10.72 48 ILE B N 1
ATOM 2667 C CA . ILE B 1 48 ? 15.020 -13.971 -22.031 1.00 10.75 48 ILE B CA 1
ATOM 2668 C C . ILE B 1 48 ? 16.014 -13.099 -21.307 1.00 11.31 48 ILE B C 1
ATOM 2669 O O . ILE B 1 48 ? 16.762 -12.390 -21.958 1.00 10.99 48 ILE B O 1
ATOM 2674 N N . HIS B 1 49 ? 16.018 -13.166 -19.978 1.00 10.56 49 HIS B N 1
ATOM 2675 C CA . HIS B 1 49 ? 16.946 -12.412 -19.132 1.00 10.52 49 HIS B CA 1
ATOM 2676 C C . HIS B 1 49 ? 18.125 -13.339 -18.821 1.00 10.66 49 HIS B C 1
ATOM 2677 O O . HIS B 1 49 ? 17.939 -14.453 -18.293 1.00 10.69 49 HIS B O 1
ATOM 2684 N N . LEU B 1 50 ? 19.322 -12.869 -19.181 1.00 10.78 50 LEU B N 1
ATOM 2685 C CA . LEU B 1 50 ? 20.508 -13.742 -19.236 1.00 10.97 50 LEU B CA 1
ATOM 2686 C C . LEU B 1 50 ? 21.613 -13.279 -18.297 1.00 10.99 50 LEU B C 1
ATOM 2687 O O . LEU B 1 50 ? 21.934 -12.078 -18.185 1.00 10.94 50 LEU B O 1
ATOM 2692 N N . HIS B 1 51 ? 22.246 -14.297 -17.693 1.00 11.10 51 HIS B N 1
ATOM 2693 C CA . HIS B 1 51 ? 23.531 -14.188 -17.005 1.00 11.21 51 HIS B CA 1
ATOM 2694 C C . HIS B 1 51 ? 24.378 -15.320 -17.535 1.00 11.45 51 HIS B C 1
ATOM 2695 O O . HIS B 1 51 ? 23.867 -16.244 -18.149 1.00 12.81 51 HIS B O 1
ATOM 2702 N N . ALA B 1 52 ? 25.695 -15.285 -17.226 1.00 11.74 52 ALA B N 1
ATOM 2703 C CA . ALA B 1 52 ? 26.610 -16.368 -17.540 1.00 11.87 52 ALA B CA 1
ATOM 2704 C C . ALA B 1 52 ? 27.254 -16.881 -16.257 1.00 11.95 52 ALA B C 1
ATOM 2705 O O . ALA B 1 52 ? 27.270 -16.189 -15.232 1.00 12.63 52 ALA B O 1
ATOM 2707 N N . ARG B 1 53 ? 27.846 -18.070 -16.334 1.00 13.13 53 ARG B N 1
ATOM 2708 C CA . ARG B 1 53 ? 28.501 -18.642 -15.149 1.00 12.32 53 ARG B CA 1
ATOM 2709 C C . ARG B 1 53 ? 29.809 -19.292 -15.562 1.00 13.08 53 ARG B C 1
ATOM 2710 O O . ARG B 1 53 ? 30.001 -19.665 -16.719 1.00 13.98 53 ARG B O 1
ATOM 2718 N N . HIS B 1 54 ? 30.734 -19.423 -14.608 1.00 12.92 54 HIS B N 1
ATOM 2719 C CA . HIS B 1 54 ? 31.956 -20.170 -14.918 1.00 14.21 54 HIS B CA 1
ATOM 2720 C C . HIS B 1 54 ? 31.615 -21.646 -15.026 1.00 15.60 54 HIS B C 1
ATOM 2721 O O . HIS B 1 54 ? 30.922 -22.202 -14.171 1.00 15.94 54 HIS B O 1
ATOM 2728 N N . GLU B 1 55 ? 32.109 -22.307 -16.073 1.00 17.29 55 GLU B N 1
ATOM 2729 C CA A GLU B 1 55 ? 31.680 -23.679 -16.326 0.38 19.94 55 GLU B CA 1
ATOM 2730 C CA B GLU B 1 55 ? 31.639 -23.665 -16.289 0.62 20.14 55 GLU B CA 1
ATOM 2731 C C . GLU B 1 55 ? 32.217 -24.637 -15.277 1.00 19.89 55 GLU B C 1
ATOM 2732 O O . GLU B 1 55 ? 31.534 -25.607 -14.933 1.00 24.39 55 GLU B O 1
ATOM 2743 N N . GLY B 1 56 ? 33.393 -24.328 -14.728 1.00 19.10 56 GLY B N 1
ATOM 2744 C CA . GLY B 1 56 ? 34.059 -25.259 -13.816 1.00 21.87 56 GLY B CA 1
ATOM 2745 C C . GLY B 1 56 ? 33.356 -25.396 -12.477 1.00 25.18 56 GLY B C 1
ATOM 2746 O O . GLY B 1 56 ? 33.170 -26.510 -11.976 1.00 29.25 56 GLY B O 1
ATOM 2747 N N . ASP B 1 57 ? 32.948 -24.265 -11.873 1.00 20.75 57 ASP B N 1
ATOM 2748 C CA .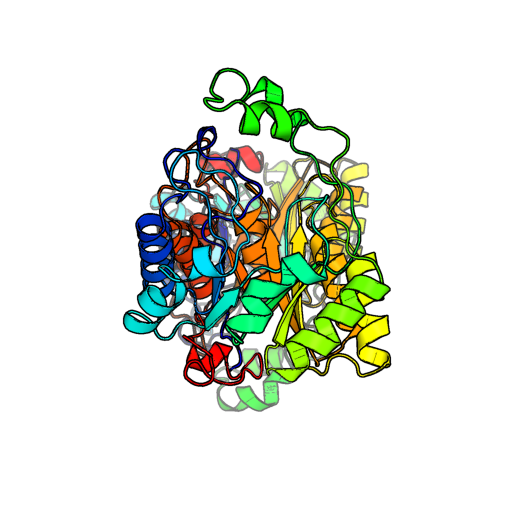 ASP B 1 57 ? 32.360 -24.320 -10.537 1.00 21.49 57 ASP B CA 1
ATOM 2749 C C . ASP B 1 57 ? 30.995 -23.657 -10.433 1.00 17.07 57 ASP B C 1
ATOM 2750 O O . ASP B 1 57 ? 30.390 -23.649 -9.351 1.00 18.06 57 ASP B O 1
ATOM 2755 N N . GLY B 1 58 ? 30.466 -23.119 -11.534 1.00 15.93 58 GLY B N 1
ATOM 2756 C CA . GLY B 1 58 ? 29.153 -22.538 -11.528 1.00 15.09 58 GLY B CA 1
ATOM 2757 C C . GLY B 1 58 ? 29.054 -21.153 -10.962 1.00 15.20 58 GLY B C 1
ATOM 2758 O O . GLY B 1 58 ? 27.941 -20.617 -10.901 1.00 14.65 58 GLY B O 1
ATOM 2759 N N . SER B 1 59 ? 30.165 -20.548 -10.537 1.00 13.85 59 SER B N 1
ATOM 2760 C CA . SER B 1 59 ? 30.086 -19.230 -9.943 1.00 12.64 59 SER B CA 1
ATOM 2761 C C . SER B 1 59 ? 29.747 -18.182 -11.010 1.00 13.00 59 SER B C 1
ATOM 2762 O O . SER B 1 59 ? 30.012 -18.366 -12.196 1.00 14.63 59 SER B O 1
ATOM 2765 N N . PRO B 1 60 ? 29.205 -17.060 -10.610 1.00 12.73 60 PRO B N 1
ATOM 2766 C CA . PRO B 1 60 ? 28.810 -16.050 -11.609 1.00 12.40 60 PRO B CA 1
ATOM 2767 C C . PRO B 1 60 ? 30.002 -15.555 -12.431 1.00 14.16 60 PRO B C 1
ATOM 2768 O O . PRO B 1 60 ? 31.105 -15.377 -11.906 1.00 15.27 60 PRO B O 1
ATOM 2772 N N . ASP B 1 61 ? 29.775 -15.301 -13.726 1.00 14.37 61 ASP B N 1
ATOM 2773 C CA . ASP B 1 61 ? 30.816 -14.789 -14.632 1.00 13.80 61 ASP B CA 1
ATOM 2774 C C . ASP B 1 61 ? 30.190 -13.640 -15.396 1.00 14.02 61 ASP B C 1
ATOM 2775 O O . ASP B 1 61 ? 29.392 -13.879 -16.306 1.00 13.34 61 ASP B O 1
ATOM 2780 N N . GLN B 1 62 ? 30.510 -12.415 -14.990 1.00 14.50 62 GLN B N 1
ATOM 2781 C CA . GLN B 1 62 ? 30.003 -11.198 -15.633 1.00 13.89 62 GLN B CA 1
ATOM 2782 C C . GLN B 1 62 ? 30.955 -10.575 -16.696 1.00 16.79 62 GLN B C 1
ATOM 2783 O O . GLN B 1 62 ? 30.777 -9.431 -17.122 1.00 18.45 62 GLN B O 1
ATOM 2789 N N . SER B 1 63 ? 31.873 -11.334 -17.221 1.00 16.02 63 SER B N 1
ATOM 2790 C CA . SER B 1 63 ? 32.765 -10.804 -18.245 1.00 15.38 63 SER B CA 1
ATOM 2791 C C . SER B 1 63 ? 32.068 -10.753 -19.610 1.00 15.10 63 SER B C 1
ATOM 2792 O O . SER B 1 63 ? 31.141 -11.530 -19.912 1.00 14.19 63 SER B O 1
ATOM 2795 N N . VAL B 1 64 ? 32.565 -9.841 -20.472 1.00 13.67 64 VAL B N 1
ATOM 2796 C CA . VAL B 1 64 ? 32.022 -9.735 -21.842 1.00 14.40 64 VAL B CA 1
ATOM 2797 C C . VAL B 1 64 ? 32.016 -11.100 -22.542 1.00 15.13 64 VAL B C 1
ATOM 2798 O O . VAL B 1 64 ? 30.992 -11.570 -23.076 1.00 15.30 64 VAL B O 1
ATOM 2802 N N . GLU B 1 65 ? 33.168 -11.763 -22.542 1.00 14.57 65 GLU B N 1
ATOM 2803 C CA . GLU B 1 65 ? 33.298 -12.948 -23.365 1.00 15.30 65 GLU B CA 1
ATOM 2804 C C . GLU B 1 65 ? 32.501 -14.122 -22.843 1.00 15.00 65 GLU B C 1
ATOM 2805 O O . GLU B 1 65 ? 32.221 -15.048 -23.615 1.00 15.82 65 GLU B O 1
ATOM 2811 N N . ALA B 1 66 ? 32.075 -14.084 -21.579 1.00 13.01 66 ALA B N 1
ATOM 2812 C CA . ALA B 1 66 ? 31.250 -15.176 -21.097 1.00 15.05 66 ALA B CA 1
ATOM 2813 C C . ALA B 1 66 ? 29.920 -15.233 -21.830 1.00 14.22 66 ALA B C 1
ATOM 2814 O O . ALA B 1 66 ? 29.305 -16.309 -21.891 1.00 14.05 66 ALA B O 1
ATOM 2816 N N . PHE B 1 67 ? 29.502 -14.117 -22.471 1.00 15.06 67 PHE B N 1
ATOM 2817 C CA . PHE B 1 67 ? 28.250 -14.106 -23.214 1.00 13.65 67 PHE B CA 1
ATOM 2818 C C . PHE B 1 67 ? 28.445 -14.486 -24.664 1.00 13.93 67 PHE B C 1
ATOM 2819 O O . PHE B 1 67 ? 27.455 -14.733 -25.359 1.00 14.81 67 PHE B O 1
ATOM 2827 N N . ASN B 1 68 ? 29.688 -14.566 -25.137 1.00 14.92 68 ASN B N 1
ATOM 2828 C CA . ASN B 1 68 ? 29.880 -14.887 -26.546 1.00 16.72 68 ASN B CA 1
ATOM 2829 C C . ASN B 1 68 ? 29.322 -16.230 -26.990 1.00 16.22 68 ASN B C 1
ATOM 2830 O O . ASN B 1 68 ? 28.720 -16.288 -28.080 1.00 17.14 68 ASN B O 1
ATOM 2835 N N . PRO B 1 69 ? 29.420 -17.317 -26.222 1.00 14.14 69 PRO B N 1
ATOM 2836 C CA . PRO B 1 69 ? 28.816 -18.573 -26.657 1.00 16.67 69 PRO B CA 1
ATOM 2837 C C . PRO B 1 69 ? 27.351 -18.688 -26.294 1.00 15.30 69 PRO B C 1
ATOM 2838 O O . PRO B 1 69 ? 26.762 -19.760 -26.477 1.00 17.44 69 PRO B O 1
ATOM 2842 N N . ILE B 1 70 ? 26.730 -17.578 -25.888 1.00 13.41 70 ILE B N 1
ATOM 2843 C CA . ILE B 1 70 ? 25.352 -17.571 -25.456 1.00 14.34 70 ILE B CA 1
ATOM 2844 C C . ILE B 1 70 ? 24.481 -16.788 -26.423 1.00 13.91 70 ILE B C 1
ATOM 2845 O O . ILE B 1 70 ? 23.508 -17.317 -26.973 1.00 13.27 70 ILE B O 1
ATOM 2850 N N . LEU B 1 71 ? 24.828 -15.504 -26.661 1.00 13.37 71 LEU B N 1
ATOM 2851 C CA . LEU B 1 71 ? 23.873 -14.619 -27.332 1.00 13.16 71 LEU B CA 1
ATOM 2852 C C . LEU B 1 71 ? 23.623 -15.000 -28.775 1.00 14.61 71 LEU B C 1
ATOM 2853 O O . LEU B 1 71 ? 22.478 -15.119 -29.197 1.00 13.71 71 LEU B O 1
ATOM 2858 N N . GLY B 1 72 ? 24.683 -15.112 -29.568 1.00 14.80 72 GLY B N 1
ATOM 2859 C CA . GLY B 1 72 ? 24.485 -15.451 -30.964 1.00 15.58 72 GLY B CA 1
ATOM 2860 C C . GLY B 1 72 ? 23.838 -16.812 -31.184 1.00 15.22 72 GLY B C 1
ATOM 2861 O O . GLY B 1 72 ? 23.062 -16.997 -32.133 1.00 16.36 72 GLY B O 1
ATOM 2862 N N . VAL B 1 73 ? 24.101 -17.770 -30.291 1.00 14.48 73 VAL B N 1
ATOM 2863 C CA . VAL B 1 73 ? 23.479 -19.087 -30.390 1.00 15.37 73 VAL B CA 1
ATOM 2864 C C . VAL B 1 73 ? 21.972 -18.984 -30.200 1.00 14.85 73 VAL B C 1
ATOM 2865 O O . VAL B 1 73 ? 21.183 -19.548 -30.969 1.00 15.39 73 VAL B O 1
ATOM 2869 N N . ILE B 1 74 ? 21.533 -18.269 -29.153 1.00 13.83 74 ILE B N 1
ATOM 2870 C CA . ILE B 1 74 ? 20.095 -18.144 -28.970 1.00 13.98 74 ILE B CA 1
ATOM 2871 C C . ILE B 1 74 ? 19.477 -17.393 -30.136 1.00 14.74 74 ILE B C 1
ATOM 2872 O O . ILE B 1 74 ? 18.435 -17.788 -30.648 1.00 14.38 74 ILE B O 1
ATOM 2877 N N . LYS B 1 75 ? 20.130 -16.299 -30.579 1.00 14.10 75 LYS B N 1
ATOM 2878 C CA . LYS B 1 75 ? 19.564 -15.490 -31.670 1.00 13.79 75 LYS B CA 1
ATOM 2879 C C . LYS B 1 75 ? 19.391 -16.314 -32.950 1.00 17.13 75 LYS B C 1
ATOM 2880 O O . LYS B 1 75 ? 18.433 -16.120 -33.705 1.00 15.64 75 LYS B O 1
ATOM 2886 N N . GLN B 1 76 ? 20.326 -17.223 -33.223 1.00 16.46 76 GLN B N 1
ATOM 2887 C CA . GLN B 1 76 ? 20.212 -18.042 -34.415 1.00 16.93 76 GLN B CA 1
ATOM 2888 C C . GLN B 1 76 ? 19.011 -18.973 -34.343 1.00 17.84 76 GLN B C 1
ATOM 2889 O O . GLN B 1 76 ? 18.475 -19.366 -35.376 1.00 20.71 76 GLN B O 1
ATOM 2895 N N . ALA B 1 77 ? 18.560 -19.349 -33.144 1.00 15.84 77 ALA B N 1
ATOM 2896 C CA . ALA B 1 77 ? 17.479 -20.292 -32.992 1.00 18.21 77 ALA B CA 1
ATOM 2897 C C . ALA B 1 77 ? 16.126 -19.654 -32.677 1.00 16.95 77 ALA B C 1
ATOM 2898 O O . ALA B 1 77 ? 15.099 -20.332 -32.757 1.00 20.90 77 ALA B O 1
ATOM 2900 N N . SER B 1 78 ? 16.092 -18.398 -32.229 1.00 15.31 78 SER B N 1
ATOM 2901 C CA . SER B 1 78 ? 14.846 -17.872 -31.699 1.00 16.35 78 SER B CA 1
ATOM 2902 C C . SER B 1 78 ? 14.867 -16.380 -31.901 1.00 14.72 78 SER B C 1
ATOM 2903 O O . SER B 1 78 ? 15.924 -15.740 -31.761 1.00 15.61 78 SER B O 1
ATOM 2906 N N . ASP B 1 79 ? 13.681 -15.814 -32.152 1.00 16.17 79 ASP B N 1
ATOM 2907 C CA A ASP B 1 79 ? 13.521 -14.364 -32.284 0.60 15.59 79 ASP B CA 1
ATOM 2908 C CA B ASP B 1 79 ? 13.542 -14.363 -32.282 0.40 15.55 79 ASP B CA 1
ATOM 2909 C C . ASP B 1 79 ? 13.262 -13.662 -30.958 1.00 14.87 79 ASP B C 1
ATOM 2910 O O . ASP B 1 79 ? 12.982 -12.481 -30.951 1.00 14.12 79 ASP B O 1
ATOM 2919 N N . ALA B 1 80 ? 13.395 -14.357 -29.845 1.00 12.47 80 ALA B N 1
ATOM 2920 C CA . ALA B 1 80 ? 13.150 -13.750 -28.541 1.00 11.73 80 ALA B CA 1
ATOM 2921 C C . ALA B 1 80 ? 14.056 -12.565 -28.296 1.00 11.48 80 ALA B C 1
ATOM 2922 O O . ALA B 1 80 ? 15.176 -12.474 -28.819 1.00 12.57 80 ALA B O 1
ATOM 2924 N N . VAL B 1 81 ? 13.552 -11.617 -27.504 1.00 11.26 81 VAL B N 1
ATOM 2925 C CA . VAL B 1 81 ? 14.347 -10.474 -27.079 1.00 11.19 81 VAL B CA 1
ATOM 2926 C C . VAL B 1 81 ? 15.343 -10.911 -26.023 1.00 11.65 81 VAL B C 1
ATOM 2927 O O . VAL B 1 81 ? 14.947 -11.440 -24.974 1.00 11.56 81 VAL B O 1
ATOM 2931 N N . LEU B 1 82 ? 16.592 -10.625 -26.237 1.00 11.23 82 LEU B N 1
ATOM 2932 C CA . LEU B 1 82 ? 17.646 -10.984 -25.274 1.00 11.19 82 LEU B CA 1
ATOM 2933 C C . LEU B 1 82 ? 18.009 -9.816 -24.375 1.00 12.18 82 LEU B C 1
ATOM 2934 O O . LEU B 1 82 ? 18.191 -8.698 -24.842 1.00 12.76 82 LEU B O 1
ATOM 2939 N N . ASN B 1 83 ? 17.973 -10.084 -23.077 1.00 10.90 83 ASN B N 1
ATOM 2940 C CA . ASN B 1 83 ? 18.141 -9.024 -22.062 1.00 10.77 83 ASN B CA 1
ATOM 2941 C C . ASN B 1 83 ? 19.358 -9.386 -21.218 1.00 11.04 83 ASN B C 1
ATOM 2942 O O . ASN B 1 83 ? 19.343 -10.422 -20.597 1.00 11.52 83 ASN B O 1
ATOM 2947 N N . ILE B 1 84 ? 20.364 -8.526 -21.247 1.00 10.88 84 ILE B N 1
ATOM 2948 C CA . ILE B 1 84 ? 21.611 -8.835 -20.553 1.00 10.95 84 ILE B CA 1
ATOM 2949 C C . ILE B 1 84 ? 21.647 -8.179 -19.180 1.00 10.82 84 ILE B C 1
ATOM 2950 O O . ILE B 1 84 ? 21.357 -7.001 -19.031 1.00 11.33 84 ILE B O 1
ATOM 2955 N N . THR B 1 85 ? 21.999 -8.963 -18.168 1.00 10.81 85 THR B N 1
ATOM 2956 C CA . THR B 1 85 ? 22.152 -8.403 -16.832 1.00 11.81 85 THR B CA 1
ATOM 2957 C C . THR B 1 85 ? 23.220 -7.304 -16.758 1.00 11.21 85 THR B C 1
ATOM 2958 O O . THR B 1 85 ? 24.241 -7.343 -17.462 1.00 10.99 85 THR B O 1
ATOM 2962 N N . THR B 1 86 ? 22.998 -6.349 -15.873 1.00 11.37 86 THR B N 1
ATOM 2963 C CA . THR B 1 86 ? 24.049 -5.433 -15.428 1.00 11.62 86 THR B CA 1
ATOM 2964 C C . THR B 1 86 ? 24.393 -5.618 -13.958 1.00 11.96 86 THR B C 1
ATOM 2965 O O . THR B 1 86 ? 25.031 -4.735 -13.366 1.00 13.62 86 THR B O 1
ATOM 2969 N N . GLY B 1 87 ? 23.994 -6.733 -13.366 1.00 12.31 87 GLY B N 1
ATOM 2970 C CA . GLY B 1 87 ? 24.366 -6.996 -11.985 1.00 15.30 87 GLY B CA 1
ATOM 2971 C C . GLY B 1 87 ? 25.806 -7.454 -11.881 1.00 21.13 87 GLY B C 1
ATOM 2972 O O . GLY B 1 87 ? 26.445 -7.771 -12.887 1.00 23.51 87 GLY B O 1
ATOM 2973 N N . GLY B 1 88 ? 26.306 -7.520 -10.653 1.00 18.63 88 GLY B N 1
ATOM 2974 C CA . GLY B 1 88 ? 27.649 -8.062 -10.523 1.00 24.87 88 GLY B CA 1
ATOM 2975 C C . GLY B 1 88 ? 27.974 -8.278 -9.076 1.00 30.33 88 GLY B C 1
ATOM 2976 O O . GLY B 1 88 ? 27.214 -7.890 -8.197 1.00 29.35 88 GLY B O 1
ATOM 2977 N N . ALA B 1 89 ? 29.155 -8.878 -8.843 1.00 29.95 89 ALA B N 1
ATOM 2978 C CA . ALA B 1 89 ? 29.618 -9.010 -7.461 1.00 31.74 89 ALA B CA 1
ATOM 2979 C C . ALA B 1 89 ? 29.604 -7.640 -6.789 1.00 34.65 89 ALA B C 1
ATOM 2980 O O . ALA B 1 89 ? 29.741 -6.616 -7.465 1.00 32.28 89 ALA B O 1
ATOM 2982 N N . PRO B 1 90 ? 29.452 -7.569 -5.464 1.00 41.09 90 PRO B N 1
ATOM 2983 C CA . PRO B 1 90 ? 29.340 -6.245 -4.809 1.00 38.65 90 PRO B CA 1
ATOM 2984 C C . PRO B 1 90 ? 30.551 -5.346 -4.959 1.00 40.09 90 PRO B C 1
ATOM 2985 O O . PRO B 1 90 ? 30.400 -4.125 -4.838 1.00 41.89 90 PRO B O 1
ATOM 2989 N N . THR B 1 91 ? 31.743 -5.908 -5.194 1.00 33.16 91 THR B N 1
ATOM 2990 C CA . THR B 1 91 ? 33.001 -5.178 -5.328 1.00 36.18 91 THR B CA 1
ATOM 2991 C C . THR B 1 91 ? 33.344 -4.811 -6.765 1.00 32.72 91 THR B C 1
ATOM 2992 O O . THR B 1 91 ? 34.421 -4.262 -7.010 1.00 32.80 91 THR B O 1
ATOM 2996 N N . MET B 1 92 ? 32.497 -5.152 -7.728 1.00 26.27 92 MET B N 1
ATOM 2997 C CA . MET B 1 92 ? 32.741 -4.799 -9.129 1.00 26.00 92 MET B CA 1
ATOM 2998 C C . MET B 1 92 ? 32.194 -3.403 -9.403 1.00 20.17 92 MET B C 1
ATOM 2999 O O . MET B 1 92 ? 31.083 -3.081 -8.987 1.00 22.64 92 MET B O 1
ATOM 3004 N N . SER B 1 93 ? 32.969 -2.582 -10.092 1.00 18.81 93 SER B N 1
ATOM 3005 C CA . SER B 1 93 ? 32.518 -1.240 -10.408 1.00 18.66 93 SER B CA 1
ATOM 3006 C C . SER B 1 93 ? 31.363 -1.288 -11.416 1.00 15.73 93 SER B C 1
ATOM 3007 O O . SER B 1 93 ? 31.172 -2.278 -12.153 1.00 15.81 93 SER B O 1
ATOM 3010 N N . ILE B 1 94 ? 30.578 -0.218 -11.418 1.00 15.89 94 ILE B N 1
ATOM 3011 C CA . ILE B 1 94 ? 29.476 -0.141 -12.364 1.00 16.15 94 ILE B CA 1
ATOM 3012 C C . ILE B 1 94 ? 30.017 -0.136 -13.790 1.00 14.92 94 ILE B C 1
ATOM 3013 O O . ILE B 1 94 ? 29.417 -0.745 -14.696 1.00 12.68 94 ILE B O 1
ATOM 3018 N N . ALA B 1 95 ? 31.189 0.460 -14.015 1.00 16.25 95 ALA B N 1
ATOM 3019 C CA . ALA B 1 95 ? 31.741 0.436 -15.367 1.00 16.15 95 ALA B CA 1
ATOM 3020 C C . ALA B 1 95 ? 32.037 -0.993 -15.808 1.00 15.16 95 ALA B C 1
ATOM 3021 O O . ALA B 1 95 ? 31.745 -1.384 -16.954 1.00 15.01 95 ALA B O 1
ATOM 3023 N N . GLU B 1 96 ? 32.578 -1.813 -14.920 1.00 14.83 96 GLU B N 1
ATOM 3024 C CA . GLU B 1 96 ? 32.862 -3.194 -15.293 1.00 14.45 96 GLU B CA 1
ATOM 3025 C C . GLU B 1 96 ? 31.573 -4.013 -15.442 1.00 13.35 96 GLU B C 1
ATOM 3026 O O . GLU B 1 96 ? 31.428 -4.830 -16.371 1.00 13.53 96 GLU B O 1
ATOM 3032 N N . ARG B 1 97 ? 30.628 -3.821 -14.523 1.00 12.54 97 ARG B N 1
ATOM 3033 C CA . ARG B 1 97 ? 29.338 -4.505 -14.627 1.00 13.04 97 ARG B CA 1
ATOM 3034 C C . ARG B 1 97 ? 28.632 -4.298 -15.966 1.00 11.88 97 ARG B C 1
ATOM 3035 O O . ARG B 1 97 ? 27.941 -5.203 -16.428 1.00 12.30 97 ARG B O 1
ATOM 3043 N N . ILE B 1 98 ? 28.714 -3.084 -16.540 1.00 11.57 98 ILE B N 1
ATOM 3044 C CA . ILE B 1 98 ? 28.000 -2.789 -17.791 1.00 11.54 98 ILE B CA 1
ATOM 3045 C C . ILE B 1 98 ? 28.779 -3.204 -19.029 1.00 12.72 98 ILE B C 1
ATOM 3046 O O . ILE B 1 98 ? 28.233 -3.075 -20.120 1.00 12.23 98 ILE B O 1
ATOM 3051 N N . GLN B 1 99 ? 30.010 -3.696 -18.924 1.00 11.87 99 GLN B N 1
ATOM 3052 C CA . GLN B 1 99 ? 30.765 -3.978 -20.148 1.00 12.06 99 GLN B CA 1
ATOM 3053 C C . GLN B 1 99 ? 30.064 -4.971 -21.072 1.00 13.91 99 GLN B C 1
ATOM 3054 O O . GLN B 1 99 ? 30.073 -4.742 -22.285 1.00 12.13 99 GLN B O 1
ATOM 3060 N N . PRO B 1 100 ? 29.439 -6.038 -20.601 1.00 11.89 100 PRO B N 1
ATOM 3061 C CA . PRO B 1 100 ? 28.758 -6.937 -21.544 1.00 11.88 100 PRO B CA 1
ATOM 3062 C C . PRO B 1 100 ? 27.670 -6.238 -22.344 1.00 12.46 100 PRO B C 1
ATOM 3063 O O . PRO B 1 100 ? 27.656 -6.312 -23.577 1.00 11.93 100 PRO B O 1
ATOM 3067 N N . ALA B 1 101 ? 26.749 -5.545 -21.675 1.00 11.62 101 ALA B N 1
ATOM 3068 C CA . ALA B 1 101 ? 25.703 -4.851 -22.439 1.00 11.57 101 ALA B CA 1
ATOM 3069 C C . ALA B 1 101 ? 26.299 -3.735 -23.275 1.00 11.99 101 ALA B C 1
ATOM 3070 O O . ALA B 1 101 ? 25.763 -3.406 -24.338 1.00 12.92 101 ALA B O 1
ATOM 3072 N N . GLN B 1 102 ? 27.375 -3.107 -22.801 1.00 11.85 102 GLN B N 1
ATOM 3073 C CA . GLN B 1 102 ? 27.982 -2.035 -23.578 1.00 12.04 102 GLN B CA 1
ATOM 3074 C C . GLN B 1 102 ? 28.522 -2.573 -24.890 1.00 12.50 102 GLN B C 1
ATOM 3075 O O . GLN B 1 102 ? 28.377 -1.918 -25.944 1.00 14.59 102 GLN B O 1
ATOM 3081 N N . HIS B 1 103 ? 29.188 -3.726 -24.855 1.00 12.30 103 HIS B N 1
ATOM 3082 C CA . HIS B 1 103 ? 29.759 -4.290 -26.070 1.00 13.03 103 HIS B CA 1
ATOM 3083 C C . HIS B 1 103 ? 28.676 -4.845 -26.978 1.00 13.09 103 HIS B C 1
ATOM 3084 O O . HIS B 1 103 ? 28.683 -4.608 -28.205 1.00 13.78 103 HIS B O 1
ATOM 3091 N N . TYR B 1 104 ? 27.741 -5.614 -26.411 1.00 12.29 104 TYR B N 1
ATOM 3092 C CA . TYR B 1 104 ? 26.792 -6.356 -27.229 1.00 12.29 104 TYR B CA 1
ATOM 3093 C C . TYR B 1 104 ? 25.609 -5.519 -27.694 1.00 12.22 104 TYR B C 1
ATOM 3094 O O . TYR B 1 104 ? 24.882 -5.945 -28.590 1.00 12.27 104 TYR B O 1
ATOM 3103 N N . ARG B 1 105 ? 25.384 -4.370 -27.074 1.00 12.11 105 ARG B N 1
ATOM 3104 C CA . ARG B 1 105 ? 24.292 -3.467 -27.433 1.00 12.69 105 ARG B CA 1
ATOM 3105 C C . ARG B 1 105 ? 22.980 -4.233 -27.606 1.00 11.94 105 ARG B C 1
ATOM 3106 O O . ARG B 1 105 ? 22.315 -4.130 -28.643 1.00 12.04 105 ARG B O 1
ATOM 3114 N N . PRO B 1 106 ? 22.537 -4.953 -26.584 1.00 11.73 106 PRO B N 1
ATOM 3115 C CA . PRO B 1 106 ? 21.260 -5.669 -26.663 1.00 11.61 106 PRO B CA 1
ATOM 3116 C C . PRO B 1 106 ? 20.068 -4.714 -26.705 1.00 11.52 106 PRO B C 1
ATOM 3117 O O . PRO B 1 106 ? 20.143 -3.513 -26.385 1.00 11.92 106 PRO B O 1
ATOM 3121 N N . GLU B 1 107 ? 18.934 -5.299 -27.058 1.00 11.47 107 GLU B N 1
ATOM 3122 C CA . GLU B 1 107 ? 17.697 -4.519 -27.028 1.00 11.38 107 GLU B CA 1
ATOM 3123 C C . GLU B 1 107 ? 17.290 -4.147 -25.612 1.00 11.59 107 GLU B C 1
ATOM 3124 O O . GLU B 1 107 ? 16.683 -3.084 -25.383 1.00 11.50 107 GLU B O 1
ATOM 3130 N N . LEU B 1 108 ? 17.578 -5.036 -24.653 1.00 11.02 108 LEU B N 1
ATOM 3131 C CA . LEU B 1 108 ? 17.276 -4.787 -23.241 1.00 10.82 108 LEU B CA 1
ATOM 3132 C C . LEU B 1 108 ? 18.477 -5.128 -22.374 1.00 10.81 108 LEU B C 1
ATOM 3133 O O . LEU B 1 108 ? 19.269 -6.022 -22.698 1.00 10.97 108 LEU B O 1
ATOM 3138 N N . ALA B 1 109 ? 18.615 -4.374 -21.284 1.00 10.72 109 ALA B N 1
ATOM 3139 C CA . ALA B 1 109 ? 19.524 -4.739 -20.200 1.00 10.69 109 ALA B CA 1
ATOM 3140 C C . ALA B 1 109 ? 18.791 -4.482 -18.899 1.00 10.76 109 ALA B C 1
ATOM 3141 O O . ALA B 1 109 ? 17.950 -3.601 -18.812 1.00 10.72 109 ALA B O 1
ATOM 3143 N N . SER B 1 110 ? 19.139 -5.264 -17.885 1.00 10.46 110 SER B N 1
ATOM 3144 C CA . SER B 1 110 ? 18.488 -5.084 -16.606 1.00 10.72 110 SER B CA 1
ATOM 3145 C C . SER B 1 110 ? 19.132 -3.916 -15.880 1.00 11.49 110 SER B C 1
ATOM 3146 O O . SER B 1 110 ? 20.274 -3.538 -16.164 1.00 14.22 110 SER B O 1
ATOM 3149 N N . LEU B 1 111 ? 18.383 -3.297 -14.992 1.00 10.74 111 LEU B N 1
ATOM 3150 C CA . LEU B 1 111 ? 18.904 -2.131 -14.252 1.00 11.53 111 LEU B CA 1
ATOM 3151 C C . LEU B 1 111 ? 18.257 -2.149 -12.867 1.00 11.49 111 LEU B C 1
ATOM 3152 O O . LEU B 1 111 ? 17.061 -1.865 -12.750 1.00 11.31 111 LEU B O 1
ATOM 3157 N N . ASN B 1 112 ? 19.037 -2.481 -11.825 1.00 11.19 112 ASN B N 1
ATOM 3158 C CA . ASN B 1 112 ? 18.521 -2.409 -10.452 1.00 10.50 112 ASN B CA 1
ATOM 3159 C C . ASN B 1 112 ? 18.522 -0.961 -10.004 1.00 10.66 112 ASN B C 1
ATOM 3160 O O . ASN B 1 112 ? 19.519 -0.251 -10.148 1.00 11.16 112 ASN B O 1
ATOM 3165 N N . MET B 1 113 ? 17.354 -0.513 -9.519 1.00 11.14 113 MET B N 1
ATOM 3166 C CA . MET B 1 113 ? 17.143 0.915 -9.277 1.00 10.29 113 MET B CA 1
ATOM 3167 C C . MET B 1 113 ? 17.547 1.418 -7.899 1.00 10.50 113 MET B C 1
ATOM 3168 O O . MET B 1 113 ? 17.314 2.589 -7.610 1.00 11.52 113 MET B O 1
ATOM 3173 N N . GLY B 1 114 ? 18.152 0.612 -7.068 1.00 10.40 114 GLY B N 1
ATOM 3174 C CA . GLY B 1 114 ? 18.633 1.144 -5.798 1.00 10.53 114 GLY B CA 1
ATOM 3175 C C . GLY B 1 114 ? 19.660 0.252 -5.137 1.00 10.60 114 GLY B C 1
ATOM 3176 O O . GLY B 1 114 ? 19.817 -0.911 -5.523 1.00 12.99 114 GLY B O 1
ATOM 3177 N N . THR B 1 115 ? 20.391 0.817 -4.171 1.00 10.80 115 THR B N 1
ATOM 3178 C CA . THR B 1 115 ? 21.318 0.044 -3.355 1.00 11.15 115 THR B CA 1
ATOM 3179 C C . THR B 1 115 ? 20.520 -0.636 -2.258 1.00 12.15 115 THR B C 1
ATOM 3180 O O . THR B 1 115 ? 19.609 -0.038 -1.679 1.00 13.42 115 THR B O 1
ATOM 3184 N N . MET B 1 116 ? 20.818 -1.889 -1.980 1.00 10.81 116 MET B N 1
ATOM 3185 C CA . MET B 1 116 ? 20.022 -2.655 -1.009 1.00 11.16 116 MET B CA 1
ATOM 3186 C C . MET B 1 116 ? 20.830 -3.798 -0.399 1.00 11.98 116 MET B C 1
ATOM 3187 O O . MET B 1 116 ? 21.710 -4.367 -1.050 1.00 11.70 116 MET B O 1
ATOM 3192 N N . ASN B 1 117 ? 20.468 -4.187 0.816 1.00 10.95 117 ASN B N 1
ATOM 3193 C CA . ASN B 1 117 ? 20.950 -5.433 1.367 1.00 11.05 117 ASN B CA 1
ATOM 3194 C C . ASN B 1 117 ? 20.369 -6.587 0.571 1.00 10.88 117 ASN B C 1
ATOM 3195 O O . ASN B 1 117 ? 19.296 -6.501 -0.028 1.00 11.39 117 ASN B O 1
ATOM 3200 N N . PHE B 1 118 ? 21.043 -7.737 0.658 1.00 11.98 118 PHE B N 1
ATOM 3201 C CA . PHE B 1 118 ? 20.454 -8.968 0.166 1.00 10.89 118 PHE B CA 1
ATOM 3202 C C . PHE B 1 118 ? 20.995 -10.084 1.047 1.00 12.40 118 PHE B C 1
ATOM 3203 O O . PHE B 1 118 ? 22.131 -10.007 1.516 1.00 13.19 118 PHE B O 1
ATOM 3211 N N . GLY B 1 119 ? 20.202 -11.112 1.279 1.00 13.02 119 GLY B N 1
ATOM 3212 C CA . GLY B 1 119 ? 20.716 -12.215 2.073 1.00 14.97 119 GLY B CA 1
ATOM 3213 C C . GLY B 1 119 ? 20.095 -13.551 1.715 1.00 12.80 119 GLY B C 1
ATOM 3214 O O . GLY B 1 119 ? 18.933 -13.628 1.329 1.00 13.81 119 GLY B O 1
ATOM 3215 N N . LEU B 1 120 ? 20.914 -14.605 1.831 1.00 16.73 120 LEU B N 1
ATOM 3216 C CA . LEU B 1 120 ? 20.417 -15.976 1.781 1.00 16.12 120 LEU B CA 1
ATOM 3217 C C . LEU B 1 120 ? 20.768 -16.733 3.043 1.00 18.49 120 LEU B C 1
ATOM 3218 O O . LEU B 1 120 ? 20.397 -17.900 3.171 1.00 18.26 120 LEU B O 1
ATOM 3223 N N . PHE B 1 121 ? 21.497 -16.115 3.985 1.00 16.82 121 PHE B N 1
ATOM 3224 C CA . PHE B 1 121 ? 22.027 -16.836 5.144 1.00 17.48 121 PHE B CA 1
ATOM 3225 C C . PHE B 1 121 ? 20.990 -17.632 5.962 1.00 19.25 121 PHE B C 1
ATOM 3226 O O . PHE B 1 121 ? 21.370 -18.622 6.603 1.00 18.64 121 PHE B O 1
ATOM 3234 N N . PRO B 1 122 ? 19.712 -17.254 6.033 1.00 18.61 122 PRO B N 1
ATOM 3235 C CA . PRO B 1 122 ? 18.753 -18.115 6.775 1.00 22.50 122 PRO B CA 1
ATOM 3236 C C . PRO B 1 122 ? 18.627 -19.535 6.220 1.00 23.82 122 PRO B C 1
ATOM 3237 O O . PRO B 1 122 ? 18.239 -20.471 6.970 1.00 23.29 122 PRO B O 1
ATOM 3241 N N . MET B 1 123 ? 19.023 -19.753 4.969 1.00 20.54 123 MET B N 1
ATOM 3242 C CA . MET B 1 123 ? 18.954 -21.095 4.409 1.00 22.95 123 MET B CA 1
ATOM 3243 C C . MET B 1 123 ? 20.206 -21.915 4.693 1.00 24.27 123 MET B C 1
ATOM 3244 O O . MET B 1 123 ? 20.265 -23.085 4.303 1.00 26.50 123 MET B O 1
ATOM 3249 N N . LEU B 1 124 ? 21.207 -21.343 5.375 1.00 23.49 124 LEU B N 1
ATOM 3250 C CA . LEU B 1 124 ? 22.493 -22.010 5.513 1.00 27.50 124 LEU B CA 1
ATOM 3251 C C . LEU B 1 124 ? 22.366 -23.287 6.331 1.00 32.25 124 LEU B C 1
ATOM 3252 O O . LEU B 1 124 ? 22.987 -24.303 5.989 1.00 33.80 124 LEU B O 1
ATOM 3257 N N . ASN B 1 125 ? 21.555 -23.267 7.396 1.00 31.41 125 ASN B N 1
ATOM 3258 C CA . ASN B 1 125 ? 21.421 -24.448 8.256 1.00 38.57 125 ASN B CA 1
ATOM 3259 C C . ASN B 1 125 ? 20.958 -25.659 7.455 1.00 36.41 125 ASN B C 1
ATOM 3260 O O . ASN B 1 125 ? 21.543 -26.747 7.554 1.00 36.81 125 ASN B O 1
ATOM 3265 N N . ARG B 1 126 ? 19.907 -25.484 6.654 1.00 31.81 126 ARG B N 1
ATOM 3266 C CA . ARG B 1 126 ? 19.378 -26.574 5.840 1.00 34.78 126 ARG B CA 1
ATOM 3267 C C . ARG B 1 126 ? 20.338 -26.979 4.730 1.00 33.38 126 ARG B C 1
ATOM 3268 O O . ARG B 1 126 ? 20.521 -28.180 4.471 1.00 29.17 126 ARG B O 1
ATOM 3276 N N . TYR B 1 127 ? 20.981 -26.005 4.071 1.00 27.57 127 TYR B N 1
ATOM 3277 C CA . TYR B 1 127 ? 21.743 -26.293 2.863 1.00 26.17 127 TYR B CA 1
ATOM 3278 C C . TYR B 1 127 ? 23.236 -26.507 3.040 1.00 24.45 127 TYR B C 1
ATOM 3279 O O . TYR B 1 127 ? 23.872 -26.948 2.091 1.00 21.78 127 TYR B O 1
ATOM 3288 N N . GLU B 1 128 ? 23.817 -26.226 4.207 1.00 22.94 128 GLU B N 1
ATOM 3289 C CA . GLU B 1 128 ? 25.269 -26.252 4.329 1.00 25.15 128 GLU B CA 1
ATOM 3290 C C . GLU B 1 128 ? 25.837 -27.610 3.938 1.00 24.31 128 GLU B C 1
ATOM 3291 O O . GLU B 1 128 ? 26.798 -27.701 3.168 1.00 24.03 128 GLU B O 1
ATOM 3297 N N . SER B 1 129 ? 25.237 -28.688 4.439 1.00 25.01 129 SER B N 1
ATOM 3298 C CA . SER B 1 129 ? 25.839 -29.994 4.188 1.00 24.42 129 SER B CA 1
ATOM 3299 C C . SER B 1 129 ? 25.904 -30.318 2.706 1.00 24.10 129 SER B C 1
ATOM 3300 O O . SER B 1 129 ? 26.839 -31.015 2.280 1.00 27.57 129 SER B O 1
ATOM 3303 N N . GLN B 1 130 ? 24.952 -29.820 1.905 1.00 23.09 130 GLN B N 1
ATOM 3304 C CA . GLN B 1 130 ? 24.927 -30.185 0.490 1.00 21.49 130 GLN B CA 1
ATOM 3305 C C . GLN B 1 130 ? 25.716 -29.230 -0.389 1.00 23.29 130 GLN B C 1
ATOM 3306 O O . GLN B 1 130 ? 25.842 -29.484 -1.595 1.00 22.47 130 GLN B O 1
ATOM 3312 N N . LEU B 1 131 ? 26.308 -28.173 0.182 1.00 20.80 131 LEU B N 1
ATOM 3313 C CA . LEU B 1 131 ? 27.078 -27.250 -0.641 1.00 21.29 131 LEU B CA 1
ATOM 3314 C C . LEU B 1 131 ? 28.372 -27.894 -1.068 1.00 21.59 131 LEU B C 1
ATOM 3315 O O . LEU B 1 131 ? 29.173 -28.284 -0.213 1.00 21.66 131 LEU B O 1
ATOM 3320 N N . LYS B 1 132 ? 28.608 -27.951 -2.385 1.00 16.41 132 LYS B N 1
ATOM 3321 C CA . LYS B 1 132 ? 29.759 -28.648 -2.932 1.00 17.22 132 LYS B CA 1
ATOM 3322 C C . LYS B 1 132 ? 30.961 -27.747 -3.139 1.00 18.83 132 LYS B C 1
ATOM 3323 O O . LYS B 1 132 ? 32.091 -28.249 -3.259 1.00 22.91 132 LYS B O 1
ATOM 3329 N N . HIS B 1 133 ? 30.762 -26.431 -3.195 1.00 15.84 133 HIS B N 1
ATOM 3330 C CA . HIS B 1 133 ? 31.869 -25.528 -3.479 1.00 15.08 133 HIS B CA 1
ATOM 3331 C C . HIS B 1 133 ? 32.043 -24.501 -2.380 1.00 15.51 133 HIS B C 1
ATOM 3332 O O . HIS B 1 133 ? 31.071 -23.940 -1.868 1.00 14.90 133 HIS B O 1
ATOM 3339 N N . GLN B 1 134 ? 33.286 -24.174 -2.096 1.00 15.05 134 GLN B N 1
ATOM 3340 C CA . GLN B 1 134 ? 33.542 -23.172 -1.074 1.00 15.84 134 GLN B CA 1
ATOM 3341 C C . GLN B 1 134 ? 32.937 -21.821 -1.404 1.00 14.58 134 GLN B C 1
ATOM 3342 O O . GLN B 1 134 ? 32.504 -21.102 -0.490 1.00 13.98 134 GLN B O 1
ATOM 3348 N N . TRP B 1 135 ? 32.864 -21.432 -2.691 1.00 13.89 135 TRP B N 1
ATOM 3349 C CA . TRP B 1 135 ? 32.305 -20.128 -3.013 1.00 13.54 135 TRP B CA 1
ATOM 3350 C C . TRP B 1 135 ? 30.844 -20.071 -2.592 1.00 13.29 135 TRP B C 1
ATOM 3351 O O . TRP B 1 135 ? 30.336 -18.996 -2.248 1.00 13.07 135 TRP B O 1
ATOM 3362 N N . GLU B 1 136 ? 30.154 -21.221 -2.624 1.00 13.34 136 GLU B N 1
ATOM 3363 C CA . GLU B 1 136 ? 28.753 -21.221 -2.215 1.00 13.12 136 GLU B CA 1
ATOM 3364 C C . GLU B 1 136 ? 28.663 -21.059 -0.723 1.00 13.90 136 GLU B C 1
ATOM 3365 O O . GLU B 1 136 ? 27.745 -20.386 -0.250 1.00 14.02 136 GLU B O 1
ATOM 3371 N N . ARG B 1 137 ? 29.561 -21.703 0.036 1.00 14.67 137 ARG B N 1
ATOM 3372 C CA . ARG B 1 137 ? 29.583 -21.517 1.489 1.00 13.77 137 ARG B CA 1
ATOM 3373 C C . ARG B 1 137 ? 29.886 -20.063 1.861 1.00 15.32 137 ARG B C 1
ATOM 3374 O O . ARG B 1 137 ? 29.223 -19.487 2.754 1.00 17.21 137 ARG B O 1
ATOM 3382 N N . ASN B 1 138 ? 30.841 -19.437 1.178 1.00 14.31 138 ASN B N 1
ATOM 3383 C CA . ASN B 1 138 ? 31.202 -18.051 1.493 1.00 15.37 138 ASN B CA 1
ATOM 3384 C C . ASN B 1 138 ? 30.041 -17.130 1.213 1.00 17.35 138 ASN B C 1
ATOM 3385 O O . ASN B 1 138 ? 29.791 -16.185 1.965 1.00 18.15 138 ASN B O 1
ATOM 3390 N N . TYR B 1 139 ? 29.326 -17.372 0.123 1.00 14.26 139 TYR B N 1
ATOM 3391 C CA . TYR B 1 139 ? 28.207 -16.517 -0.282 1.00 16.71 139 TYR B CA 1
ATOM 3392 C C . TYR B 1 139 ? 26.972 -16.732 0.600 1.00 16.69 139 TYR B C 1
ATOM 3393 O O . TYR B 1 139 ? 26.400 -15.773 1.167 1.00 16.34 139 TYR B O 1
ATOM 3402 N N . LEU B 1 140 ? 26.550 -17.985 0.773 1.00 16.12 140 LEU B N 1
ATOM 3403 C CA . LEU B 1 140 ? 25.336 -18.195 1.549 1.00 16.94 140 LEU B CA 1
ATOM 3404 C C . LEU B 1 140 ? 25.517 -17.729 2.966 1.00 19.49 140 LEU B C 1
ATOM 3405 O O . LEU B 1 140 ? 24.545 -17.264 3.568 1.00 23.34 140 LEU B O 1
ATOM 3410 N N . GLY B 1 141 ? 26.734 -17.770 3.489 1.00 17.32 141 GLY B N 1
ATOM 3411 C CA . GLY B 1 141 ? 26.945 -17.359 4.873 1.00 19.13 141 GLY B CA 1
ATOM 3412 C C . GLY B 1 141 ? 27.137 -15.864 5.080 1.00 20.39 141 GLY B C 1
ATOM 3413 O O . GLY B 1 141 ? 27.260 -15.417 6.223 1.00 22.68 141 GLY B O 1
ATOM 3414 N N . ASN B 1 142 ? 27.185 -15.086 4.014 1.00 17.30 142 ASN B N 1
ATOM 3415 C CA . ASN B 1 142 ? 27.609 -13.684 4.085 1.00 16.46 142 ASN B CA 1
ATOM 3416 C C . ASN B 1 142 ? 26.417 -12.829 4.542 1.00 15.00 142 ASN B C 1
ATOM 3417 O O . ASN B 1 142 ? 25.398 -12.757 3.865 1.00 15.11 142 ASN B O 1
ATOM 3422 N N . LYS B 1 143 ? 26.537 -12.183 5.698 1.00 13.89 143 LYS B N 1
ATOM 3423 C CA . LYS B 1 143 ? 25.492 -11.304 6.231 1.00 13.28 143 LYS B CA 1
ATOM 3424 C C . LYS B 1 143 ? 25.743 -9.864 5.817 1.00 13.06 143 LYS B C 1
ATOM 3425 O O . LYS B 1 143 ? 24.983 -8.967 6.219 1.00 13.55 143 LYS B O 1
ATOM 3431 N N . ASP B 1 144 ? 26.755 -9.610 4.975 1.00 12.45 144 ASP B N 1
ATOM 3432 C CA . ASP B 1 144 ? 27.121 -8.253 4.595 1.00 13.38 144 ASP B CA 1
ATOM 3433 C C . ASP B 1 144 ? 27.004 -7.976 3.114 1.00 12.40 144 ASP B C 1
ATOM 3434 O O . ASP B 1 144 ? 27.704 -7.109 2.588 1.00 15.68 144 ASP B O 1
ATOM 3439 N N . ILE B 1 145 ? 26.129 -8.690 2.422 1.00 12.02 145 ILE B N 1
ATOM 3440 C CA . ILE B 1 145 ? 25.922 -8.449 0.996 1.00 13.21 145 ILE B CA 1
ATOM 3441 C C . ILE B 1 145 ? 25.110 -7.187 0.752 1.00 12.88 145 ILE B C 1
ATOM 3442 O O . ILE B 1 145 ? 24.007 -7.004 1.296 1.00 12.63 145 ILE B O 1
ATOM 3447 N N . ILE B 1 146 ? 25.603 -6.365 -0.153 1.00 13.63 146 ILE B N 1
ATOM 3448 C CA . ILE B 1 146 ? 24.892 -5.194 -0.661 1.00 13.38 146 ILE B CA 1
ATOM 3449 C C . ILE B 1 146 ? 24.912 -5.314 -2.178 1.00 15.36 146 ILE B C 1
ATOM 3450 O O . ILE B 1 146 ? 25.952 -5.629 -2.753 1.00 19.95 146 ILE B O 1
ATOM 3455 N N . PHE B 1 147 ? 23.798 -5.026 -2.831 1.00 14.21 147 PHE B N 1
ATOM 3456 C CA . PHE B 1 147 ? 23.787 -4.717 -4.267 1.00 14.91 147 PHE B CA 1
ATOM 3457 C C . PHE B 1 147 ? 23.893 -3.192 -4.383 1.00 13.65 147 PHE B C 1
ATOM 3458 O O . PHE B 1 147 ? 22.993 -2.481 -3.935 1.00 13.28 147 PHE B O 1
ATOM 3466 N N . ARG B 1 148 ? 24.986 -2.688 -4.903 1.00 13.96 148 ARG B N 1
ATOM 3467 C CA . ARG B 1 148 ? 25.262 -1.248 -4.942 1.00 13.91 148 ARG B CA 1
ATOM 3468 C C . ARG B 1 148 ? 24.765 -0.672 -6.275 1.00 14.60 148 ARG B C 1
ATOM 3469 O O . ARG B 1 148 ? 25.209 -1.091 -7.352 1.00 16.71 148 ARG B O 1
ATOM 3477 N N . ASN B 1 149 ? 23.879 0.329 -6.205 1.00 13.33 149 ASN B N 1
ATOM 3478 C CA . ASN B 1 149 ? 23.369 1.005 -7.393 1.00 11.74 149 ASN B CA 1
ATOM 3479 C C . ASN B 1 149 ? 23.057 2.437 -6.971 1.00 11.10 149 ASN B C 1
ATOM 3480 O O . ASN B 1 149 ? 21.887 2.783 -6.792 1.00 11.00 149 ASN B O 1
ATOM 3485 N N . THR B 1 150 ? 24.108 3.251 -6.821 1.00 11.31 150 THR B N 1
ATOM 3486 C CA . THR B 1 150 ? 23.879 4.627 -6.354 1.00 11.44 150 THR B CA 1
ATOM 3487 C C . THR B 1 150 ? 23.181 5.452 -7.424 1.00 11.98 150 THR B C 1
ATOM 3488 O O . THR B 1 150 ? 23.030 5.023 -8.576 1.00 11.57 150 THR B O 1
ATOM 3492 N N . PHE B 1 151 ? 22.741 6.653 -7.053 1.00 11.53 151 PHE B N 1
ATOM 3493 C CA . PHE B 1 151 ? 22.189 7.550 -8.061 1.00 11.73 151 PHE B CA 1
ATOM 3494 C C . PHE B 1 151 ? 23.184 7.803 -9.176 1.00 12.18 151 PHE B C 1
ATOM 3495 O O . PHE B 1 151 ? 22.789 7.822 -10.351 1.00 12.79 151 PHE B O 1
ATOM 3503 N N . GLY B 1 152 ? 24.459 7.985 -8.839 1.00 12.52 152 GLY B N 1
ATOM 3504 C CA . GLY B 1 152 ? 25.488 8.169 -9.861 1.00 12.03 152 GLY B CA 1
ATOM 3505 C C . GLY B 1 152 ? 25.673 6.928 -10.705 1.00 12.93 152 GLY B C 1
ATOM 3506 O O . GLY B 1 152 ? 25.832 7.030 -11.936 1.00 13.37 152 GLY B O 1
ATOM 3507 N N . ASP B 1 153 ? 25.646 5.761 -10.093 1.00 11.70 153 ASP B N 1
ATOM 3508 C CA . ASP B 1 153 ? 25.784 4.495 -10.851 1.00 13.10 153 ASP B CA 1
ATOM 3509 C C . ASP B 1 153 ? 24.646 4.374 -11.868 1.00 13.74 153 ASP B C 1
ATOM 3510 O O . ASP B 1 153 ? 24.918 4.083 -13.022 1.00 12.95 153 ASP B O 1
ATOM 3515 N N . VAL B 1 154 ? 23.419 4.580 -11.434 1.00 11.60 154 VAL B N 1
ATOM 3516 C CA . VAL B 1 154 ? 22.257 4.367 -12.300 1.00 11.75 154 VAL B CA 1
ATOM 3517 C C . VAL B 1 154 ? 22.305 5.351 -13.452 1.00 14.80 154 VAL B C 1
ATOM 3518 O O . VAL B 1 154 ? 22.080 4.986 -14.601 1.00 12.94 154 VAL B O 1
ATOM 3522 N N . GLU B 1 155 ? 22.636 6.595 -13.174 1.00 12.81 155 GLU B N 1
ATOM 3523 C CA . GLU B 1 155 ? 22.796 7.595 -14.231 1.00 12.43 155 GLU B CA 1
ATOM 3524 C C . GLU B 1 155 ? 23.838 7.138 -15.238 1.00 14.90 155 GLU B C 1
ATOM 3525 O O . GLU B 1 155 ? 23.639 7.274 -16.448 1.00 14.54 155 GLU B O 1
ATOM 3531 N N . HIS B 1 156 ? 24.962 6.622 -14.767 1.00 12.71 156 HIS B N 1
ATOM 3532 C CA . HIS B 1 156 ? 25.990 6.185 -15.701 1.00 13.45 156 HIS B CA 1
ATOM 3533 C C . HIS B 1 156 ? 25.469 5.069 -16.588 1.00 13.15 156 HIS B C 1
ATOM 3534 O O . HIS B 1 156 ? 25.774 5.053 -17.787 1.00 13.63 156 HIS B O 1
ATOM 3541 N N . VAL B 1 157 ? 24.712 4.124 -16.030 1.00 11.51 157 VAL B N 1
ATOM 3542 C CA . VAL B 1 157 ? 24.168 3.039 -16.853 1.00 11.37 157 VAL B CA 1
ATOM 3543 C C . VAL B 1 157 ? 23.217 3.618 -17.887 1.00 12.74 157 VAL B C 1
ATOM 3544 O O . VAL B 1 157 ? 23.252 3.261 -19.081 1.00 11.97 157 VAL B O 1
ATOM 3548 N N . MET B 1 158 ? 22.336 4.515 -17.453 1.00 12.59 158 MET B N 1
ATOM 3549 C CA . MET B 1 158 ? 21.328 5.053 -18.362 1.00 12.00 158 MET B CA 1
ATOM 3550 C C . MET B 1 158 ? 21.980 5.764 -19.531 1.00 13.13 158 MET B C 1
ATOM 3551 O O . MET B 1 158 ? 21.583 5.564 -20.686 1.00 13.47 158 MET B O 1
ATOM 3556 N N . THR B 1 159 ? 22.967 6.620 -19.259 1.00 13.72 159 THR B N 1
ATOM 3557 C CA . THR B 1 159 ? 23.603 7.368 -20.349 1.00 13.99 159 THR B CA 1
ATOM 3558 C C . THR B 1 159 ? 24.455 6.462 -21.232 1.00 14.65 159 THR B C 1
ATOM 3559 O O . THR B 1 159 ? 24.383 6.526 -22.480 1.00 15.61 159 THR B O 1
ATOM 3563 N N . THR B 1 160 ? 25.231 5.582 -20.621 1.00 13.21 160 THR B N 1
ATOM 3564 C CA . THR B 1 160 ? 26.199 4.829 -21.394 1.00 13.09 160 THR B CA 1
ATOM 3565 C C . THR B 1 160 ? 25.507 3.779 -22.241 1.00 13.07 160 THR B C 1
ATOM 3566 O O . THR B 1 160 ? 25.799 3.642 -23.443 1.00 15.87 160 THR B O 1
ATOM 3570 N N . LEU B 1 161 ? 24.602 2.993 -21.631 1.00 11.78 161 LEU B N 1
ATOM 3571 C CA . LEU B 1 161 ? 23.943 1.957 -22.423 1.00 12.95 161 LEU B CA 1
ATOM 3572 C C . LEU B 1 161 ? 22.852 2.528 -23.301 1.00 13.28 161 LEU B C 1
ATOM 3573 O O . LEU B 1 161 ? 22.574 1.986 -24.376 1.00 13.16 161 LEU B O 1
ATOM 3578 N N . GLY B 1 162 ? 22.174 3.600 -22.862 1.00 13.57 162 GLY B N 1
ATOM 3579 C CA . GLY B 1 162 ? 21.190 4.235 -23.727 1.00 14.31 162 GLY B CA 1
ATOM 3580 C C . GLY B 1 162 ? 21.757 4.684 -25.053 1.00 16.81 162 GLY B C 1
ATOM 3581 O O . GLY B 1 162 ? 21.055 4.668 -26.069 1.00 17.04 162 GLY B O 1
ATOM 3582 N N . ALA B 1 163 ? 23.017 5.098 -25.076 1.00 15.01 163 ALA B N 1
ATOM 3583 C CA . ALA B 1 163 ? 23.610 5.564 -26.320 1.00 18.59 163 ALA B CA 1
ATOM 3584 C C . ALA B 1 163 ? 23.714 4.445 -27.336 1.00 19.21 163 ALA B C 1
ATOM 3585 O O . ALA B 1 163 ? 23.843 4.737 -28.528 1.00 20.81 163 ALA B O 1
ATOM 3587 N N . GLY B 1 164 ? 23.725 3.174 -26.899 1.00 16.61 164 GLY B N 1
ATOM 3588 C CA . GLY B 1 164 ? 23.732 2.071 -27.850 1.00 17.44 164 GLY B CA 1
ATOM 3589 C C . GLY B 1 164 ? 22.349 1.572 -28.231 1.00 14.79 164 GLY B C 1
ATOM 3590 O O . GLY B 1 164 ? 22.256 0.525 -28.882 1.00 16.10 164 GLY B O 1
ATOM 3591 N N . GLY B 1 165 ? 21.289 2.278 -27.852 1.00 14.39 165 GLY B N 1
ATOM 3592 C CA . GLY B 1 165 ? 19.945 1.924 -28.197 1.00 13.44 165 GLY B CA 1
ATOM 3593 C C . GLY B 1 165 ? 19.345 0.871 -27.290 1.00 11.82 165 GLY B C 1
ATOM 3594 O O . GLY B 1 165 ? 18.226 0.438 -27.536 1.00 13.65 165 GLY B O 1
ATOM 3595 N N . THR B 1 166 ? 20.069 0.470 -26.263 1.00 12.12 166 THR B N 1
ATOM 3596 C CA . THR B 1 166 ? 19.547 -0.472 -25.291 1.00 11.47 166 THR B CA 1
ATOM 3597 C C . THR B 1 166 ? 18.529 0.245 -24.407 1.00 12.40 166 THR B C 1
ATOM 3598 O O . THR B 1 166 ? 18.739 1.383 -23.966 1.00 14.16 166 THR B O 1
ATOM 3602 N N . ARG B 1 167 ? 17.421 -0.435 -24.165 1.00 11.13 167 ARG B N 1
ATOM 3603 C CA . ARG B 1 167 ? 16.416 0.008 -23.194 1.00 10.97 167 ARG B CA 1
ATOM 3604 C C . ARG B 1 167 ? 16.479 -0.918 -21.994 1.00 10.97 167 ARG B C 1
ATOM 3605 O O . ARG B 1 167 ? 17.161 -1.944 -22.007 1.00 10.77 167 ARG B O 1
ATOM 3613 N N . PHE B 1 168 ? 15.811 -0.521 -20.912 1.00 10.63 168 PHE B N 1
ATOM 3614 C CA . PHE B 1 168 ? 16.042 -1.207 -19.629 1.00 10.49 168 PHE B CA 1
ATOM 3615 C C . PHE B 1 168 ? 14.822 -1.961 -19.130 1.00 10.31 168 PHE B C 1
ATOM 3616 O O . PHE B 1 168 ? 13.652 -1.521 -19.252 1.00 10.27 168 PHE B O 1
ATOM 3624 N N . GLU B 1 169 ? 15.118 -3.095 -18.513 1.00 10.23 169 GLU B N 1
ATOM 3625 C CA . GLU B 1 169 ? 14.189 -3.734 -17.562 1.00 10.07 169 GLU B CA 1
ATOM 3626 C C . GLU B 1 169 ? 14.539 -3.132 -16.205 1.00 10.02 169 GLU B C 1
ATOM 3627 O O . GLU B 1 169 ? 15.572 -3.478 -15.619 1.00 10.06 169 GLU B O 1
ATOM 3633 N N . PHE B 1 170 ? 13.753 -2.154 -15.759 1.00 9.99 170 PHE B N 1
ATOM 3634 C CA . PHE B 1 170 ? 14.011 -1.468 -14.470 1.00 9.97 170 PHE B CA 1
ATOM 3635 C C . PHE B 1 170 ? 13.538 -2.349 -13.341 1.00 9.85 170 PHE B C 1
ATOM 3636 O O . PHE B 1 170 ? 12.324 -2.456 -13.116 1.00 10.73 170 PHE B O 1
ATOM 3644 N N . GLU B 1 171 ? 14.492 -2.968 -12.642 1.00 9.87 171 GLU B N 1
ATOM 3645 C CA . GLU B 1 171 ? 14.159 -3.839 -11.520 1.00 10.00 171 GLU B CA 1
ATOM 3646 C C . GLU B 1 171 ? 13.983 -3.009 -10.256 1.00 9.79 171 GLU B C 1
ATOM 3647 O O . GLU B 1 171 ? 14.921 -2.352 -9.779 1.00 10.13 171 GLU B O 1
ATOM 3653 N N . CYS B 1 172 ? 12.755 -3.038 -9.721 1.00 9.69 172 CYS B N 1
ATOM 3654 C CA . CYS B 1 172 ? 12.379 -2.230 -8.570 1.00 9.90 172 CYS B CA 1
ATOM 3655 C C . CYS B 1 172 ? 11.980 -3.168 -7.458 1.00 9.64 172 CYS B C 1
ATOM 3656 O O . CYS B 1 172 ? 10.926 -3.823 -7.530 1.00 9.54 172 CYS B O 1
ATOM 3659 N N . TYR B 1 173 ? 12.820 -3.187 -6.403 1.00 9.73 173 TYR B N 1
ATOM 3660 C CA . TYR B 1 173 ? 12.661 -4.166 -5.333 1.00 9.71 173 TYR B CA 1
ATOM 3661 C C . TYR B 1 173 ? 11.929 -3.601 -4.143 1.00 9.72 173 TYR B C 1
ATOM 3662 O O . TYR B 1 173 ? 11.710 -4.328 -3.174 1.00 9.73 173 TYR B O 1
ATOM 3671 N N . ASP B 1 174 ? 11.513 -2.342 -4.224 1.00 9.74 174 ASP B N 1
ATOM 3672 C CA . ASP B 1 174 ? 10.693 -1.706 -3.159 1.00 9.77 174 ASP B CA 1
ATOM 3673 C C . ASP B 1 174 ? 10.183 -0.370 -3.695 1.00 9.79 174 ASP B C 1
ATOM 3674 O O . ASP B 1 174 ? 10.616 0.037 -4.758 1.00 9.81 174 ASP B O 1
ATOM 3679 N N . THR B 1 175 ? 9.375 0.293 -2.880 1.00 9.83 175 THR B N 1
ATOM 3680 C CA . THR B 1 175 ? 8.761 1.559 -3.295 1.00 9.89 175 THR B CA 1
ATOM 3681 C C . THR B 1 175 ? 9.825 2.572 -3.682 1.00 10.10 175 THR B C 1
ATOM 3682 O O . THR B 1 175 ? 9.662 3.330 -4.646 1.00 10.12 175 THR B O 1
ATOM 3686 N N . SER B 1 176 ? 10.901 2.634 -2.922 1.00 10.14 176 SER B N 1
ATOM 3687 C CA . SER B 1 176 ? 11.884 3.696 -3.170 1.00 10.31 176 SER B CA 1
ATOM 3688 C C . SER B 1 176 ? 12.519 3.559 -4.530 1.00 10.28 176 SER B C 1
ATOM 3689 O O . SER B 1 176 ? 12.986 4.571 -5.063 1.00 10.41 176 SER B O 1
ATOM 3692 N N . HIS B 1 177 ? 12.510 2.345 -5.096 1.00 10.13 177 HIS B N 1
ATOM 3693 C CA . HIS B 1 177 ? 13.078 2.168 -6.418 1.00 10.11 177 HIS B CA 1
ATOM 3694 C C . HIS B 1 177 ? 12.214 2.796 -7.456 1.00 10.09 177 HIS B C 1
ATOM 3695 O O . HIS B 1 177 ? 12.740 3.332 -8.429 1.00 10.17 177 HIS B O 1
ATOM 3702 N N . LEU B 1 178 ? 10.881 2.754 -7.265 1.00 10.00 178 LEU B N 1
ATOM 3703 C CA . LEU B 1 178 ? 10.019 3.468 -8.208 1.00 10.02 178 LEU B CA 1
ATOM 3704 C C . LEU B 1 178 ? 10.189 4.982 -8.076 1.00 10.21 178 LEU B C 1
ATOM 3705 O O . LEU B 1 178 ? 10.213 5.698 -9.070 1.00 10.30 178 LEU B O 1
ATOM 3710 N N . TYR B 1 179 ? 10.358 5.502 -6.859 1.00 10.30 179 TYR B N 1
ATOM 3711 C CA . TYR B 1 179 ? 10.627 6.925 -6.702 1.00 10.52 179 TYR B CA 1
ATOM 3712 C C . TYR B 1 179 ? 11.995 7.304 -7.285 1.00 10.65 179 TYR B C 1
ATOM 3713 O O . TYR B 1 179 ? 12.149 8.391 -7.860 1.00 10.82 179 TYR B O 1
ATOM 3722 N N . ASN B 1 180 ? 13.015 6.430 -7.159 1.00 10.59 180 ASN B N 1
ATOM 3723 C CA . ASN B 1 180 ? 14.302 6.702 -7.797 1.00 10.71 180 ASN B CA 1
ATOM 3724 C C . ASN B 1 180 ? 14.135 6.773 -9.316 1.00 10.69 180 ASN B C 1
ATOM 3725 O O . ASN B 1 180 ? 14.685 7.680 -9.974 1.00 11.25 180 ASN B O 1
ATOM 3730 N N . LEU B 1 181 ? 13.350 5.839 -9.883 1.00 10.51 181 LEU B N 1
ATOM 3731 C CA . LEU B 1 181 ? 13.100 5.848 -11.313 1.00 11.16 181 LEU B CA 1
ATOM 3732 C C . LEU B 1 181 ? 12.387 7.119 -11.723 1.00 11.21 181 LEU B C 1
ATOM 3733 O O . LEU B 1 181 ? 12.759 7.747 -12.731 1.00 12.36 181 LEU B O 1
ATOM 3738 N N . LYS B 1 182 ? 11.416 7.575 -10.915 1.00 10.66 182 LYS B N 1
ATOM 3739 C CA . LYS B 1 182 ? 10.719 8.820 -11.238 1.00 10.89 182 LYS B CA 1
ATOM 3740 C C . LYS B 1 182 ? 11.697 10.002 -11.289 1.00 11.13 182 LYS B C 1
ATOM 3741 O O . LYS B 1 182 ? 11.532 10.883 -12.121 1.00 12.62 182 LYS B O 1
ATOM 3747 N N . HIS B 1 183 ? 12.695 10.049 -10.422 1.00 12.78 183 HIS B N 1
ATOM 3748 C CA . HIS B 1 183 ? 13.689 11.128 -10.477 1.00 13.49 183 HIS B CA 1
ATOM 3749 C C . HIS B 1 183 ? 14.375 11.168 -11.838 1.00 12.58 183 HIS B C 1
ATOM 3750 O O . HIS B 1 183 ? 14.510 12.246 -12.446 1.00 14.15 183 HIS B O 1
ATOM 3757 N N . PHE B 1 184 ? 14.776 9.987 -12.366 1.00 11.30 184 PHE B N 1
ATOM 3758 C CA . PHE B 1 184 ? 15.493 9.955 -13.640 1.00 12.43 184 PHE B CA 1
ATOM 3759 C C . PHE B 1 184 ? 14.555 10.173 -14.812 1.00 13.64 184 PHE B C 1
ATOM 3760 O O . PHE B 1 184 ? 14.963 10.813 -15.788 1.00 15.30 184 PHE B O 1
ATOM 3768 N N . TYR B 1 185 ? 13.322 9.727 -14.713 1.00 11.98 185 TYR B N 1
ATOM 3769 C CA . TYR B 1 185 ? 12.354 9.910 -15.783 1.00 13.83 185 TYR B CA 1
ATOM 3770 C C . TYR B 1 185 ? 12.020 11.387 -15.916 1.00 15.73 185 TYR B C 1
ATOM 3771 O O . TYR B 1 185 ? 12.001 11.949 -17.036 1.00 16.85 185 TYR B O 1
ATOM 3780 N N . ASP B 1 186 ? 11.826 12.061 -14.788 1.00 15.44 186 ASP B N 1
ATOM 3781 C CA . ASP B 1 186 ? 11.529 13.500 -14.849 1.00 17.30 186 ASP B CA 1
ATOM 3782 C C . ASP B 1 186 ? 12.703 14.307 -15.383 1.00 17.08 186 ASP B C 1
ATOM 3783 O O . ASP B 1 186 ? 12.483 15.408 -15.955 1.00 21.62 186 ASP B O 1
ATOM 3788 N N . ARG B 1 187 ? 13.944 13.815 -15.226 1.00 16.79 187 ARG B N 1
ATOM 3789 C CA . ARG B 1 187 ? 15.135 14.443 -15.796 1.00 18.04 187 ARG B CA 1
ATOM 3790 C C . ARG B 1 187 ? 15.283 14.134 -17.284 1.00 18.28 187 ARG B C 1
ATOM 3791 O O . ARG B 1 187 ? 16.139 14.750 -17.958 1.00 21.15 187 ARG B O 1
ATOM 3799 N N . GLY B 1 188 ? 14.478 13.236 -17.831 1.00 18.85 188 GLY B N 1
ATOM 3800 C CA . GLY B 1 188 ? 14.628 12.831 -19.224 1.00 17.27 188 GLY B CA 1
ATOM 3801 C C . GLY B 1 188 ? 15.730 11.853 -19.538 1.00 19.35 188 GLY B C 1
ATOM 3802 O O . GLY B 1 188 ? 15.993 11.605 -20.728 1.00 20.73 188 GLY B O 1
ATOM 3803 N N . LEU B 1 189 ? 16.370 11.234 -18.523 1.00 17.07 189 LEU B N 1
ATOM 3804 C CA . LEU B 1 189 ? 17.469 10.324 -18.813 1.00 17.31 189 LEU B CA 1
ATOM 3805 C C . LEU B 1 189 ? 17.011 8.989 -19.366 1.00 18.55 189 LEU B C 1
ATOM 3806 O O . LEU B 1 189 ? 17.826 8.248 -19.979 1.00 18.85 189 LEU B O 1
ATOM 3811 N N . VAL B 1 190 ? 15.748 8.623 -19.091 1.00 15.54 190 VAL B N 1
ATOM 3812 C CA . VAL B 1 190 ? 15.079 7.508 -19.753 1.00 17.44 190 VAL B CA 1
ATOM 3813 C C . VAL B 1 190 ? 13.728 8.014 -20.252 1.00 16.68 190 VAL B C 1
ATOM 3814 O O . VAL B 1 190 ? 13.062 8.810 -19.576 1.00 18.79 190 VAL B O 1
ATOM 3818 N N . LYS B 1 191 ? 13.331 7.548 -21.425 1.00 19.87 191 LYS B N 1
ATOM 3819 C CA . LYS B 1 191 ? 12.041 7.891 -22.004 1.00 20.62 191 LYS B CA 1
ATOM 3820 C C . LYS B 1 191 ? 11.131 6.677 -21.942 1.00 18.67 191 LYS B C 1
ATOM 3821 O O . LYS B 1 191 ? 11.578 5.530 -22.018 1.00 18.24 191 LYS B O 1
ATOM 3827 N N . GLY B 1 192 ? 9.831 6.925 -21.835 1.00 16.76 192 GLY B N 1
ATOM 3828 C CA . GLY B 1 192 ? 8.872 5.825 -21.834 1.00 16.43 192 GLY B CA 1
ATOM 3829 C C . GLY B 1 192 ? 8.749 5.190 -23.219 1.00 16.01 192 GLY B C 1
ATOM 3830 O O . GLY B 1 192 ? 9.276 5.719 -24.207 1.00 17.62 192 GLY B O 1
ATOM 3831 N N . PRO B 1 193 ? 8.039 4.075 -23.305 1.00 15.32 193 PRO B N 1
ATOM 3832 C CA . PRO B 1 193 ? 7.407 3.396 -22.170 1.00 14.73 193 PRO B CA 1
ATOM 3833 C C . PRO B 1 193 ? 8.424 2.658 -21.314 1.00 14.85 193 PRO B C 1
ATOM 3834 O O . PRO B 1 193 ? 9.311 1.972 -21.819 1.00 16.25 193 PRO B O 1
ATOM 3838 N N . LEU B 1 194 ? 8.343 2.838 -20.012 1.00 12.26 194 LEU B N 1
ATOM 3839 C CA . LEU B 1 194 ? 9.319 2.222 -19.109 1.00 11.22 194 LEU B CA 1
ATOM 3840 C C . LEU B 1 194 ? 8.912 0.790 -18.807 1.00 10.16 194 LEU B C 1
ATOM 3841 O O . LEU B 1 194 ? 7.773 0.536 -18.425 1.00 11.07 194 LEU B O 1
ATOM 3846 N N . PHE B 1 195 ? 9.841 -0.141 -18.918 1.00 10.13 195 PHE B N 1
ATOM 3847 C CA . PHE B 1 195 ? 9.549 -1.549 -18.586 1.00 9.99 195 PHE B CA 1
ATOM 3848 C C . PHE B 1 195 ? 9.910 -1.760 -17.114 1.00 9.87 195 PHE B C 1
ATOM 3849 O O . PHE B 1 195 ? 11.087 -1.846 -16.755 1.00 10.41 195 PHE B O 1
ATOM 3857 N N . ILE B 1 196 ? 8.888 -1.765 -16.257 1.00 10.03 196 ILE B N 1
ATOM 3858 C CA . ILE B 1 196 ? 9.121 -1.765 -14.804 1.00 10.12 196 ILE B CA 1
ATOM 3859 C C . ILE B 1 196 ? 8.869 -3.154 -14.258 1.00 9.57 196 ILE B C 1
ATOM 3860 O O . ILE B 1 196 ? 7.730 -3.608 -14.286 1.00 10.11 196 ILE B O 1
ATOM 3865 N N . GLN B 1 197 ? 9.926 -3.796 -13.740 1.00 9.57 197 GLN B N 1
ATOM 3866 C CA . GLN B 1 197 ? 9.833 -5.160 -13.191 1.00 9.51 197 GLN B CA 1
ATOM 3867 C C . GLN B 1 197 ? 9.832 -5.041 -11.673 1.00 9.46 197 GLN B C 1
ATOM 3868 O O . GLN B 1 197 ? 10.869 -4.743 -11.062 1.00 9.52 197 GLN B O 1
ATOM 3874 N N . THR B 1 198 ? 8.662 -5.180 -11.048 1.00 9.38 198 THR B N 1
ATOM 3875 C CA . THR B 1 198 ? 8.587 -5.059 -9.582 1.00 9.35 198 THR B CA 1
ATOM 3876 C C . THR B 1 198 ? 8.840 -6.422 -8.979 1.00 9.34 198 THR B C 1
ATOM 3877 O O . THR B 1 198 ? 8.184 -7.364 -9.360 1.00 9.69 198 THR B O 1
ATOM 3881 N N . VAL B 1 199 ? 9.838 -6.505 -8.084 1.00 9.40 199 VAL B N 1
ATOM 3882 C CA . VAL B 1 199 ? 10.414 -7.751 -7.593 1.00 9.45 199 VAL B CA 1
ATOM 3883 C C . VAL B 1 199 ? 9.980 -7.934 -6.145 1.00 10.54 199 VAL B C 1
ATOM 3884 O O . VAL B 1 199 ? 10.324 -7.113 -5.285 1.00 9.77 199 VAL B O 1
ATOM 3888 N N . PHE B 1 200 ? 9.313 -9.033 -5.847 1.00 9.42 200 PHE B N 1
ATOM 3889 C CA . PHE B 1 200 ? 8.738 -9.319 -4.534 1.00 9.43 200 PHE B CA 1
ATOM 3890 C C . PHE B 1 200 ? 9.339 -10.551 -3.898 1.00 11.14 200 PHE B C 1
ATOM 3891 O O . PHE B 1 200 ? 9.600 -11.559 -4.553 1.00 10.97 200 PHE B O 1
ATOM 3899 N N . GLY B 1 201 ? 9.592 -10.460 -2.609 1.00 10.56 201 GLY B N 1
ATOM 3900 C CA . GLY B 1 201 ? 9.878 -11.624 -1.798 1.00 12.76 201 GLY B CA 1
ATOM 3901 C C . GLY B 1 201 ? 11.337 -11.879 -1.500 1.00 11.45 201 GLY B C 1
ATOM 3902 O O . GLY B 1 201 ? 11.633 -12.901 -0.846 1.00 14.90 201 GLY B O 1
ATOM 3903 N N . LEU B 1 202 ? 12.264 -11.077 -2.006 1.00 11.20 202 LEU B N 1
ATOM 3904 C CA . LEU B 1 202 ? 13.676 -11.287 -1.641 1.00 11.83 202 LEU B CA 1
ATOM 3905 C C . LEU B 1 202 ? 14.012 -10.698 -0.291 1.00 12.72 202 LEU B C 1
ATOM 3906 O O . LEU B 1 202 ? 13.473 -9.661 0.102 1.00 12.60 202 LEU B O 1
ATOM 3911 N N . MET B 1 203 ? 14.934 -11.354 0.427 1.00 11.58 203 MET B N 1
ATOM 3912 C CA . MET B 1 203 ? 15.398 -10.819 1.696 1.00 12.97 203 MET B CA 1
ATOM 3913 C C . MET B 1 203 ? 16.266 -9.593 1.455 1.00 12.28 203 MET B C 1
ATOM 3914 O O . MET B 1 203 ? 17.315 -9.705 0.802 1.00 13.61 203 MET B O 1
ATOM 3919 N N . GLY B 1 204 ? 15.803 -8.438 1.947 1.00 11.37 204 GLY B N 1
ATOM 3920 C CA . GLY B 1 204 ? 16.363 -7.151 1.588 1.00 12.73 204 GLY B CA 1
ATOM 3921 C C . GLY B 1 204 ? 15.487 -6.330 0.681 1.00 10.33 204 GLY B C 1
ATOM 3922 O O . GLY B 1 204 ? 15.755 -5.136 0.523 1.00 11.73 204 GLY B O 1
ATOM 3923 N N . GLY B 1 205 ? 14.439 -6.937 0.112 1.00 10.17 205 GLY B N 1
ATOM 3924 C CA . GLY B 1 205 ? 13.468 -6.229 -0.693 1.00 10.84 205 GLY B CA 1
ATOM 3925 C C . GLY B 1 205 ? 12.093 -6.220 -0.041 1.00 9.94 205 GLY B C 1
ATOM 3926 O O . GLY B 1 205 ? 11.907 -6.678 1.085 1.00 10.73 205 GLY B O 1
ATOM 3927 N N . ILE B 1 206 ? 11.127 -5.692 -0.775 1.00 9.81 206 ILE B N 1
ATOM 3928 C CA . ILE B 1 206 ? 9.741 -5.779 -0.314 1.00 10.11 206 ILE B CA 1
ATOM 3929 C C . ILE B 1 206 ? 9.333 -7.252 -0.298 1.00 10.50 206 ILE B C 1
ATOM 3930 O O . ILE B 1 206 ? 9.826 -8.063 -1.079 1.00 10.29 206 ILE B O 1
ATOM 3935 N N . GLY B 1 207 ? 8.379 -7.593 0.560 1.00 10.29 207 GLY B N 1
ATOM 3936 C CA . GLY B 1 207 ? 7.815 -8.923 0.583 1.00 10.05 207 GLY B CA 1
ATOM 3937 C C . GLY B 1 207 ? 6.894 -9.221 -0.571 1.00 9.53 207 GLY B C 1
ATOM 3938 O O . GLY B 1 207 ? 6.783 -8.467 -1.530 1.00 10.45 207 GLY B O 1
ATOM 3939 N N . ALA B 1 208 ? 6.158 -10.364 -0.435 1.00 10.48 208 ALA B N 1
ATOM 3940 C CA . ALA B 1 208 ? 5.326 -10.834 -1.527 1.00 10.66 208 ALA B CA 1
ATOM 3941 C C . ALA B 1 208 ? 3.874 -10.968 -1.088 1.00 12.30 208 ALA B C 1
ATOM 3942 O O . ALA B 1 208 ? 3.086 -11.725 -1.698 1.00 13.67 208 ALA B O 1
ATOM 3944 N N . HIS B 1 209 ? 3.474 -10.185 -0.086 1.00 11.11 209 HIS B N 1
ATOM 3945 C CA . HIS B 1 209 ? 2.076 -10.213 0.301 1.00 10.39 209 HIS B CA 1
ATOM 3946 C C . HIS B 1 209 ? 1.246 -9.521 -0.775 1.00 11.03 209 HIS B C 1
ATOM 3947 O O . HIS B 1 209 ? 1.734 -8.586 -1.439 1.00 10.59 209 HIS B O 1
ATOM 3954 N N . PRO B 1 210 ? -0.037 -9.884 -0.939 1.00 9.74 210 PRO B N 1
ATOM 3955 C CA . PRO B 1 210 ? -0.854 -9.191 -1.931 1.00 10.82 210 PRO B CA 1
ATOM 3956 C C . PRO B 1 210 ? -0.893 -7.685 -1.754 1.00 11.00 210 PRO B C 1
ATOM 3957 O O . PRO B 1 210 ? -0.947 -6.927 -2.749 1.00 11.47 210 PRO B O 1
ATOM 3961 N N . ASP B 1 211 ? -0.800 -7.191 -0.504 1.00 11.91 211 ASP B N 1
ATOM 3962 C CA . ASP B 1 211 ? -0.804 -5.750 -0.316 1.00 13.26 211 ASP B CA 1
ATOM 3963 C C . ASP B 1 211 ? 0.502 -5.142 -0.846 1.00 11.09 211 ASP B C 1
ATOM 3964 O O . ASP B 1 211 ? 0.512 -3.973 -1.273 1.00 11.21 211 ASP B O 1
ATOM 3969 N N . ASP B 1 212 ? 1.607 -5.903 -0.793 1.00 10.15 212 ASP B N 1
ATOM 3970 C CA . ASP B 1 212 ? 2.848 -5.381 -1.373 1.00 11.57 212 ASP B CA 1
ATOM 3971 C C . ASP B 1 212 ? 2.717 -5.249 -2.884 1.00 9.86 212 ASP B C 1
ATOM 3972 O O . ASP B 1 212 ? 3.193 -4.262 -3.473 1.00 9.41 212 ASP B O 1
ATOM 3977 N N . VAL B 1 213 ? 2.089 -6.236 -3.528 1.00 9.78 213 VAL B N 1
ATOM 3978 C CA . VAL B 1 213 ? 1.883 -6.203 -4.974 1.00 10.70 213 VAL B CA 1
ATOM 3979 C C . VAL B 1 213 ? 1.045 -5.011 -5.357 1.00 9.12 213 VAL B C 1
ATOM 3980 O O . VAL B 1 213 ? 1.394 -4.248 -6.251 1.00 11.56 213 VAL B O 1
ATOM 3984 N N . LEU B 1 214 ? -0.084 -4.777 -4.666 1.00 10.03 214 LEU B N 1
ATOM 3985 C CA . LEU B 1 214 ? -0.932 -3.622 -5.032 1.00 10.56 214 LEU B CA 1
ATOM 3986 C C . LEU B 1 214 ? -0.281 -2.300 -4.702 1.00 11.38 214 LEU B C 1
ATOM 3987 O O . LEU B 1 214 ? -0.501 -1.316 -5.412 1.00 12.26 214 LEU B O 1
ATOM 3992 N N . HIS B 1 215 ? 0.532 -2.259 -3.668 1.00 10.77 215 HIS B N 1
ATOM 3993 C CA . HIS B 1 215 ? 1.257 -1.001 -3.369 1.00 12.40 215 HIS B CA 1
ATOM 3994 C C . HIS B 1 215 ? 2.230 -0.648 -4.502 1.00 9.49 215 HIS B C 1
ATOM 3995 O O . HIS B 1 215 ? 2.278 0.514 -4.908 1.00 11.21 215 HIS B O 1
ATOM 4002 N N . MET B 1 216 ? 2.995 -1.635 -4.962 1.00 9.76 216 MET B N 1
ATOM 4003 C CA . MET B 1 216 ? 3.922 -1.314 -6.064 1.00 9.88 216 MET B CA 1
ATOM 4004 C C . MET B 1 216 ? 3.161 -0.925 -7.332 1.00 10.06 216 MET B C 1
ATOM 4005 O O . MET B 1 216 ? 3.538 0.066 -7.983 1.00 9.55 216 MET B O 1
ATOM 4010 N N . LYS B 1 217 ? 2.028 -1.598 -7.630 1.00 9.47 217 LYS B N 1
ATOM 4011 C CA . LYS B 1 217 ? 1.234 -1.235 -8.805 1.00 10.77 217 LYS B CA 1
ATOM 4012 C C . LYS B 1 217 ? 0.666 0.183 -8.658 1.00 10.70 217 LYS B C 1
ATOM 4013 O O . LYS B 1 217 ? 0.780 1.007 -9.576 1.00 11.30 217 LYS B O 1
ATOM 4019 N N . ARG B 1 218 ? 0.070 0.495 -7.503 1.00 10.54 218 ARG B N 1
ATOM 4020 C CA . ARG B 1 218 ? -0.543 1.818 -7.337 1.00 12.75 218 ARG B CA 1
ATOM 4021 C C . ARG B 1 218 ? 0.499 2.911 -7.439 1.00 10.39 218 ARG B C 1
ATOM 4022 O O . ARG B 1 218 ? 0.236 4.014 -7.974 1.00 11.96 218 ARG B O 1
ATOM 4030 N N . THR B 1 219 ? 1.659 2.680 -6.825 1.00 11.52 219 THR B N 1
ATOM 4031 C CA . THR B 1 219 ? 2.719 3.676 -6.855 1.00 11.77 219 THR B CA 1
ATOM 4032 C C . THR B 1 219 ? 3.195 3.908 -8.278 1.00 10.23 219 THR B C 1
ATOM 4033 O O . THR B 1 219 ? 3.269 5.043 -8.735 1.00 10.96 219 THR B O 1
ATOM 4037 N N . ALA B 1 220 ? 3.434 2.815 -9.024 1.00 9.97 220 ALA B N 1
ATOM 4038 C CA . ALA B 1 220 ? 3.858 2.974 -10.418 1.00 10.50 220 ALA B CA 1
ATOM 4039 C C . ALA B 1 220 ? 2.791 3.671 -11.247 1.00 9.82 220 ALA B C 1
ATOM 4040 O O . ALA B 1 220 ? 3.113 4.532 -12.075 1.00 10.25 220 ALA B O 1
ATOM 4042 N N . ASP B 1 221 ? 1.518 3.303 -11.049 1.00 10.93 221 ASP B N 1
ATOM 4043 C CA . ASP B 1 221 ? 0.472 3.980 -11.804 1.00 10.91 221 ASP B CA 1
ATOM 4044 C C . ASP B 1 221 ? 0.458 5.462 -11.512 1.00 11.14 221 ASP B C 1
ATOM 4045 O O . ASP B 1 221 ? 0.261 6.280 -12.421 1.00 12.34 221 ASP B O 1
ATOM 4050 N N . ARG B 1 222 ? 0.626 5.855 -10.245 1.00 10.98 222 ARG B N 1
ATOM 4051 C CA . ARG B 1 222 ? 0.607 7.281 -9.922 1.00 11.75 222 ARG B CA 1
ATOM 4052 C C . ARG B 1 222 ? 1.828 8.019 -10.484 1.00 12.13 222 ARG B C 1
ATOM 4053 O O . ARG B 1 222 ? 1.715 9.145 -10.986 1.00 14.83 222 ARG B O 1
ATOM 4061 N N . LEU B 1 223 ? 3.023 7.403 -10.410 1.00 10.81 223 LEU B N 1
ATOM 4062 C CA . LEU B 1 223 ? 4.224 8.116 -10.810 1.00 12.37 223 LEU B CA 1
ATOM 4063 C C . LEU B 1 223 ? 4.398 8.150 -12.329 1.00 11.83 223 LEU B C 1
ATOM 4064 O O . LEU B 1 223 ? 4.952 9.135 -12.864 1.00 13.76 223 LEU B O 1
ATOM 4069 N N . PHE B 1 224 ? 3.917 7.104 -13.027 1.00 11.33 224 PHE B N 1
ATOM 4070 C CA . PHE B 1 224 ? 4.216 6.967 -14.448 1.00 12.81 224 PHE B CA 1
ATOM 4071 C C . PHE B 1 224 ? 2.998 6.929 -15.344 1.00 14.36 224 PHE B C 1
ATOM 4072 O O . PHE B 1 224 ? 3.154 7.108 -16.568 1.00 14.78 224 PHE B O 1
ATOM 4080 N N . GLY B 1 225 ? 1.810 6.814 -14.780 1.00 15.12 225 GLY B N 1
ATOM 4081 C CA . GLY B 1 225 ? 0.604 6.855 -15.623 1.00 14.86 225 GLY B CA 1
ATOM 4082 C C . GLY B 1 225 ? 0.564 5.747 -16.628 1.00 15.98 225 GLY B C 1
ATOM 4083 O O . GLY B 1 225 ? 0.811 4.580 -16.304 1.00 17.59 225 GLY B O 1
ATOM 4084 N N . GLN B 1 226 ? 0.256 6.132 -17.877 1.00 14.60 226 GLN B N 1
ATOM 4085 C CA . GLN B 1 226 ? 0.191 5.163 -18.957 1.00 17.22 226 GLN B CA 1
ATOM 4086 C C . GLN B 1 226 ? 1.543 4.874 -19.572 1.00 16.28 226 GLN B C 1
ATOM 4087 O O . GLN B 1 226 ? 1.630 4.017 -20.454 1.00 19.99 226 GLN B O 1
ATOM 4093 N N . ASP B 1 227 ? 2.602 5.549 -19.131 1.00 13.64 227 ASP B N 1
ATOM 4094 C CA . ASP B 1 227 ? 3.883 5.507 -19.816 1.00 13.20 227 ASP B CA 1
ATOM 4095 C C . ASP B 1 227 ? 4.810 4.413 -19.275 1.00 13.15 227 ASP B C 1
ATOM 4096 O O . ASP B 1 227 ? 6.043 4.595 -19.222 1.00 13.60 227 ASP B O 1
ATOM 4101 N N . TYR B 1 228 ? 4.241 3.314 -18.840 1.00 13.15 228 TYR B N 1
ATOM 4102 C CA . TYR B 1 228 ? 5.084 2.216 -18.438 1.00 11.50 228 TYR B CA 1
ATOM 4103 C C . TYR B 1 228 ? 4.354 0.924 -18.739 1.00 11.05 228 TYR B C 1
ATOM 4104 O O . TYR B 1 228 ? 3.138 0.895 -18.968 1.00 12.46 228 TYR B O 1
ATOM 4113 N N . ARG B 1 229 ? 5.102 -0.173 -18.695 1.00 10.66 229 ARG B N 1
ATOM 4114 C CA . ARG B 1 229 ? 4.537 -1.488 -18.857 1.00 11.49 229 ARG B CA 1
ATOM 4115 C C . ARG B 1 229 ? 4.957 -2.237 -17.615 1.00 11.25 229 ARG B C 1
ATOM 4116 O O . ARG B 1 229 ? 6.153 -2.287 -17.286 1.00 11.13 229 ARG B O 1
ATOM 4124 N N . TRP B 1 230 ? 3.993 -2.780 -16.904 1.00 11.16 230 TRP B N 1
ATOM 4125 C CA . TRP B 1 230 ? 4.271 -3.415 -15.621 1.00 9.48 230 TRP B CA 1
ATOM 4126 C C . TRP B 1 230 ? 4.535 -4.896 -15.777 1.00 9.44 230 TRP B C 1
ATOM 4127 O O . TRP B 1 230 ? 3.751 -5.589 -16.409 1.00 10.78 230 TRP B O 1
ATOM 4138 N N . SER B 1 231 ? 5.622 -5.390 -15.163 1.00 9.42 231 SER B N 1
ATOM 4139 C CA . SER B 1 231 ? 5.837 -6.819 -15.057 1.00 9.62 231 SER B CA 1
ATOM 4140 C C . SER B 1 231 ? 6.136 -7.126 -13.599 1.00 10.04 231 SER B C 1
ATOM 4141 O O . SER B 1 231 ? 6.660 -6.272 -12.858 1.00 9.32 231 SER B O 1
ATOM 4144 N N . VAL B 1 232 ? 5.853 -8.354 -13.210 1.00 9.29 232 VAL B N 1
ATOM 4145 C CA . VAL B 1 232 ? 6.109 -8.811 -11.837 1.00 9.25 232 VAL B CA 1
ATOM 4146 C C . VAL B 1 232 ? 7.101 -9.960 -11.811 1.00 9.40 232 VAL B C 1
ATOM 4147 O O . VAL B 1 232 ? 7.099 -10.814 -12.693 1.00 9.37 232 VAL B O 1
ATOM 4151 N N . LEU B 1 233 ? 7.890 -10.018 -10.736 1.00 9.34 233 LEU B N 1
ATOM 4152 C CA . LEU B 1 233 ? 8.803 -11.109 -10.443 1.00 9.48 233 LEU B CA 1
ATOM 4153 C C . LEU B 1 233 ? 8.466 -11.520 -9.013 1.00 9.40 233 LEU B C 1
ATOM 4154 O O . LEU B 1 233 ? 8.852 -10.816 -8.080 1.00 10.34 233 LEU B O 1
ATOM 4159 N N . GLY B 1 234 ? 7.771 -12.628 -8.839 1.00 9.41 234 GLY B N 1
ATOM 4160 C CA . GLY B 1 234 ? 7.567 -13.150 -7.495 1.00 9.44 234 GLY B CA 1
ATOM 4161 C C . GLY B 1 234 ? 8.631 -14.159 -7.165 1.00 10.51 234 GLY B C 1
ATOM 4162 O O . GLY B 1 234 ? 8.673 -15.227 -7.787 1.00 12.08 234 GLY B O 1
ATOM 4163 N N . ALA B 1 235 ? 9.547 -13.839 -6.260 1.00 10.12 235 ALA B N 1
ATOM 4164 C CA . ALA B 1 235 ? 10.646 -14.761 -6.035 1.00 9.79 235 ALA B CA 1
ATOM 4165 C C . ALA B 1 235 ? 10.223 -16.056 -5.366 1.00 10.25 235 ALA B C 1
ATOM 4166 O O . ALA B 1 235 ? 9.240 -16.114 -4.592 1.00 10.17 235 ALA B O 1
ATOM 4168 N N . GLY B 1 236 ? 10.941 -17.121 -5.684 1.00 10.32 236 GLY B N 1
ATOM 4169 C CA . GLY B 1 236 ? 10.635 -18.352 -5.007 1.00 10.17 236 GLY B CA 1
ATOM 4170 C C . GLY B 1 236 ? 9.217 -18.822 -5.298 1.00 10.70 236 GLY B C 1
ATOM 4171 O O . GLY B 1 236 ? 8.672 -18.607 -6.390 1.00 10.52 236 GLY B O 1
ATOM 4172 N N . ARG B 1 237 ? 8.589 -19.453 -4.277 1.00 11.14 237 ARG B N 1
ATOM 4173 C CA . ARG B 1 237 ? 7.270 -20.078 -4.423 1.00 10.99 237 ARG B CA 1
ATOM 4174 C C . ARG B 1 237 ? 6.148 -19.069 -4.544 1.00 12.29 237 ARG B C 1
ATOM 4175 O O . ARG B 1 237 ? 4.986 -19.485 -4.698 1.00 13.77 237 ARG B O 1
ATOM 4183 N N . ASN B 1 238 ? 6.462 -17.781 -4.500 1.00 10.65 238 ASN B N 1
ATOM 4184 C CA . ASN B 1 238 ? 5.500 -16.756 -4.820 1.00 10.25 238 ASN B CA 1
ATOM 4185 C C . ASN B 1 238 ? 5.328 -16.543 -6.310 1.00 10.30 238 ASN B C 1
ATOM 4186 O O . ASN B 1 238 ? 4.414 -15.815 -6.695 1.00 10.93 238 ASN B O 1
ATOM 4191 N N . GLN B 1 239 ? 6.137 -17.213 -7.157 1.00 10.50 239 GLN B N 1
ATOM 4192 C CA . GLN B 1 239 ? 6.219 -16.885 -8.573 1.00 10.19 239 GLN B CA 1
ATOM 4193 C C . GLN B 1 239 ? 4.845 -16.899 -9.283 1.00 9.58 239 GLN B C 1
ATOM 4194 O O . GLN B 1 239 ? 4.510 -15.940 -9.988 1.00 9.99 239 GLN B O 1
ATOM 4200 N N . LEU B 1 240 ? 4.075 -17.968 -9.160 1.00 10.81 240 LEU B N 1
ATOM 4201 C CA . LEU B 1 240 ? 2.854 -18.074 -9.940 1.00 9.62 240 LEU B CA 1
ATOM 4202 C C . LEU B 1 240 ? 1.705 -17.298 -9.320 1.00 9.85 240 LEU B C 1
ATOM 4203 O O . LEU B 1 240 ? 0.895 -16.748 -10.051 1.00 11.04 240 LEU B O 1
ATOM 4208 N N . ASN B 1 241 ? 1.613 -17.250 -7.998 1.00 10.27 241 ASN B N 1
ATOM 4209 C CA . ASN B 1 241 ? 0.581 -16.409 -7.384 1.00 9.47 241 ASN B CA 1
ATOM 4210 C C . ASN B 1 241 ? 0.715 -14.975 -7.862 1.00 10.01 241 ASN B C 1
ATOM 4211 O O . ASN B 1 241 ? -0.278 -14.343 -8.237 1.00 9.81 241 ASN B O 1
ATOM 4216 N N . ILE B 1 242 ? 1.943 -14.441 -7.833 1.00 9.25 242 ILE B N 1
ATOM 4217 C CA . ILE B 1 242 ? 2.127 -13.054 -8.208 1.00 9.18 242 ILE B CA 1
ATOM 4218 C C . ILE B 1 242 ? 1.968 -12.882 -9.709 1.00 9.92 242 ILE B C 1
ATOM 4219 O O . ILE B 1 242 ? 1.370 -11.893 -10.159 1.00 9.90 242 ILE B O 1
ATOM 4224 N N . ALA B 1 243 ? 2.463 -13.853 -10.523 1.00 9.62 243 ALA B N 1
ATOM 4225 C CA . ALA B 1 243 ? 2.177 -13.794 -11.963 1.00 9.72 243 ALA B CA 1
ATOM 4226 C C . ALA B 1 243 ? 0.671 -13.741 -12.240 1.00 9.27 243 ALA B C 1
ATOM 4227 O O . ALA B 1 243 ? 0.239 -12.987 -13.115 1.00 9.33 243 ALA B O 1
ATOM 4229 N N . ALA B 1 244 ? -0.121 -14.538 -11.532 1.00 9.28 244 ALA B N 1
ATOM 4230 C CA . ALA B 1 244 ? -1.567 -14.541 -11.764 1.00 10.30 244 ALA B CA 1
ATOM 4231 C C . ALA B 1 244 ? -2.188 -13.194 -11.412 1.00 10.68 244 ALA B C 1
ATOM 4232 O O . ALA B 1 244 ? -3.029 -12.674 -12.162 1.00 11.20 244 ALA B O 1
ATOM 4234 N N . MET B 1 245 ? -1.748 -12.577 -10.302 1.00 9.23 245 MET B N 1
ATOM 4235 C CA . MET B 1 245 ? -2.272 -11.246 -9.965 1.00 9.04 245 MET B CA 1
ATOM 4236 C C . MET B 1 245 ? -1.983 -10.278 -11.091 1.00 9.64 245 MET B C 1
ATOM 4237 O O . MET B 1 245 ? -2.860 -9.523 -11.543 1.00 9.95 245 MET B O 1
ATOM 4242 N N . SER B 1 246 ? -0.689 -10.246 -11.552 1.00 9.66 246 SER B N 1
ATOM 4243 C CA . SER B 1 246 ? -0.332 -9.319 -12.612 1.00 10.34 246 SER B CA 1
ATOM 4244 C C . SER B 1 246 ? -1.189 -9.554 -13.855 1.00 9.69 246 SER B C 1
ATOM 4245 O O . SER B 1 246 ? -1.781 -8.622 -14.406 1.00 10.29 246 SER B O 1
ATOM 4248 N N . ALA B 1 247 ? -1.217 -10.799 -14.326 1.00 9.60 247 ALA B N 1
ATOM 4249 C CA . ALA B 1 247 ? -1.972 -11.044 -15.554 1.00 10.83 247 ALA B CA 1
ATOM 4250 C C . ALA B 1 247 ? -3.418 -10.629 -15.423 1.00 10.75 247 ALA B C 1
ATOM 4251 O O . ALA B 1 247 ? -3.971 -10.069 -16.372 1.00 11.58 247 ALA B O 1
ATOM 4253 N N . ALA B 1 248 ? -4.024 -10.882 -14.243 1.00 10.50 248 ALA B N 1
ATOM 4254 C CA . ALA B 1 248 ? -5.422 -10.540 -13.978 1.00 10.54 248 ALA B CA 1
ATOM 4255 C C . ALA B 1 248 ? -5.629 -9.043 -13.832 1.00 10.96 248 ALA B C 1
ATOM 4256 O O . ALA B 1 248 ? -6.780 -8.572 -13.905 1.00 12.40 248 ALA B O 1
ATOM 4258 N N . MET B 1 249 ? -4.564 -8.254 -13.709 1.00 12.36 249 MET B N 1
ATOM 4259 C CA . MET B 1 249 ? -4.620 -6.806 -13.520 1.00 12.01 249 MET B CA 1
ATOM 4260 C C . MET B 1 249 ? -4.075 -6.035 -14.716 1.00 13.70 249 MET B C 1
ATOM 4261 O O . MET B 1 249 ? -3.961 -4.814 -14.629 1.00 16.97 249 MET B O 1
ATOM 4266 N N . GLY B 1 250 ? -3.770 -6.694 -15.830 1.00 13.54 250 GLY B N 1
ATOM 4267 C CA . GLY B 1 250 ? -3.304 -5.968 -16.989 1.00 14.01 250 GLY B CA 1
ATOM 4268 C C . GLY B 1 250 ? -1.794 -5.881 -17.116 1.00 14.13 250 GLY B C 1
ATOM 4269 O O . GLY B 1 250 ? -1.291 -5.070 -17.933 1.00 16.67 250 GLY B O 1
ATOM 4270 N N . GLY B 1 251 ? -1.063 -6.590 -16.266 1.00 11.42 251 GLY B N 1
ATOM 4271 C CA . GLY B 1 251 ? 0.383 -6.594 -16.295 1.00 11.48 251 GLY B CA 1
ATOM 4272 C C . GLY B 1 251 ? 0.969 -7.841 -16.938 1.00 10.47 251 GLY B C 1
ATOM 4273 O O . GLY B 1 251 ? 0.316 -8.723 -17.479 1.00 11.08 251 GLY B O 1
ATOM 4274 N N . HIS B 1 252 ? 2.307 -7.849 -16.923 1.00 9.43 252 HIS B N 1
ATOM 4275 C CA . HIS B 1 252 ? 3.114 -8.907 -17.561 1.00 9.50 252 HIS B CA 1
ATOM 4276 C C . HIS B 1 252 ? 3.805 -9.739 -16.478 1.00 9.44 252 HIS B C 1
ATOM 4277 O O . HIS B 1 252 ? 3.713 -9.397 -15.289 1.00 9.35 252 HIS B O 1
ATOM 4284 N N . VAL B 1 253 ? 4.520 -10.800 -16.884 1.00 9.52 253 VAL B N 1
ATOM 4285 C CA . VAL B 1 253 ? 4.946 -11.823 -15.934 1.00 9.85 253 VAL B CA 1
ATOM 4286 C C . VAL B 1 253 ? 6.380 -12.236 -16.196 1.00 9.72 253 VAL B C 1
ATOM 4287 O O . VAL B 1 253 ? 6.771 -12.465 -17.338 1.00 10.49 253 VAL B O 1
ATOM 4291 N N . ARG B 1 254 ? 7.118 -12.396 -15.106 1.00 9.56 254 ARG B N 1
ATOM 4292 C CA . ARG B 1 254 ? 8.486 -12.941 -15.203 1.00 9.66 254 ARG B CA 1
ATOM 4293 C C . ARG B 1 254 ? 8.560 -14.262 -14.428 1.00 9.71 254 ARG B C 1
ATOM 4294 O O . ARG B 1 254 ? 8.090 -14.318 -13.293 1.00 10.48 254 ARG B O 1
ATOM 4302 N N . VAL B 1 255 ? 9.109 -15.284 -15.062 1.00 9.85 255 VAL B N 1
ATOM 4303 C CA . VAL B 1 255 ? 9.375 -16.554 -14.439 1.00 9.95 255 VAL B CA 1
ATOM 4304 C C . VAL B 1 255 ? 10.843 -16.906 -14.684 1.00 10.09 255 VAL B C 1
ATOM 4305 O O . VAL B 1 255 ? 11.585 -16.103 -15.256 1.00 10.10 255 VAL B O 1
ATOM 4309 N N . GLY B 1 256 ? 11.241 -18.103 -14.255 1.00 10.23 256 GLY B N 1
ATOM 4310 C CA . GLY B 1 256 ? 12.589 -18.626 -14.542 1.00 10.41 256 GLY B CA 1
ATOM 4311 C C . GLY B 1 256 ? 13.303 -19.170 -13.303 1.00 10.48 256 GLY B C 1
ATOM 4312 O O . GLY B 1 256 ? 13.058 -18.701 -12.182 1.00 10.37 256 GLY B O 1
ATOM 4313 N N . LEU B 1 257 ? 14.242 -20.083 -13.552 1.00 10.69 257 LEU B N 1
ATOM 4314 C CA . LEU B 1 257 ? 15.030 -20.696 -12.476 1.00 10.82 257 LEU B CA 1
ATOM 4315 C C . LEU B 1 257 ? 15.977 -19.701 -11.829 1.00 10.76 257 LEU B C 1
ATOM 4316 O O . LEU B 1 257 ? 16.446 -19.946 -10.720 1.00 10.98 257 LEU B O 1
ATOM 4321 N N . GLU B 1 258 ? 16.256 -18.570 -12.475 1.00 10.66 258 GLU B N 1
ATOM 4322 C CA . GLU B 1 258 ? 16.997 -17.523 -11.780 1.00 10.60 258 GLU B CA 1
ATOM 4323 C C . GLU B 1 258 ? 16.247 -17.073 -10.541 1.00 10.46 258 GLU B C 1
ATOM 4324 O O . GLU B 1 258 ? 16.870 -16.719 -9.536 1.00 10.49 258 GLU B O 1
ATOM 4330 N N . ASP B 1 259 ? 14.909 -17.042 -10.618 1.00 10.49 259 ASP B N 1
ATOM 4331 C CA . ASP B 1 259 ? 14.025 -16.390 -9.652 1.00 10.17 259 ASP B CA 1
ATOM 4332 C C . ASP B 1 259 ? 13.390 -17.386 -8.700 1.00 10.22 259 ASP B C 1
ATOM 4333 O O . ASP B 1 259 ? 13.073 -17.033 -7.561 1.00 10.76 259 ASP B O 1
ATOM 4338 N N . ASN B 1 260 ? 13.139 -18.599 -9.171 1.00 10.33 260 ASN B N 1
ATOM 4339 C CA . ASN B 1 260 ? 12.436 -19.598 -8.375 1.00 10.40 260 ASN B CA 1
ATOM 4340 C C . ASN B 1 260 ? 12.939 -20.969 -8.815 1.00 10.63 260 ASN B C 1
ATOM 4341 O O . ASN B 1 260 ? 12.810 -21.340 -10.000 1.00 10.76 260 ASN B O 1
ATOM 4346 N N . LEU B 1 261 ? 13.498 -21.739 -7.888 1.00 10.81 261 LEU B N 1
ATOM 4347 C CA . LEU B 1 261 ? 13.935 -23.097 -8.255 1.00 11.06 261 LEU B CA 1
ATOM 4348 C C . LEU B 1 261 ? 12.793 -24.101 -8.261 1.00 11.37 261 LEU B C 1
ATOM 4349 O O . LEU B 1 261 ? 13.002 -25.227 -8.713 1.00 11.35 261 LEU B O 1
ATOM 4354 N N . TRP B 1 262 ? 11.618 -23.695 -7.796 1.00 10.98 262 TRP B N 1
ATOM 4355 C CA . TRP B 1 262 ? 10.544 -24.676 -7.539 1.00 11.87 262 TRP B CA 1
ATOM 4356 C C . TRP B 1 262 ? 9.454 -24.771 -8.597 1.00 10.95 262 TRP B C 1
ATOM 4357 O O . TRP B 1 262 ? 9.302 -23.861 -9.397 1.00 11.88 262 TRP B O 1
ATOM 4368 N N . ALA B 1 263 ? 8.810 -25.933 -8.593 1.00 14.00 263 ALA B N 1
ATOM 4369 C CA . ALA B 1 263 ? 7.602 -26.121 -9.400 1.00 13.96 263 ALA B CA 1
ATOM 4370 C C . ALA B 1 263 ? 6.485 -26.200 -8.357 1.00 18.29 263 ALA B C 1
ATOM 4371 O O . ALA B 1 263 ? 6.434 -25.357 -7.484 1.00 18.06 263 ALA B O 1
ATOM 4373 N N . GLY B 1 264 ? 5.657 -27.229 -8.436 1.00 20.05 264 GLY B N 1
ATOM 4374 C CA . GLY B 1 264 ? 4.531 -27.302 -7.498 1.00 18.76 264 GLY B CA 1
ATOM 4375 C C . GLY B 1 264 ? 4.724 -28.280 -6.357 1.00 21.70 264 GLY B C 1
ATOM 4376 O O . GLY B 1 264 ? 5.537 -29.195 -6.484 1.00 22.02 264 GLY B O 1
ATOM 4377 N N . LYS B 1 265 ? 4.050 -28.023 -5.252 1.00 20.87 265 LYS B N 1
ATOM 4378 C CA . LYS B 1 265 ? 3.969 -28.996 -4.150 1.00 21.34 265 LYS B CA 1
ATOM 4379 C C . LYS B 1 265 ? 5.329 -29.478 -3.652 1.00 24.13 265 LYS B C 1
ATOM 4380 O O . LYS B 1 265 ? 5.508 -30.663 -3.320 1.00 26.21 265 LYS B O 1
ATOM 4386 N N . GLY B 1 266 ? 6.290 -28.555 -3.576 1.00 20.99 266 GLY B N 1
ATOM 4387 C CA . GLY B 1 266 ? 7.588 -28.820 -2.991 1.00 20.80 266 GLY B CA 1
ATOM 4388 C C . GLY B 1 266 ? 8.606 -29.436 -3.932 1.00 16.34 266 GLY B C 1
ATOM 4389 O O . GLY B 1 266 ? 9.736 -29.671 -3.498 1.00 17.39 266 GLY B O 1
ATOM 4390 N N . ARG B 1 267 ? 8.242 -29.703 -5.190 1.00 14.17 267 ARG B N 1
ATOM 4391 C CA . ARG B 1 267 ? 9.205 -30.259 -6.110 1.00 13.68 267 ARG B CA 1
ATOM 4392 C C . ARG B 1 267 ? 10.039 -29.181 -6.769 1.00 12.53 267 ARG B C 1
ATOM 4393 O O . ARG B 1 267 ? 9.576 -28.059 -6.982 1.00 14.38 267 ARG B O 1
ATOM 4401 N N . LEU B 1 268 ? 11.280 -29.516 -7.050 1.00 12.68 268 LEU B N 1
ATOM 4402 C CA . LEU B 1 268 ? 12.098 -28.636 -7.879 1.00 11.98 268 LEU B CA 1
ATOM 4403 C C . LEU B 1 268 ? 11.580 -28.651 -9.316 1.00 13.19 268 LEU B C 1
ATOM 4404 O O . LEU B 1 268 ? 11.097 -29.672 -9.814 1.00 14.76 268 LEU B O 1
ATOM 4409 N N . ALA B 1 269 ? 11.704 -27.504 -9.978 1.00 11.68 269 ALA B N 1
ATOM 4410 C CA . ALA B 1 269 ? 11.423 -27.398 -11.412 1.00 12.81 269 ALA B CA 1
ATOM 4411 C C . ALA B 1 269 ? 12.602 -27.927 -12.212 1.00 12.55 269 ALA B C 1
ATOM 4412 O O . ALA B 1 269 ? 13.756 -27.604 -11.925 1.00 14.02 269 ALA B O 1
ATOM 4414 N N . GLU B 1 270 ? 12.308 -28.778 -13.215 1.00 13.01 270 GLU B N 1
ATOM 4415 C CA . GLU B 1 270 ? 13.374 -29.350 -14.019 1.00 13.72 270 GLU B CA 1
ATOM 4416 C C . GLU B 1 270 ? 13.826 -28.432 -15.137 1.00 12.30 270 GLU B C 1
ATOM 4417 O O . GLU B 1 270 ? 14.989 -28.531 -15.537 1.00 13.74 270 GLU B O 1
ATOM 4423 N N . THR B 1 271 ? 12.946 -27.553 -15.644 1.00 11.98 271 THR B N 1
ATOM 4424 C CA . THR B 1 271 ? 13.317 -26.657 -16.751 1.00 11.90 271 THR B CA 1
ATOM 4425 C C . THR B 1 271 ? 12.694 -25.284 -16.518 1.00 11.56 271 THR B C 1
ATOM 4426 O O . THR B 1 271 ? 11.658 -25.139 -15.855 1.00 11.61 271 THR B O 1
ATOM 4430 N N . ASN B 1 272 ? 13.298 -24.285 -17.165 1.00 11.47 272 ASN B N 1
ATOM 4431 C CA . ASN B 1 272 ? 12.685 -22.969 -17.290 1.00 11.20 272 ASN B CA 1
ATOM 4432 C C . ASN B 1 272 ? 11.381 -23.057 -18.113 1.00 11.17 272 ASN B C 1
ATOM 4433 O O . ASN B 1 272 ? 10.363 -22.442 -17.755 1.00 10.97 272 ASN B O 1
ATOM 4438 N N . ALA B 1 273 ? 11.383 -23.886 -19.175 1.00 11.41 273 ALA B N 1
ATOM 4439 C CA . ALA B 1 273 ? 10.179 -24.017 -19.990 1.00 11.42 273 ALA B CA 1
ATOM 4440 C C . ALA B 1 273 ? 8.988 -24.456 -19.169 1.00 11.34 273 ALA B C 1
ATOM 4441 O O . ALA B 1 273 ? 7.873 -24.051 -19.469 1.00 11.56 273 ALA B O 1
ATOM 4443 N N . GLN B 1 274 ? 9.181 -25.292 -18.174 1.00 11.42 274 GLN B N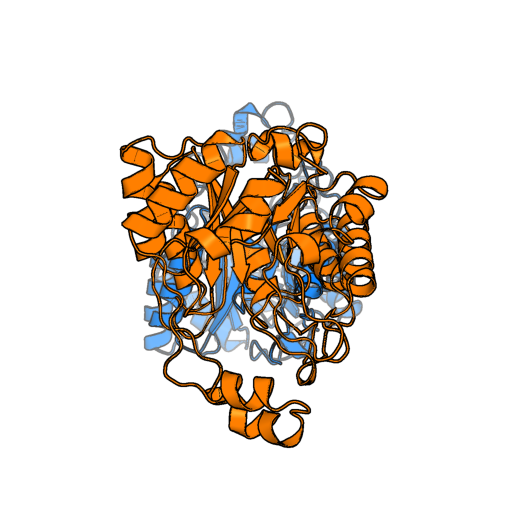 1
ATOM 4444 C CA . GLN B 1 274 ? 8.053 -25.787 -17.343 1.00 13.08 274 GLN B CA 1
ATOM 4445 C C . GLN B 1 274 ? 7.381 -24.615 -16.611 1.00 11.69 274 GLN B C 1
ATOM 4446 O O . GLN B 1 274 ? 6.170 -24.600 -16.512 1.00 11.64 274 GLN B O 1
ATOM 4452 N N . GLN B 1 275 ? 8.189 -23.664 -16.160 1.00 11.37 275 GLN B N 1
ATOM 4453 C CA . GLN B 1 275 ? 7.601 -22.501 -15.499 1.00 11.26 275 GLN B CA 1
ATOM 4454 C C . GLN B 1 275 ? 6.909 -21.583 -16.511 1.00 10.54 275 GLN B C 1
ATOM 4455 O O . GLN B 1 275 ? 5.862 -20.986 -16.204 1.00 10.38 275 GLN B O 1
ATOM 4461 N N . VAL B 1 276 ? 7.453 -21.467 -17.727 1.00 10.65 276 VAL B N 1
ATOM 4462 C CA . VAL B 1 276 ? 6.761 -20.703 -18.766 1.00 10.60 276 VAL B CA 1
ATOM 4463 C C . VAL B 1 276 ? 5.435 -21.350 -19.082 1.00 10.93 276 VAL B C 1
ATOM 4464 O O . VAL B 1 276 ? 4.427 -20.656 -19.244 1.00 10.95 276 VAL B O 1
ATOM 4468 N N . ARG B 1 277 ? 5.415 -22.686 -19.177 1.00 10.87 277 ARG B N 1
ATOM 4469 C CA . ARG B 1 277 ? 4.138 -23.345 -19.453 1.00 10.95 277 ARG B CA 1
ATOM 4470 C C . ARG B 1 277 ? 3.110 -23.094 -18.365 1.00 11.31 277 ARG B C 1
ATOM 4471 O O . ARG B 1 277 ? 1.896 -22.957 -18.664 1.00 11.56 277 ARG B O 1
ATOM 4479 N N . ALA B 1 278 ? 3.538 -23.075 -17.105 1.00 10.71 278 ALA B N 1
ATOM 4480 C CA . ALA B 1 278 ? 2.582 -22.843 -16.028 1.00 10.51 278 ALA B CA 1
ATOM 4481 C C . ALA B 1 278 ? 2.026 -21.424 -16.113 1.00 12.08 278 ALA B C 1
ATOM 4482 O O . ALA B 1 278 ? 0.804 -21.190 -15.994 1.00 11.85 278 ALA B O 1
ATOM 4484 N N . ALA B 1 279 ? 2.896 -20.444 -16.362 1.00 11.55 279 ALA B N 1
ATOM 4485 C CA . ALA B 1 279 ? 2.411 -19.081 -16.528 1.00 12.27 279 ALA B CA 1
ATOM 4486 C C . ALA B 1 279 ? 1.462 -18.999 -17.705 1.00 11.48 279 ALA B C 1
ATOM 4487 O O . ALA B 1 279 ? 0.416 -18.312 -17.629 1.00 12.00 279 ALA B O 1
ATOM 4489 N N . ARG B 1 280 ? 1.800 -19.670 -18.812 1.00 12.38 280 ARG B N 1
ATOM 4490 C CA . ARG B 1 280 ? 0.948 -19.613 -19.990 1.00 12.09 280 ARG B CA 1
ATOM 4491 C C . ARG B 1 280 ? -0.404 -20.264 -19.703 1.00 11.77 280 ARG B C 1
ATOM 4492 O O . ARG B 1 280 ? -1.421 -19.789 -20.202 1.00 12.34 280 ARG B O 1
ATOM 4500 N N . GLN B 1 281 ? -0.444 -21.302 -18.868 1.00 11.43 281 GLN B N 1
ATOM 4501 C CA . GLN B 1 281 ? -1.742 -21.889 -18.521 1.00 11.75 281 GLN B CA 1
ATOM 4502 C C . GLN B 1 281 ? -2.625 -20.874 -17.795 1.00 13.42 281 GLN B C 1
ATOM 4503 O O . GLN B 1 281 ? -3.855 -20.833 -18.013 1.00 11.50 281 GLN B O 1
ATOM 4509 N N . ILE B 1 282 ? -2.030 -20.068 -16.912 1.00 11.81 282 ILE B N 1
ATOM 4510 C CA . ILE B 1 282 ? -2.777 -19.036 -16.205 1.00 11.32 282 ILE B CA 1
ATOM 4511 C C . ILE B 1 282 ? -3.235 -17.968 -17.179 1.00 11.62 282 ILE B C 1
ATOM 4512 O O . ILE B 1 282 ? -4.420 -17.579 -17.181 1.00 10.90 282 ILE B O 1
ATOM 4517 N N . VAL B 1 283 ? -2.313 -17.432 -17.996 1.00 11.99 283 VAL B N 1
ATOM 4518 C CA . VAL B 1 283 ? -2.657 -16.420 -19.001 1.00 11.19 283 VAL B CA 1
ATOM 4519 C C . VAL B 1 283 ? -3.809 -16.900 -19.883 1.00 11.82 283 VAL B C 1
ATOM 4520 O O . VAL B 1 283 ? -4.788 -16.151 -20.112 1.00 11.04 283 VAL B O 1
ATOM 4524 N N . GLU B 1 284 ? -3.698 -18.142 -20.410 1.00 10.57 284 GLU B N 1
ATOM 4525 C CA . GLU B 1 284 ? -4.748 -18.591 -21.337 1.00 11.64 284 GLU B CA 1
ATOM 4526 C C . GLU B 1 284 ? -6.040 -18.902 -20.587 1.00 12.38 284 GLU B C 1
ATOM 4527 O O . GLU B 1 284 ? -7.137 -18.712 -21.154 1.00 13.21 284 GLU B O 1
ATOM 4533 N N . GLY B 1 285 ? -5.945 -19.359 -19.332 1.00 11.68 285 GLY B N 1
ATOM 4534 C CA . GLY B 1 285 ? -7.139 -19.581 -18.527 1.00 13.10 285 GLY B CA 1
ATOM 4535 C C . GLY B 1 285 ? -7.917 -18.302 -18.310 1.00 12.06 285 GLY B C 1
ATOM 4536 O O . GLY B 1 285 ? -9.156 -18.328 -18.243 1.00 12.78 285 GLY B O 1
ATOM 4537 N N . LEU B 1 286 ? -7.225 -17.173 -18.207 1.00 12.03 286 LEU B N 1
ATOM 4538 C CA . LEU B 1 286 ? -7.851 -15.865 -18.101 1.00 11.42 286 LEU B CA 1
ATOM 4539 C C . LEU B 1 286 ? -8.458 -15.400 -19.400 1.00 11.59 286 LEU B C 1
ATOM 4540 O O . LEU B 1 286 ? -9.120 -14.356 -19.410 1.00 13.86 286 LEU B O 1
ATOM 4545 N N . GLY B 1 287 ? -8.248 -16.139 -20.492 1.00 11.78 287 GLY B N 1
ATOM 4546 C CA . GLY B 1 287 ? -8.718 -15.661 -21.780 1.00 13.54 287 GLY B CA 1
ATOM 4547 C C . GLY B 1 287 ? -7.781 -14.697 -22.443 1.00 14.70 287 GLY B C 1
ATOM 4548 O O . GLY B 1 287 ? -8.164 -14.064 -23.423 1.00 16.03 287 GLY B O 1
ATOM 4549 N N . LEU B 1 288 ? -6.553 -14.579 -21.934 1.00 11.64 288 LEU B N 1
ATOM 4550 C CA . LEU B 1 288 ? -5.542 -13.724 -22.535 1.00 12.93 288 LEU B CA 1
ATOM 4551 C C . LEU B 1 288 ? -4.600 -14.553 -23.383 1.00 13.68 288 LEU B C 1
ATOM 4552 O O . LEU B 1 288 ? -4.750 -15.773 -23.521 1.00 12.97 288 LEU B O 1
ATOM 4557 N N . GLU B 1 289 ? -3.630 -13.857 -23.997 1.00 12.72 289 GLU B N 1
ATOM 4558 C CA . GLU B 1 289 ? -2.739 -14.528 -24.943 1.00 13.15 289 GLU B CA 1
ATOM 4559 C C . GLU B 1 289 ? -1.313 -14.147 -24.610 1.00 12.88 289 GLU B C 1
ATOM 4560 O O . GLU B 1 289 ? -1.043 -13.022 -24.197 1.00 13.06 289 GLU B O 1
ATOM 4566 N N . VAL B 1 290 ? -0.390 -15.103 -24.746 1.00 12.91 290 VAL B N 1
ATOM 4567 C CA . VAL B 1 290 ? 1.019 -14.787 -24.599 1.00 13.00 290 VAL B CA 1
ATOM 4568 C C . VAL B 1 290 ? 1.524 -13.947 -25.783 1.00 11.30 290 VAL B C 1
ATOM 4569 O O . VAL B 1 290 ? 1.251 -14.230 -26.953 1.00 14.10 290 VAL B O 1
ATOM 4573 N N . ALA B 1 291 ? 2.292 -12.900 -25.475 1.00 10.92 291 ALA B N 1
ATOM 4574 C CA . ALA B 1 291 ? 2.854 -12.026 -26.491 1.00 11.69 291 ALA B CA 1
ATOM 4575 C C . ALA B 1 291 ? 3.991 -12.707 -27.229 1.00 12.42 291 ALA B C 1
ATOM 4576 O O . ALA B 1 291 ? 4.835 -13.404 -26.627 1.00 12.81 291 ALA B O 1
ATOM 4578 N N . THR B 1 292 ? 4.035 -12.496 -28.520 1.00 11.56 292 THR B N 1
ATOM 4579 C CA . THR B 1 292 ? 5.168 -12.957 -29.330 1.00 11.47 292 THR B CA 1
ATOM 4580 C C . THR B 1 292 ? 6.308 -11.954 -29.172 1.00 13.00 292 THR B C 1
ATOM 4581 O O . THR B 1 292 ? 6.135 -10.857 -28.628 1.00 11.58 292 THR B O 1
ATOM 4585 N N . PRO B 1 293 ? 7.510 -12.310 -29.614 1.00 12.74 293 PRO B N 1
ATOM 4586 C CA . PRO B 1 293 ? 8.609 -11.348 -29.550 1.00 12.11 293 PRO B CA 1
ATOM 4587 C C . PRO B 1 293 ? 8.309 -10.055 -30.272 1.00 11.86 293 PRO B C 1
ATOM 4588 O O . PRO B 1 293 ? 8.622 -8.978 -29.759 1.00 12.31 293 PRO B O 1
ATOM 4592 N N . ALA B 1 294 ? 7.666 -10.119 -31.453 1.00 12.14 294 ALA B N 1
ATOM 4593 C CA . ALA B 1 294 ? 7.356 -8.876 -32.160 1.00 12.81 294 ALA B CA 1
ATOM 4594 C C . ALA B 1 294 ? 6.389 -8.005 -31.352 1.00 13.73 294 ALA B C 1
ATOM 4595 O O . ALA B 1 294 ? 6.514 -6.759 -31.328 1.00 12.83 294 ALA B O 1
ATOM 4597 N N . GLU B 1 295 ? 5.408 -8.642 -30.689 1.00 12.19 295 GLU B N 1
ATOM 4598 C CA . GLU B 1 295 ? 4.483 -7.893 -29.843 1.00 11.97 295 GLU B CA 1
ATOM 4599 C C . GLU B 1 295 ? 5.212 -7.301 -28.644 1.00 12.67 295 GLU B C 1
ATOM 4600 O O . GLU B 1 295 ? 4.981 -6.145 -28.281 1.00 11.72 295 GLU B O 1
ATOM 4606 N N . ALA B 1 296 ? 6.136 -8.058 -28.030 1.00 10.96 296 ALA B N 1
ATOM 4607 C CA . ALA B 1 296 ? 6.878 -7.484 -26.918 1.00 10.79 296 ALA B CA 1
ATOM 4608 C C . ALA B 1 296 ? 7.722 -6.315 -27.374 1.00 11.23 296 ALA B C 1
ATOM 4609 O O . ALA B 1 296 ? 7.853 -5.315 -26.665 1.00 11.63 296 ALA B O 1
ATOM 4611 N N . ARG B 1 297 ? 8.318 -6.395 -28.564 1.00 11.12 297 ARG B N 1
ATOM 4612 C CA . ARG B 1 297 ? 9.117 -5.268 -29.036 1.00 11.25 297 ARG B CA 1
ATOM 4613 C C . ARG B 1 297 ? 8.282 -4.012 -29.229 1.00 11.93 297 ARG B C 1
ATOM 4614 O O . ARG B 1 297 ? 8.748 -2.899 -28.943 1.00 12.97 297 ARG B O 1
ATOM 4622 N N . GLU B 1 298 ? 7.063 -4.163 -29.757 1.00 12.82 298 GLU B N 1
ATOM 4623 C CA . GLU B 1 298 ? 6.214 -2.994 -29.884 1.00 13.10 298 GLU B CA 1
ATOM 4624 C C . GLU B 1 298 ? 5.785 -2.456 -28.522 1.00 13.03 298 GLU B C 1
ATOM 4625 O O . GLU B 1 298 ? 5.850 -1.243 -28.289 1.00 13.90 298 GLU B O 1
ATOM 4631 N N . LEU B 1 299 ? 5.359 -3.332 -27.626 1.00 11.50 299 LEU B N 1
ATOM 4632 C CA . LEU B 1 299 ? 4.920 -2.877 -26.294 1.00 11.47 299 LEU B CA 1
ATOM 4633 C C . LEU B 1 299 ? 6.044 -2.187 -25.537 1.00 13.52 299 LEU B C 1
ATOM 4634 O O . LEU B 1 299 ? 5.786 -1.260 -24.774 1.00 12.97 299 LEU B O 1
ATOM 4639 N N . LEU B 1 300 ? 7.291 -2.630 -25.720 1.00 12.12 300 LEU B N 1
ATOM 4640 C CA . LEU B 1 300 ? 8.404 -2.074 -24.973 1.00 11.57 300 LEU B CA 1
ATOM 4641 C C . LEU B 1 300 ? 9.221 -1.089 -25.783 1.00 12.18 300 LEU B C 1
ATOM 4642 O O . LEU B 1 300 ? 10.229 -0.565 -25.276 1.00 12.65 300 LEU B O 1
ATOM 4647 N N . ALA B 1 301 ? 8.828 -0.830 -27.030 1.00 11.84 301 ALA B N 1
ATOM 4648 C CA . ALA B 1 301 ? 9.464 0.132 -27.917 1.00 11.69 301 ALA B CA 1
ATOM 4649 C C . ALA B 1 301 ? 10.940 -0.185 -28.142 1.00 11.40 301 ALA B C 1
ATOM 4650 O O . ALA B 1 301 ? 11.806 0.692 -28.095 1.00 13.27 301 ALA B O 1
ATOM 4652 N N . LEU B 1 302 ? 11.202 -1.463 -28.457 1.00 11.38 302 LEU B N 1
ATOM 4653 C CA . LEU B 1 302 ? 12.576 -1.947 -28.601 1.00 11.43 302 LEU B CA 1
ATOM 4654 C C . LEU B 1 302 ? 13.103 -1.791 -30.034 1.00 12.02 302 LEU B C 1
ATOM 4655 O O . LEU B 1 302 ? 12.338 -1.692 -30.990 1.00 13.58 302 LEU B O 1
ATOM 4660 N N . LYS B 1 303 ? 14.442 -1.816 -30.162 1.00 11.82 303 LYS B N 1
ATOM 4661 C CA . LYS B 1 303 ? 15.090 -1.463 -31.437 1.00 12.47 303 LYS B CA 1
ATOM 4662 C C . LYS B 1 303 ? 15.064 -2.568 -32.485 1.00 15.06 303 LYS B C 1
ATOM 4663 O O . LYS B 1 303 ? 15.251 -2.261 -33.673 1.00 17.15 303 LYS B O 1
ATOM 4669 N N . GLY B 1 304 ? 14.836 -3.812 -32.101 1.00 14.28 304 GLY B N 1
ATOM 4670 C CA . GLY B 1 304 ? 14.764 -4.894 -33.076 1.00 14.26 304 GLY B CA 1
ATOM 4671 C C . GLY B 1 304 ? 15.915 -5.853 -32.843 1.00 14.28 304 GLY B C 1
ATOM 4672 O O . GLY B 1 304 ? 17.047 -5.447 -32.551 1.00 15.47 304 GLY B O 1
ATOM 4673 N N . GLY B 1 305 ? 15.646 -7.144 -33.062 1.00 16.81 305 GLY B N 1
ATOM 4674 C CA . GLY B 1 305 ? 16.661 -8.193 -32.895 1.00 16.65 305 GLY B CA 1
ATOM 4675 C C . GLY B 1 305 ? 17.746 -8.185 -33.936 1.00 16.84 305 GLY B C 1
ATOM 4676 O O . GLY B 1 305 ? 18.763 -8.863 -33.725 1.00 21.78 305 GLY B O 1
ATOM 4677 N N . ASP B 1 306 ? 17.577 -7.419 -35.015 1.00 16.99 306 ASP B N 1
ATOM 4678 C CA . ASP B 1 306 ? 18.574 -7.210 -36.051 1.00 19.85 306 ASP B CA 1
ATOM 4679 C C . ASP B 1 306 ? 19.378 -5.930 -35.852 1.00 19.82 306 ASP B C 1
ATOM 4680 O O . ASP B 1 306 ? 20.141 -5.533 -36.744 1.00 24.07 306 ASP B O 1
ATOM 4685 N N . GLN B 1 307 ? 19.235 -5.271 -34.708 1.00 16.57 307 GLN B N 1
ATOM 4686 C CA . GLN B 1 307 ? 19.954 -4.035 -34.402 1.00 15.52 307 GLN B CA 1
ATOM 4687 C C . GLN B 1 307 ? 20.826 -4.219 -33.168 1.00 16.39 307 GLN B C 1
ATOM 4688 O O . GLN B 1 307 ? 21.076 -3.262 -32.414 1.00 19.05 307 GLN B O 1
ATOM 4694 N N . VAL B 1 308 ? 21.349 -5.420 -32.973 1.00 14.18 308 VAL B N 1
ATOM 4695 C CA . VAL B 1 308 ? 22.217 -5.726 -31.843 1.00 13.39 308 VAL B CA 1
ATOM 4696 C C . VAL B 1 308 ? 23.595 -6.135 -32.351 1.00 14.93 308 VAL B C 1
ATOM 4697 O O . VAL B 1 308 ? 23.794 -6.431 -33.534 1.00 15.80 308 VAL B O 1
ATOM 4701 N N . ASN B 1 309 ? 24.569 -6.131 -31.448 1.00 14.02 309 ASN B N 1
ATOM 4702 C CA . ASN B 1 309 ? 25.953 -6.435 -31.847 1.00 14.08 309 ASN B CA 1
ATOM 4703 C C . ASN B 1 309 ? 26.315 -7.897 -31.592 1.00 14.76 309 ASN B C 1
ATOM 4704 O O . ASN B 1 309 ? 27.278 -8.222 -30.897 1.00 15.46 309 ASN B O 1
ATOM 4709 N N . PHE B 1 310 ? 25.478 -8.781 -32.114 1.00 15.88 310 PHE B N 1
ATOM 4710 C CA . PHE B 1 310 ? 25.715 -10.212 -32.088 1.00 17.06 310 PHE B CA 1
ATOM 4711 C C . PHE B 1 310 ? 24.744 -10.846 -33.069 1.00 18.17 310 PHE B C 1
ATOM 4712 O O . PHE B 1 310 ? 24.788 -12.068 -33.248 1.00 20.17 310 PHE B O 1
#

Foldseek 3Di:
DFQAFAEEAEAAAQPDACLVDVQRQAALVSRLVQVLLQQVLFHQEYEDFHADNPGRHGDQQQVRCVSHDVSNVVRDQHFYEYELFDFQPDASVRSCVNCLQWLGLEYEAEQAKWFFAQLVCCVVRVVRDDDVVVVVRNNDRPGMGHCDLVSRLVCLQRSVVSQHAYAYEYQALVSLVSVLVCVVVVSHFFLHNYEYEEPTDGGHHLDVVRLVVNVVSNCVSQPPGYAYEYAYAEPSQQVSLLVQLVVRHHHYYYCNRYQPDDDPHGDNGSSVVSNVSQVSSVVSVGHHDHNVRVCVNGVTDGRVSTRD/DPQAFAEEAEAAAQPDACLVDVQRQAALVSSLVQVLLQQVLFHQEYEDFHADNPGRHGDQAQVSCVSHDVSNVVRAFHFYEYELFDFQPDASVRSCVNCLQWLGLEYEAEQAKWFFAQQVCCVVRVVSDDDVVVVCRNNDRDDIGHCDLVSRLCNLVRSVVSQHAYAYEYQALVSLVSVLVCVVVVSHFFLHNYEYEEPTDGGHHLDVVRLVVNVVSNCVSQPPGYAYEYQYAEPSQQVSLLVQSVVRHHHYYYCNRYQPDPDPHGDNGSSNVSNSSQVSSVVSVGHHDHNVRVCVNGVTDGSVSTRD

Solvent-accessible surface area: 23560 Å² total

InterPro domains:
  IPR008567 Beta-keto acid cleavage enzyme [PF05853] (6-302)
  IPR008567 Beta-keto acid cleavage enzyme [PTHR37418] (4-303)
  IPR013785 Aldolase-type TIM barrel [G3DSA:3.20.20.70] (2-310)

Nearest PDB structures (foldseek):
  8rio-assembly1_A  TM=1.003E+00  e=3.339E-72  Paracoccus denitrificans PD1222
  3e49-assembly1_D  TM=9.869E-01  e=2.362E-52  Paraburkholderia xenovorans LB400
  3e02-assembly1_A  TM=9.828E-01  e=1.532E-47  Paraburkholderia xenovorans LB400
  2y7d-assembly1_D  TM=9.553E-01  e=4.372E-29  Candidatus Cloacimonas acidaminovorans
  3fa5-assembly1_B  TM=9.546E-01  e=1.471E-25  Paracoccus denitrificans PD1222

Sequence (616 aa):
LNGKVIITCAVTGAIHTPSMSPYLPVSASEITDAAIGAAEAGAAVIHLHARHEGDGSPDQSVEAFNPILGVIKQASDDAVLNITTGGAPTMSIAERIQPAQHYRPELASLNMGTMNFGLFPMLNRYEESQLKHQWERNYLGNKDIIFRNTFGDVEHVMTTLGAGGTRFEFECYDTSHLYNLKHFYDRGLVKGPLFIQTVFGLMGGIGAHPDDVLHMKRTADRLFGQDYRWSVLGAGRNQLNIAAMSAAMGGHVRVGLEDNLWAGKGRLAETNAQQVRAARQIVEGLGLEVATPAEAREELLALKGGDQVNFLNGKVIITCAVTGAIHTPSMSPYLPVSASEITDAAIGAAEAGAAVIHLHARHEEGDGSPDQSVEAFNPILGVIKQASDDAVLNITTGGAPTMSIAERIQPAQHYRPELASLNMGTMNFGLFPMLNRYESQLKHQWERNYLGNKDIIFRNTFGDVEHVMTTLGAGGTRFEFECYDTSHLYNLKHFYDRGLVKGPLFIQTVFGLMGGIGAHPDDVLHMKRTADRLFGQDYRWSVLGAGRNQLNIAAMSAAMGGHVRVGLEDNLWAGKGRLAETNAQQVRAARQIVEGLGLEVATPAEARELLALKGGDQVNF

Organism: Paracoccus denitrificans (strain Pd 1222) (NCBI:txid318586)

B-factor: mean 17.44, std 8.18, range [9.04, 74.13]

Radius of gyration: 27.04 Å; Cα contacts (8 Å, |Δi|>4): 1369; chains: 2; bounding box: 77×52×54 Å